Protein AF-0000000066671277 (afdb_homodimer)

Organism: Nocardia brasiliensis (strain ATCC 700358 / HUJEG-1) (NCBI:txid1133849)

pLDDT: mean 81.71, std 19.34, range [26.62, 98.56]

Radius of gyration: 29.93 Å; Cα contacts (8 Å, |Δi|>4): 511; chains: 2; bounding box: 82×117×105 Å

Sequence (426 aa):
MYHIPMTSPSQRTTRPPGRPASATRAEVIDLARRAFLAGERVDIQAIAGQLGLSRASIYRWFGSREGVLGTVLAGEFEALLTRADARRRSAGARRILDVLYRVNRWMTDNEPFRRYFENEPLAGLRILTASDGPVQPLVVATVRELIARAEREDDYRPPLEPDLLAYALVRLGEAFLYNDNVAGISGDVDRLHEVQAALLGIPEAITKPRTDRMYHIPMTSPSQRTTRPPGRPASATRAEVIDLARRAFLAGERVDIQAIAGQLGLSRASIYRWFGSREGVLGTVLAGEFEALLTRADARRRSAGARRILDVLYRVNRWMTDNEPFRRYFENEPLAGLRILTASDGPVQPLVVATVRELIARAEREDDYRPPLEPDLLAYALVRLGEAFLYNDNVAGISGDVDRLHEVQAALLGIPEAITKPRTDR

Nearest PDB structures (foldseek):
  4za6-assembly2_B  TM=9.191E-01  e=3.123E-09  Rhodococcus erythropolis
  3vpr-assembly2_C  TM=4.931E-01  e=6.686E-04  Thermus thermophilus HB8
  7ky1-assembly1_A  TM=5.672E-01  e=2.927E-03  Streptomyces coelicolor
  6ho0-assembly1_A-2  TM=4.448E-01  e=1.845E-03  Mycobacterium tuberculosis H37Rv
  6ayh-assembly1_A-2  TM=4.402E-01  e=1.116E-02  Salmonella enterica

Solvent-accessible surface area (backbone atoms only — not comparable to full-atom values): 23258 Å² total; per-residue (Å²): 136,82,77,71,76,78,77,71,77,77,75,73,70,72,69,66,77,66,78,69,83,74,64,48,74,63,56,53,45,52,54,42,38,53,29,38,72,69,58,42,81,71,50,58,64,60,53,18,56,76,51,74,46,49,57,65,61,51,30,70,74,37,67,40,72,53,36,47,51,25,46,36,50,35,50,52,49,47,53,45,42,52,53,38,54,74,67,54,87,56,58,24,57,56,28,54,51,52,26,52,46,52,42,50,45,47,54,66,66,31,58,39,57,46,48,47,41,70,75,33,47,68,58,41,47,42,40,68,39,30,30,74,36,76,23,44,60,49,47,29,49,48,45,28,50,53,52,49,46,24,32,74,75,47,69,34,77,64,69,46,60,58,68,59,44,20,43,51,53,50,50,50,49,47,43,36,52,57,40,13,58,35,52,68,57,47,52,45,54,68,61,45,47,40,54,51,27,27,49,52,69,41,40,80,74,43,79,69,80,76,71,76,126,136,81,78,70,77,76,75,71,79,77,74,74,72,70,69,66,77,66,76,69,82,74,66,47,74,63,55,52,44,52,52,44,38,52,30,38,72,68,56,41,81,72,50,59,63,60,54,18,57,77,52,74,46,48,57,64,60,53,30,72,75,37,68,40,73,54,35,47,52,25,48,36,50,34,50,52,50,46,54,46,43,52,52,37,55,74,67,54,88,56,58,24,57,55,27,55,49,52,27,50,46,53,43,50,46,47,52,66,66,32,58,40,57,47,48,46,42,69,75,34,48,69,59,41,47,42,39,68,39,32,29,76,35,75,23,45,61,50,46,29,50,49,46,26,50,53,51,50,48,24,32,72,77,47,68,35,78,65,70,47,62,58,66,60,44,20,42,52,53,49,50,50,48,46,43,36,51,54,35,14,56,41,42,66,58,46,53,45,54,67,62,46,45,40,52,51,26,27,49,52,69,39,42,81,74,44,80,68,79,75,72,75,125

Secondary structure (DSSP, 8-state):
------------------------HHHHHHHHHHHHHTT----HHHHHHHHT--HHHHHHHHSSHHHHHHHHHHHHHHHHHHHHHHT----HHHHHHHHHHHHHHHHHH-HHHHHHHHH-HHHHHHHHH-TTSSHHHHHHHHHHHHHHHHHHHH----SS-HHHHHHHHHHHHHIIIIITTTTT----HHHHHHHHHHHTT-GGGS-------/--------------------S---HHHHHHHHHHHHHTT----HHHHHHHHT--HHHHHHHHSSHHHHHHHHHHHHHHHHHHHHHHT----HHHHHHHHHHHHHHHHHH-HHHHHHHHH-HHHHHHHHH-TTSTHHHHHHHHHHHHHHHHHHHH----SS-HHHHHHHHHHHHHIIIIITTTTT----HHHHHHHHHHHTT-GGGS-------

InterPro domains:
  IPR009057 Homedomain-like superfamily [SSF46689] (14-90)
  IPR041485 QsdR, TetR regulatory C-terminal domain [PF18598] (91-201)

Structure (mmCIF, N/CA/C/O backbone):
data_AF-0000000066671277-model_v1
#
loop_
_entity.id
_entity.type
_entity.pdbx_description
1 polymer 'Transcriptional regulator'
#
loop_
_atom_site.group_PDB
_atom_site.id
_atom_site.type_symbol
_atom_site.label_atom_id
_atom_site.label_alt_id
_atom_site.label_comp_id
_atom_site.label_asym_id
_atom_site.label_entity_id
_atom_site.label_seq_id
_atom_site.pdbx_PDB_ins_code
_atom_site.Cartn_x
_atom_site.Cartn_y
_atom_site.Cartn_z
_atom_site.occupancy
_atom_site.B_iso_or_equiv
_atom_site.auth_seq_id
_atom_site.auth_comp_id
_atom_site.auth_asym_id
_atom_site.auth_atom_id
_atom_site.pdbx_PDB_model_num
ATOM 1 N N . MET A 1 1 ? 49.125 68.938 45.094 1 33.75 1 MET A N 1
ATOM 2 C CA . MET A 1 1 ? 48.906 68.375 43.75 1 33.75 1 MET A CA 1
ATOM 3 C C . MET A 1 1 ? 48.094 67.125 43.812 1 33.75 1 MET A C 1
ATOM 5 O O . MET A 1 1 ? 48.562 66.062 44.344 1 33.75 1 MET A O 1
ATOM 9 N N . TYR A 1 2 ? 46.75 67.25 44.031 1 41.03 2 TYR A N 1
ATOM 10 C CA . TYR A 1 2 ? 45.688 66.25 44.25 1 41.03 2 TYR A CA 1
ATOM 11 C C . TYR A 1 2 ? 45.5 65.312 43.062 1 41.03 2 TYR A C 1
ATOM 13 O O . TYR A 1 2 ? 45.219 65.812 41.938 1 41.03 2 TYR A O 1
ATOM 21 N N . HIS A 1 3 ? 46.312 64.312 42.969 1 42.41 3 HIS A N 1
ATOM 22 C CA . HIS A 1 3 ? 46.219 63.344 41.906 1 42.41 3 HIS A CA 1
ATOM 23 C C . HIS A 1 3 ? 44.812 62.719 41.844 1 42.41 3 HIS A C 1
ATOM 25 O O . HIS A 1 3 ? 44.344 62.156 42.844 1 42.41 3 HIS A O 1
ATOM 31 N N . ILE A 1 4 ? 43.906 63.375 41.125 1 45.09 4 ILE A N 1
ATOM 32 C CA . ILE A 1 4 ? 42.562 62.844 40.875 1 45.09 4 ILE A CA 1
ATOM 33 C C . ILE A 1 4 ? 42.656 61.438 40.281 1 45.09 4 ILE A C 1
ATOM 35 O O . ILE A 1 4 ? 43.281 61.25 39.219 1 45.09 4 ILE A O 1
ATOM 39 N N . PRO A 1 5 ? 42.5 60.438 41.094 1 45.28 5 PRO A N 1
ATOM 40 C CA . PRO A 1 5 ? 42.594 59.094 40.531 1 45.28 5 PRO A CA 1
ATOM 41 C C . PRO A 1 5 ? 41.719 58.875 39.312 1 45.28 5 PRO A C 1
ATOM 43 O O . PRO A 1 5 ? 40.594 59.406 39.281 1 45.28 5 PRO A O 1
ATOM 46 N N . MET A 1 6 ? 42.25 58.906 38.062 1 42.28 6 MET A N 1
ATOM 47 C CA . MET A 1 6 ? 41.531 58.688 36.812 1 42.28 6 MET A CA 1
ATOM 48 C C . MET A 1 6 ? 40.688 57.406 36.906 1 42.28 6 MET A C 1
ATOM 50 O O . MET A 1 6 ? 41.219 56.344 37.219 1 42.28 6 MET A O 1
ATOM 54 N N . THR A 1 7 ? 39.469 57.5 37.344 1 44.69 7 THR A N 1
ATOM 55 C CA . THR A 1 7 ? 38.5 56.375 37.344 1 44.69 7 THR A CA 1
ATOM 56 C C . THR A 1 7 ? 38.531 55.656 35.969 1 44.69 7 THR A C 1
ATOM 58 O O . THR A 1 7 ? 38.375 56.312 34.938 1 44.69 7 THR A O 1
ATOM 61 N N . SER A 1 8 ? 39.219 54.562 35.844 1 45.53 8 SER A N 1
ATOM 62 C CA . SER A 1 8 ? 39.344 53.719 34.656 1 45.53 8 SER A CA 1
ATOM 63 C C . SER A 1 8 ? 37.969 53.469 34.031 1 45.53 8 SER A C 1
ATOM 65 O O . SER A 1 8 ? 36.969 53.25 34.75 1 45.53 8 SER A O 1
ATOM 67 N N . PRO A 1 9 ? 37.656 53.938 32.781 1 41.88 9 PRO A N 1
ATOM 68 C CA . PRO A 1 9 ? 36.344 53.688 32.156 1 41.88 9 PRO A CA 1
ATOM 69 C C . PRO A 1 9 ? 35.906 52.25 32.281 1 41.88 9 PRO A C 1
ATOM 71 O O . PRO A 1 9 ? 36.719 51.344 32.25 1 41.88 9 PRO A O 1
ATOM 74 N N . SER A 1 10 ? 34.844 51.938 33.031 1 42.91 10 SER A N 1
ATOM 75 C CA . SER A 1 10 ? 34.188 50.625 33.094 1 42.91 10 SER A CA 1
ATOM 76 C C . SER A 1 10 ? 34.031 50.031 31.703 1 42.91 10 SER A C 1
ATOM 78 O O . SER A 1 10 ? 33.375 50.656 30.828 1 42.91 10 SER A O 1
ATOM 80 N N . GLN A 1 11 ? 35.062 49.406 31.141 1 41.91 11 GLN A N 1
ATOM 81 C CA . GLN A 1 11 ? 34.906 48.688 29.875 1 41.91 11 GLN A CA 1
ATOM 82 C C . GLN A 1 11 ? 33.562 47.969 29.797 1 41.91 11 GLN A C 1
ATOM 84 O O . GLN A 1 11 ? 33.25 47.125 30.641 1 41.91 11 GLN A O 1
ATOM 89 N N . ARG A 1 12 ? 32.469 48.625 29.359 1 41.62 12 ARG A N 1
ATOM 90 C CA . ARG A 1 12 ? 31.234 47.969 29.031 1 41.62 12 ARG A CA 1
ATOM 91 C C . ARG A 1 12 ? 31.484 46.625 28.328 1 41.62 12 ARG A C 1
ATOM 93 O O . ARG A 1 12 ? 32.031 46.594 27.219 1 41.62 12 ARG A O 1
ATOM 100 N N . THR A 1 13 ? 31.812 45.594 29.031 1 41.41 13 THR A N 1
ATOM 101 C CA . THR A 1 13 ? 31.828 44.281 28.422 1 41.41 13 THR A CA 1
ATOM 102 C C . THR A 1 13 ? 30.594 44.062 27.547 1 41.41 13 THR A C 1
ATOM 104 O O . THR A 1 13 ? 29.469 44.125 28.031 1 41.41 13 THR A O 1
ATOM 107 N N . THR A 1 14 ? 30.578 44.656 26.391 1 40.47 14 THR A N 1
ATOM 108 C CA . THR A 1 14 ? 29.531 44.312 25.438 1 40.47 14 THR A CA 1
ATOM 109 C C . THR A 1 14 ? 29.188 42.844 25.547 1 40.47 14 THR A C 1
ATOM 111 O O . THR A 1 14 ? 30.094 41.969 25.547 1 40.47 14 THR A O 1
ATOM 114 N N . ARG A 1 15 ? 28.188 42.5 26.344 1 41.66 15 ARG A N 1
ATOM 115 C CA . ARG A 1 15 ? 27.688 41.125 26.375 1 41.66 15 ARG A CA 1
ATOM 116 C C . ARG A 1 15 ? 27.719 40.5 24.984 1 41.66 15 ARG A C 1
ATOM 118 O O . ARG A 1 15 ? 27.359 41.156 24 1 41.66 15 ARG A O 1
ATOM 125 N N . PRO A 1 16 ? 28.609 39.562 24.719 1 43.81 16 PRO A N 1
ATOM 126 C CA . PRO A 1 16 ? 28.578 38.938 23.375 1 43.81 16 PRO A CA 1
ATOM 127 C C . PRO A 1 16 ? 27.172 38.812 22.828 1 43.81 16 PRO A C 1
ATOM 129 O O . PRO A 1 16 ? 26.203 38.75 23.594 1 43.81 16 PRO A O 1
ATOM 132 N N . PRO A 1 17 ? 26.875 39.375 21.688 1 42.22 17 PRO A N 1
ATOM 133 C CA . PRO A 1 17 ? 25.516 39.188 21.188 1 42.22 17 PRO A CA 1
ATOM 134 C C . PRO A 1 17 ? 24.891 37.875 21.672 1 42.22 17 PRO A C 1
ATOM 136 O O . PRO A 1 17 ? 25.594 36.906 21.875 1 42.22 17 PRO A O 1
ATOM 139 N N . GLY A 1 18 ? 24.031 37.938 22.609 1 39.34 18 GLY A N 1
ATOM 140 C CA . GLY A 1 18 ? 23.281 36.781 23.094 1 39.34 18 GLY A CA 1
ATOM 141 C C . GLY A 1 18 ? 23.078 35.719 22.016 1 39.34 18 GLY A C 1
ATOM 142 O O . GLY A 1 18 ? 23.219 36 20.828 1 39.34 18 GLY A O 1
ATOM 143 N N . ARG A 1 19 ? 23.484 34.5 22.312 1 43.88 19 ARG A N 1
ATOM 144 C CA . ARG A 1 19 ? 23.172 33.375 21.406 1 43.88 19 ARG A CA 1
ATOM 145 C C . ARG A 1 19 ? 21.891 33.656 20.625 1 43.88 19 ARG A C 1
ATOM 147 O O . ARG A 1 19 ? 20.859 34.031 21.219 1 43.88 19 ARG A O 1
ATOM 154 N N . PRO A 1 20 ? 21.906 34.156 19.375 1 45.06 20 PRO A N 1
ATOM 155 C CA . PRO A 1 20 ? 20.625 34.406 18.688 1 45.06 20 PRO A CA 1
ATOM 156 C C . PRO A 1 20 ? 19.516 33.5 19.188 1 45.06 20 PRO A C 1
ATOM 158 O O . PRO A 1 20 ? 19.781 32.406 19.672 1 45.06 20 PRO A O 1
ATOM 161 N N . ALA A 1 21 ? 18.469 33.906 19.562 1 49.38 21 ALA A N 1
ATOM 162 C CA . ALA A 1 21 ? 17.25 33.188 19.969 1 49.38 21 ALA A CA 1
ATOM 163 C C . ALA A 1 21 ? 17.125 31.859 19.234 1 49.38 21 ALA A C 1
ATOM 165 O O . ALA A 1 21 ? 17.266 31.797 18.016 1 49.38 21 ALA A O 1
ATOM 166 N N . SER A 1 22 ? 17.609 30.656 19.828 1 58.94 22 SER A N 1
ATOM 167 C CA . SER A 1 22 ? 17.797 29.266 19.406 1 58.94 22 SER A CA 1
ATOM 168 C C . SER A 1 22 ? 16.703 28.844 18.422 1 58.94 22 SER A C 1
ATOM 170 O O . SER A 1 22 ? 15.516 28.984 18.719 1 58.94 22 SER A O 1
ATOM 172 N N . ALA A 1 23 ? 17 28.859 17.156 1 71.62 23 ALA A N 1
ATOM 173 C CA . ALA A 1 23 ? 16.109 28.328 16.125 1 71.62 23 ALA A CA 1
ATOM 174 C C . ALA A 1 23 ? 15.383 27.078 16.609 1 71.62 23 ALA A C 1
ATOM 176 O O . ALA A 1 23 ? 15.945 26.297 17.375 1 71.62 23 ALA A O 1
ATOM 177 N N . THR A 1 24 ? 14.094 27.156 16.375 1 85.25 24 THR A N 1
ATOM 178 C CA . THR A 1 24 ? 13.242 26.062 16.828 1 85.25 24 THR A CA 1
ATOM 179 C C . THR A 1 24 ? 12.992 25.062 15.711 1 85.25 24 THR A C 1
ATOM 181 O O . THR A 1 24 ? 13.242 25.359 14.539 1 85.25 24 THR A O 1
ATOM 184 N N . ARG A 1 25 ? 12.625 23.938 16.062 1 91.25 25 ARG A N 1
ATOM 185 C CA . ARG A 1 25 ? 12.172 22.906 15.141 1 91.25 25 ARG A CA 1
ATOM 186 C C . ARG A 1 25 ? 11.102 23.438 14.195 1 91.25 25 ARG A C 1
ATOM 188 O O . ARG A 1 25 ? 11.109 23.141 13 1 91.25 25 ARG A O 1
ATOM 195 N N . ALA A 1 26 ? 10.312 24.297 14.75 1 92.31 26 ALA A N 1
ATOM 196 C CA . ALA A 1 26 ? 9.195 24.859 13.992 1 92.31 26 ALA A CA 1
ATOM 197 C C . ALA A 1 26 ? 9.688 25.781 12.883 1 92.31 26 ALA A C 1
ATOM 199 O O . ALA A 1 26 ? 9.117 25.828 11.797 1 92.31 26 ALA A O 1
ATOM 200 N N . GLU A 1 27 ? 10.672 26.469 13.172 1 95.25 27 GLU A N 1
ATOM 201 C CA . GLU A 1 27 ? 11.219 27.375 12.172 1 95.25 27 GLU A CA 1
ATOM 202 C C . GLU A 1 27 ? 11.852 26.609 11.008 1 95.25 27 GLU A C 1
ATOM 204 O O . GLU A 1 27 ? 11.766 27.047 9.859 1 95.25 27 GLU A O 1
ATOM 209 N N . VAL A 1 28 ? 12.461 25.516 11.359 1 95.44 28 VAL A N 1
ATOM 210 C CA . VAL A 1 28 ? 13.023 24.672 10.32 1 95.44 28 VAL A CA 1
ATOM 211 C C . VAL A 1 28 ? 11.906 24.156 9.406 1 95.44 28 VAL A C 1
ATOM 213 O O . VAL A 1 28 ? 12.023 24.234 8.18 1 95.44 28 VAL A O 1
ATOM 216 N N . ILE A 1 29 ? 10.852 23.719 9.992 1 94.5 29 ILE A N 1
ATOM 217 C CA . ILE A 1 29 ? 9.719 23.188 9.25 1 94.5 29 ILE A CA 1
ATOM 218 C C . ILE A 1 29 ? 9.125 24.281 8.359 1 94.5 29 ILE A C 1
ATOM 220 O O . ILE A 1 29 ? 8.789 24.031 7.199 1 94.5 29 ILE A O 1
ATOM 224 N N . ASP A 1 30 ? 9.031 25.469 8.922 1 95.62 30 ASP A N 1
ATOM 225 C CA . ASP A 1 30 ? 8.445 26.578 8.18 1 95.62 30 ASP A CA 1
ATOM 226 C C . ASP A 1 30 ? 9.273 26.906 6.941 1 95.62 30 ASP A C 1
ATOM 228 O O . ASP A 1 30 ? 8.727 27.078 5.848 1 95.62 30 ASP A O 1
ATOM 232 N N . LEU A 1 31 ? 10.531 26.953 7.117 1 96.62 31 LEU A N 1
ATOM 233 C CA . LEU A 1 31 ? 11.406 27.266 5.992 1 96.62 31 LEU A CA 1
ATOM 234 C C . LEU A 1 31 ? 11.383 26.141 4.965 1 96.62 31 LEU A C 1
ATOM 236 O O . LEU A 1 31 ? 11.328 26.391 3.758 1 96.62 31 LEU A O 1
ATOM 240 N N . ALA A 1 32 ? 11.422 24.922 5.418 1 95.38 32 ALA A N 1
ATOM 241 C CA . ALA A 1 32 ? 11.367 23.766 4.52 1 95.38 32 ALA A CA 1
ATOM 242 C C . ALA A 1 32 ? 10.047 23.734 3.756 1 95.38 32 ALA A C 1
ATOM 244 O O . ALA A 1 32 ? 10.023 23.438 2.559 1 95.38 32 ALA A O 1
ATOM 245 N N . ARG A 1 33 ? 9.039 24.031 4.461 1 94.5 33 ARG A N 1
ATOM 246 C CA . ARG A 1 33 ? 7.707 24.047 3.857 1 94.5 33 ARG A CA 1
ATOM 247 C C . ARG A 1 33 ? 7.629 25.078 2.738 1 94.5 33 ARG A C 1
ATOM 249 O O . ARG A 1 33 ? 7.109 24.797 1.657 1 94.5 33 ARG A O 1
ATOM 256 N N . ARG A 1 34 ? 8.102 26.234 2.996 1 94.56 34 ARG A N 1
ATOM 257 C CA . ARG A 1 34 ? 8.094 27.297 1.996 1 94.56 34 ARG A CA 1
ATOM 258 C C . ARG A 1 34 ? 8.875 26.875 0.753 1 94.56 34 ARG A C 1
ATOM 260 O O . ARG A 1 34 ? 8.406 27.062 -0.371 1 94.56 34 ARG A O 1
ATOM 267 N N . ALA A 1 35 ? 10.039 26.359 1.012 1 93.06 35 ALA A N 1
ATOM 268 C CA . ALA A 1 35 ? 10.844 25.891 -0.113 1 93.06 35 ALA A CA 1
ATOM 269 C C . ALA A 1 35 ? 10.109 24.812 -0.898 1 93.06 35 ALA A C 1
ATOM 271 O O . ALA A 1 35 ? 10.055 24.859 -2.129 1 93.06 35 ALA A O 1
ATOM 272 N N . PHE A 1 36 ? 9.484 23.906 -0.218 1 89.19 36 PHE A N 1
ATOM 273 C CA . PHE A 1 36 ? 8.781 22.797 -0.842 1 89.19 36 PHE A CA 1
ATOM 274 C C . PHE A 1 36 ? 7.602 23.297 -1.667 1 89.19 36 PHE A C 1
ATOM 276 O O . PHE A 1 36 ? 7.441 22.922 -2.828 1 89.19 36 PHE A O 1
ATOM 283 N N . LEU A 1 37 ? 6.84 24.125 -1.13 1 88.19 37 LEU A N 1
ATOM 284 C CA . LEU A 1 37 ? 5.633 24.609 -1.787 1 88.19 37 LEU A CA 1
ATOM 285 C C . LEU A 1 37 ? 5.977 25.516 -2.967 1 88.19 37 LEU A C 1
ATOM 287 O O . LEU A 1 37 ? 5.16 25.703 -3.875 1 88.19 37 LEU A O 1
ATOM 291 N N . ALA A 1 38 ? 7.172 26.031 -2.896 1 88.56 38 ALA A N 1
ATOM 292 C CA . ALA A 1 38 ? 7.633 26.859 -4.004 1 88.56 38 ALA A CA 1
ATOM 293 C C . ALA A 1 38 ? 8.219 26.016 -5.125 1 88.56 38 ALA A C 1
ATOM 295 O O . ALA A 1 38 ? 8.578 26.531 -6.188 1 88.56 38 ALA A O 1
ATOM 296 N N . GLY A 1 39 ? 8.281 24.703 -4.871 1 84.44 39 GLY A N 1
ATOM 297 C CA . GLY A 1 39 ? 8.844 23.812 -5.871 1 84.44 39 GLY A CA 1
ATOM 298 C C . GLY A 1 39 ? 10.359 23.859 -5.934 1 84.44 39 GLY A C 1
ATOM 299 O O . GLY A 1 39 ? 10.961 23.484 -6.945 1 84.44 39 GLY A O 1
ATOM 300 N N . GLU A 1 40 ? 10.938 24.344 -4.852 1 86.06 40 GLU A N 1
ATOM 301 C CA . GLU A 1 40 ? 12.391 24.453 -4.773 1 86.06 40 GLU A CA 1
ATOM 302 C C . GLU A 1 40 ? 12.992 23.25 -4.039 1 86.06 40 GLU A C 1
ATOM 304 O O . GLU A 1 40 ? 12.297 22.578 -3.277 1 86.06 40 GLU A O 1
ATOM 309 N N . ARG A 1 41 ? 14.242 23 -4.355 1 84.5 41 ARG A N 1
ATOM 310 C CA . ARG A 1 41 ? 14.945 22 -3.572 1 84.5 41 ARG A CA 1
ATOM 311 C C . ARG A 1 41 ? 15.062 22.406 -2.111 1 84.5 41 ARG A C 1
ATOM 313 O O . ARG A 1 41 ? 15.414 23.562 -1.813 1 84.5 41 ARG A O 1
ATOM 320 N N . VAL A 1 42 ? 14.719 21.531 -1.283 1 90.25 42 VAL A N 1
ATOM 321 C CA . VAL A 1 42 ? 14.891 21.797 0.141 1 90.25 42 VAL A CA 1
ATOM 322 C C . VAL A 1 42 ? 16.344 21.562 0.538 1 90.25 42 VAL A C 1
ATOM 324 O O . VAL A 1 42 ? 16.781 20.422 0.716 1 90.25 42 VAL A O 1
ATOM 327 N N . ASP A 1 43 ? 17.078 22.609 0.677 1 93.81 43 ASP A N 1
ATOM 328 C CA . ASP A 1 43 ? 18.5 22.594 1.021 1 93.81 43 ASP A CA 1
ATOM 329 C C . ASP A 1 43 ? 18.703 22.75 2.525 1 93.81 43 ASP A C 1
ATOM 331 O O . ASP A 1 43 ? 18.594 23.859 3.062 1 93.81 43 ASP A O 1
ATOM 335 N N . ILE A 1 44 ? 19.094 21.688 3.094 1 95.31 44 ILE A N 1
ATOM 336 C CA . ILE A 1 44 ? 19.219 21.672 4.547 1 95.31 44 ILE A CA 1
ATOM 337 C C . ILE A 1 44 ? 20.344 22.594 4.988 1 95.31 44 ILE A C 1
ATOM 339 O O . ILE A 1 44 ? 20.25 23.25 6.023 1 95.31 44 ILE A O 1
ATOM 343 N N . GLN A 1 45 ? 21.391 22.609 4.188 1 95.75 45 GLN A N 1
ATOM 344 C CA . GLN A 1 45 ? 22.516 23.484 4.52 1 95.75 45 GLN A CA 1
ATOM 345 C C . GLN A 1 45 ? 22.094 24.953 4.48 1 95.75 45 GLN A C 1
ATOM 347 O O . GLN A 1 45 ? 22.453 25.719 5.367 1 95.75 45 GLN A O 1
ATOM 352 N N . ALA A 1 46 ? 21.359 25.312 3.527 1 96.12 46 ALA A N 1
ATOM 353 C CA . ALA A 1 46 ? 20.891 26.688 3.4 1 96.12 46 ALA A CA 1
ATOM 354 C C . ALA A 1 46 ? 19.953 27.047 4.547 1 96.12 46 ALA A C 1
ATOM 356 O O . ALA A 1 46 ? 20.031 28.141 5.109 1 96.12 46 ALA A O 1
ATOM 357 N N . ILE A 1 47 ? 19.078 26.141 4.898 1 96.62 47 ILE A N 1
ATOM 358 C CA . ILE A 1 47 ? 18.125 26.359 5.984 1 96.62 47 ILE A CA 1
ATOM 359 C C . ILE A 1 47 ? 18.875 26.5 7.305 1 96.62 47 ILE A C 1
ATOM 361 O O . ILE A 1 47 ? 18.594 27.406 8.094 1 96.62 47 ILE A O 1
ATOM 365 N N . ALA A 1 48 ? 19.844 25.641 7.523 1 96.12 48 ALA A N 1
ATOM 366 C CA . ALA A 1 48 ? 20.672 25.719 8.734 1 96.12 48 ALA A CA 1
ATOM 367 C C . ALA A 1 48 ? 21.344 27.078 8.844 1 96.12 48 ALA A C 1
ATOM 369 O O . ALA A 1 48 ? 21.297 27.719 9.898 1 96.12 48 ALA A O 1
ATOM 370 N N . GLY A 1 49 ? 21.922 27.547 7.77 1 95.31 49 GLY A N 1
ATOM 371 C CA . GLY A 1 49 ? 22.609 28.828 7.738 1 95.31 49 GLY A CA 1
ATOM 372 C C . GLY A 1 49 ? 21.688 30 8.055 1 95.31 49 GLY A C 1
ATOM 373 O O . GLY A 1 49 ? 22.062 30.891 8.82 1 95.31 49 GLY A O 1
ATOM 374 N N . GLN A 1 50 ? 20.562 29.953 7.535 1 95.38 50 GLN A N 1
ATOM 375 C CA . GLN A 1 50 ? 19.594 31.031 7.738 1 95.38 50 GLN A CA 1
ATOM 376 C C . GLN A 1 50 ? 19.172 31.109 9.203 1 95.38 50 GLN A C 1
ATOM 378 O O . GLN A 1 50 ? 18.844 32.188 9.695 1 95.38 50 GLN A O 1
ATOM 383 N N . LEU A 1 51 ? 19.234 30 9.898 1 95.88 51 LEU A N 1
ATOM 384 C CA . LEU A 1 51 ? 18.734 29.969 11.266 1 95.88 51 LEU A CA 1
ATOM 385 C C . LEU A 1 51 ? 19.891 29.953 12.266 1 95.88 51 LEU A C 1
ATOM 387 O O . LEU A 1 51 ? 19.672 29.859 13.477 1 95.88 51 LEU A O 1
ATOM 391 N N . GLY A 1 52 ? 21.109 29.969 11.727 1 94.38 52 GLY A N 1
ATOM 392 C CA . GLY A 1 52 ? 22.266 29.938 12.609 1 94.38 52 GLY A CA 1
ATOM 393 C C . GLY A 1 52 ? 22.469 28.578 13.266 1 94.38 52 GLY A C 1
ATOM 394 O O . GLY A 1 52 ? 22.875 28.5 14.422 1 94.38 52 GLY A O 1
ATOM 395 N N . LEU A 1 53 ? 22.031 27.578 12.578 1 94.5 53 LEU A N 1
ATOM 396 C CA . LEU A 1 53 ? 22.188 26.219 13.055 1 94.5 53 LEU A CA 1
ATOM 397 C C . LEU A 1 53 ? 23.234 25.469 12.227 1 94.5 53 LEU A C 1
ATOM 399 O O . LEU A 1 53 ? 23.688 25.969 11.203 1 94.5 53 LEU A O 1
ATOM 403 N N . SER A 1 54 ? 23.625 24.328 12.719 1 93.94 54 SER A N 1
ATOM 404 C CA . SER A 1 54 ? 24.375 23.375 11.906 1 93.94 54 SER A CA 1
ATOM 405 C C . SER A 1 54 ? 23.438 22.344 11.289 1 93.94 54 SER A C 1
ATOM 407 O O . SER A 1 54 ? 22.344 22.109 11.789 1 93.94 54 SER A O 1
ATOM 409 N N . ARG A 1 55 ? 23.891 21.703 10.234 1 94 55 ARG A N 1
ATOM 410 C CA . ARG A 1 55 ? 23.156 20.578 9.656 1 94 55 ARG A CA 1
ATOM 411 C C . ARG A 1 55 ? 22.953 19.469 10.68 1 94 55 ARG A C 1
ATOM 413 O O . ARG A 1 55 ? 21.891 18.859 10.734 1 94 55 ARG A O 1
ATOM 420 N N . ALA A 1 56 ? 23.906 19.359 11.516 1 93.38 56 ALA A N 1
ATOM 421 C CA . ALA A 1 56 ? 23.859 18.312 12.531 1 93.38 56 ALA A CA 1
ATOM 422 C C . ALA A 1 56 ? 22.734 18.578 13.531 1 93.38 56 ALA A C 1
ATOM 424 O O . ALA A 1 56 ? 22.047 17.641 13.961 1 93.38 56 ALA A O 1
ATOM 425 N N . SER A 1 57 ? 22.578 19.812 13.852 1 92.75 57 SER A N 1
ATOM 426 C CA . SER A 1 57 ? 21.516 20.203 14.773 1 92.75 57 SER A CA 1
ATOM 427 C C . SER A 1 57 ? 20.141 19.859 14.203 1 92.75 57 SER A C 1
ATOM 429 O O . SER A 1 57 ? 19.266 19.375 14.922 1 92.75 57 SER A O 1
ATOM 431 N N . ILE A 1 58 ? 19.984 20.094 12.898 1 94.19 58 ILE A N 1
ATOM 432 C CA . ILE A 1 58 ? 18.719 19.812 12.242 1 94.19 58 ILE A CA 1
ATOM 433 C C . ILE A 1 58 ? 18.484 18.312 12.172 1 94.19 58 ILE A C 1
ATOM 435 O O . ILE A 1 58 ? 17.375 17.828 12.453 1 94.19 58 ILE A O 1
ATOM 439 N N . TYR A 1 59 ? 19.5 17.547 11.93 1 92.56 59 TYR A N 1
ATOM 440 C CA . TYR A 1 59 ? 19.344 16.109 11.773 1 92.56 59 TYR A CA 1
ATOM 441 C C . TYR A 1 59 ? 19.188 15.414 13.125 1 92.56 59 TYR A C 1
ATOM 443 O O . TYR A 1 59 ? 18.688 14.297 13.195 1 92.56 59 TYR A O 1
ATOM 451 N N . ARG A 1 60 ? 19.547 16.125 14.219 1 92.5 60 ARG A N 1
ATOM 452 C CA . ARG A 1 60 ? 19.234 15.625 15.555 1 92.5 60 ARG A CA 1
ATOM 453 C C . ARG A 1 60 ? 17.734 15.633 15.797 1 92.5 60 ARG A C 1
ATOM 455 O O . ARG A 1 60 ? 17.203 14.742 16.484 1 92.5 60 ARG A O 1
ATOM 462 N N . TRP A 1 61 ? 17.141 16.656 15.125 1 89.31 61 TRP A N 1
ATOM 463 C CA . TRP A 1 61 ? 15.695 16.781 15.305 1 89.31 61 TRP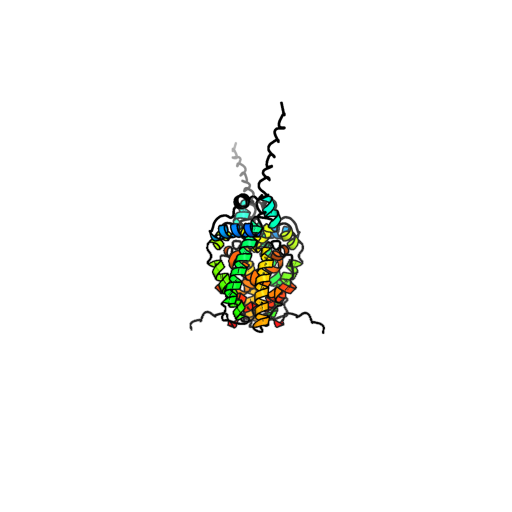 A CA 1
ATOM 464 C C . TRP A 1 61 ? 14.945 15.852 14.352 1 89.31 61 TRP A C 1
ATOM 466 O O . TRP A 1 61 ? 13.945 15.242 14.734 1 89.31 61 TRP A O 1
ATOM 476 N N . PHE A 1 62 ? 15.461 15.711 13.141 1 90.38 62 PHE A N 1
ATOM 477 C CA . PHE A 1 62 ? 14.625 15.125 12.094 1 90.38 62 PHE A CA 1
ATOM 478 C C . PHE A 1 62 ? 15.25 13.844 11.547 1 90.38 62 PHE A C 1
ATOM 480 O O . PHE A 1 62 ? 14.625 13.117 10.781 1 90.38 62 PHE A O 1
ATOM 487 N N . GLY A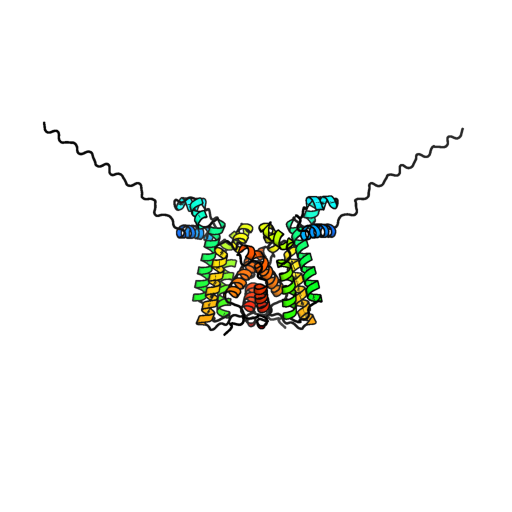 1 63 ? 16.453 13.625 11.906 1 87.5 63 GLY A N 1
ATOM 488 C CA . GLY A 1 63 ? 17.141 12.414 11.484 1 87.5 63 GLY A CA 1
ATOM 489 C C . GLY A 1 63 ? 17.844 12.562 10.141 1 87.5 63 GLY A C 1
ATOM 490 O O . GLY A 1 63 ? 19.016 12.219 10.008 1 87.5 63 GLY A O 1
ATOM 491 N N . SER A 1 64 ? 17.125 13.094 9.133 1 88.12 64 SER A N 1
ATOM 492 C CA . SER A 1 64 ? 17.609 13.211 7.766 1 88.12 64 SER A CA 1
ATOM 493 C C . SER A 1 64 ? 16.844 14.273 6.988 1 88.12 64 SER A C 1
ATOM 495 O O . SER A 1 64 ? 15.867 14.828 7.496 1 88.12 64 SER A O 1
ATOM 497 N N . ARG A 1 65 ? 17.312 14.492 5.809 1 88 65 ARG A N 1
ATOM 498 C CA . ARG A 1 65 ? 16.578 15.367 4.91 1 88 65 ARG A CA 1
ATOM 499 C C . ARG A 1 65 ? 15.172 14.836 4.656 1 88 65 ARG A C 1
ATOM 501 O O . ARG A 1 65 ? 14.203 15.602 4.629 1 88 65 ARG A O 1
ATOM 508 N N . GLU A 1 66 ? 15.086 13.523 4.535 1 84.81 66 GLU A N 1
ATOM 509 C CA . GLU A 1 66 ? 13.789 12.883 4.332 1 84.81 66 GLU A CA 1
ATOM 510 C C . GLU A 1 66 ? 12.891 13.062 5.555 1 84.81 66 GLU A C 1
ATOM 512 O O . GLU A 1 66 ? 11.672 13.195 5.418 1 84.81 66 GLU A O 1
ATOM 517 N N . GLY A 1 67 ? 13.562 13.062 6.641 1 86.25 67 GLY A N 1
ATOM 518 C CA . GLY A 1 67 ? 12.812 13.32 7.859 1 86.25 67 GLY A CA 1
ATOM 519 C C . GLY A 1 67 ? 12.195 14.703 7.895 1 86.25 67 GLY A C 1
ATOM 520 O O . GLY A 1 67 ? 11.047 14.867 8.328 1 86.25 67 GLY A O 1
ATOM 521 N N . VAL A 1 68 ? 12.945 15.664 7.434 1 89.62 68 VAL A N 1
ATOM 522 C CA . VAL A 1 68 ? 12.438 17.031 7.379 1 89.62 68 VAL A CA 1
ATOM 523 C C . VAL A 1 68 ? 11.273 17.125 6.395 1 89.62 68 VAL A C 1
ATOM 525 O O . VAL A 1 68 ? 10.203 17.625 6.734 1 89.62 68 VAL A O 1
ATOM 528 N N . LEU A 1 69 ? 11.445 16.594 5.238 1 88.38 69 LEU A N 1
ATOM 529 C CA . LEU A 1 69 ? 10.43 16.656 4.195 1 88.38 69 LEU A CA 1
ATOM 530 C C . LEU A 1 69 ? 9.188 15.875 4.594 1 88.38 69 LEU A C 1
ATOM 532 O O . LEU A 1 69 ? 8.062 16.297 4.328 1 88.38 69 LEU A O 1
ATOM 536 N N . GLY A 1 70 ? 9.445 14.742 5.195 1 86.88 70 GLY A N 1
ATOM 537 C CA . GLY A 1 70 ? 8.328 13.961 5.699 1 86.88 70 GLY A CA 1
ATOM 538 C C . GLY A 1 70 ? 7.469 14.719 6.695 1 86.88 70 GLY A C 1
ATOM 539 O O . GLY A 1 70 ? 6.238 14.648 6.641 1 86.88 70 GLY A O 1
ATOM 540 N N . THR A 1 71 ? 8.164 15.414 7.52 1 88.62 71 THR A N 1
ATOM 541 C CA . THR A 1 71 ? 7.453 16.203 8.516 1 88.62 71 THR A CA 1
ATOM 542 C C . THR A 1 71 ? 6.645 17.312 7.848 1 88.62 71 THR A C 1
ATOM 544 O O . THR A 1 71 ? 5.504 17.578 8.234 1 88.62 71 THR A O 1
ATOM 547 N N . VAL A 1 72 ? 7.199 17.906 6.891 1 89.69 72 VAL A N 1
ATOM 548 C CA . VAL A 1 72 ? 6.516 18.953 6.137 1 89.69 72 VAL A CA 1
ATOM 549 C C . VAL A 1 72 ? 5.277 18.375 5.453 1 89.69 72 VAL A C 1
ATOM 551 O O . VAL A 1 72 ? 4.188 18.938 5.543 1 89.69 72 VAL A O 1
ATOM 554 N N . LEU A 1 73 ? 5.395 17.266 4.832 1 88.06 73 LEU A N 1
ATOM 555 C CA . LEU A 1 73 ? 4.309 16.656 4.082 1 88.06 73 LEU A CA 1
ATOM 556 C C . LEU A 1 73 ? 3.193 16.188 5.016 1 88.06 73 LEU A C 1
ATOM 558 O O . LEU A 1 73 ? 2.01 16.359 4.703 1 88.06 73 LEU A O 1
ATOM 562 N N . ALA A 1 74 ? 3.596 15.648 6.141 1 89 74 ALA A N 1
ATOM 563 C CA . ALA A 1 74 ? 2.604 15.234 7.129 1 89 74 ALA A CA 1
ATOM 564 C C . ALA A 1 74 ? 1.808 16.422 7.648 1 89 74 ALA A C 1
ATOM 566 O O . ALA A 1 74 ? 0.592 16.344 7.832 1 89 74 ALA A O 1
ATOM 567 N N . GLY A 1 75 ? 2.52 17.469 7.863 1 89.81 75 GLY A N 1
ATOM 568 C CA . GLY A 1 75 ? 1.844 18.688 8.289 1 89.81 75 GLY A CA 1
ATOM 569 C C . GLY A 1 75 ? 0.875 19.234 7.25 1 89.81 75 GLY A C 1
ATOM 570 O O . GLY A 1 75 ? -0.224 19.672 7.594 1 89.81 75 GLY A O 1
ATOM 571 N N . GLU A 1 76 ? 1.305 19.219 6.012 1 89.12 76 GLU A N 1
ATOM 572 C CA . GLU A 1 76 ? 0.429 19.656 4.93 1 89.12 76 GLU A CA 1
ATOM 573 C C . GLU A 1 76 ? -0.808 18.766 4.828 1 89.12 76 GLU A C 1
ATOM 575 O O . GLU A 1 76 ? -1.922 19.266 4.648 1 89.12 76 GLU A O 1
ATOM 580 N N . PHE A 1 77 ? -0.614 17.547 4.953 1 91.31 77 PHE A N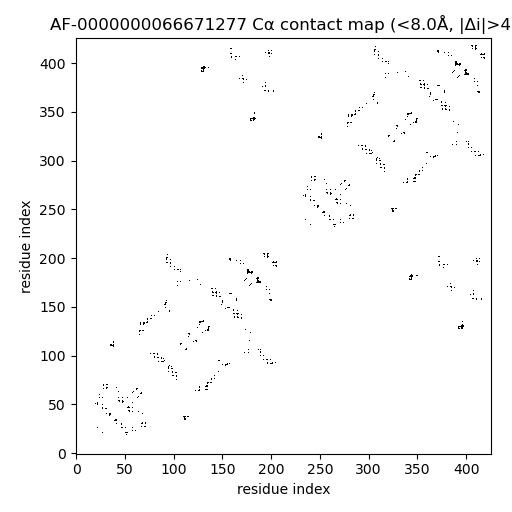 1
ATOM 581 C CA . PHE A 1 77 ? -1.712 16.594 4.93 1 91.31 77 PHE A CA 1
ATOM 582 C C . PHE A 1 77 ? -2.703 16.875 6.051 1 91.31 77 PHE A C 1
ATOM 584 O O . PHE A 1 77 ? -3.914 16.922 5.82 1 91.31 77 PHE A O 1
ATOM 591 N N . GLU A 1 78 ? -2.191 17.031 7.207 1 94.5 78 GLU A N 1
ATOM 592 C CA . GLU A 1 78 ? -3.045 17.297 8.367 1 94.5 78 GLU A CA 1
ATOM 593 C C . GLU A 1 78 ? -3.842 18.578 8.172 1 94.5 78 GLU A C 1
ATOM 595 O O . GLU A 1 78 ? -5.043 18.625 8.453 1 94.5 78 GLU A O 1
ATOM 600 N N . ALA A 1 79 ? -3.182 19.609 7.73 1 93.94 79 ALA A N 1
ATOM 601 C CA . ALA A 1 79 ? -3.848 20.891 7.527 1 93.94 79 ALA A CA 1
ATOM 602 C C . ALA A 1 79 ? -4.961 20.766 6.488 1 93.94 79 ALA A C 1
ATOM 604 O O . ALA A 1 79 ? -6.059 21.297 6.688 1 93.94 79 ALA A O 1
ATOM 605 N N . LEU A 1 80 ? -4.699 20.078 5.434 1 94.44 80 LEU A N 1
ATOM 606 C CA . LEU A 1 80 ? -5.672 19.906 4.359 1 94.44 80 LEU A CA 1
ATOM 607 C C . LEU A 1 80 ? -6.863 19.078 4.832 1 94.44 80 LEU A C 1
ATOM 609 O O . LEU A 1 80 ? -8.016 19.422 4.539 1 94.44 80 LEU A O 1
ATOM 613 N N . LEU A 1 81 ? -6.551 18.016 5.547 1 97.5 81 LEU A N 1
ATOM 614 C CA . LEU A 1 81 ? -7.613 17.156 6.047 1 97.5 81 LEU A CA 1
ATOM 615 C C . LEU A 1 81 ? -8.531 17.922 7 1 97.5 81 LEU A C 1
ATOM 617 O O . LEU A 1 81 ? -9.75 17.812 6.906 1 97.5 81 LEU A O 1
ATOM 621 N N . THR A 1 82 ? -7.918 18.719 7.859 1 96.5 82 THR A N 1
ATOM 622 C CA . THR A 1 82 ? -8.672 19.5 8.828 1 96.5 82 THR A CA 1
ATOM 623 C C . THR A 1 82 ? -9.578 20.516 8.125 1 96.5 82 THR A C 1
ATOM 625 O O . THR A 1 82 ? -10.75 20.656 8.477 1 96.5 82 THR A O 1
ATOM 628 N N . ARG A 1 83 ? -9.062 21.125 7.156 1 96.62 83 ARG A N 1
ATOM 629 C CA . ARG A 1 83 ? -9.836 22.109 6.406 1 96.62 83 ARG A CA 1
ATOM 630 C C . ARG A 1 83 ? -10.977 21.438 5.648 1 96.62 83 ARG A C 1
ATOM 632 O O . ARG A 1 83 ? -12.102 21.938 5.637 1 96.62 83 ARG A O 1
ATOM 639 N N . ALA A 1 84 ? -10.68 20.344 4.988 1 97.56 84 ALA A N 1
ATOM 640 C CA . ALA A 1 84 ? -11.703 19.609 4.242 1 97.56 84 ALA A CA 1
ATOM 641 C C . ALA A 1 84 ? -12.812 19.125 5.168 1 97.56 84 ALA A C 1
ATOM 643 O O . ALA A 1 84 ? -13.992 19.188 4.812 1 97.56 84 ALA A O 1
ATOM 644 N N . ASP A 1 85 ? -12.422 18.625 6.316 1 97.88 85 ASP A N 1
ATOM 645 C CA . ASP A 1 85 ? -13.406 18.125 7.273 1 97.88 85 ASP A CA 1
ATOM 646 C C . ASP A 1 85 ? -14.297 19.25 7.777 1 97.88 85 ASP A C 1
ATOM 648 O O . ASP A 1 85 ? -15.5 19.062 7.961 1 97.88 85 ASP A O 1
ATOM 652 N N . ALA A 1 86 ? -13.711 20.438 8 1 96.62 86 ALA A N 1
ATOM 653 C CA . ALA A 1 86 ? -14.453 21.578 8.516 1 96.62 86 ALA A CA 1
ATOM 654 C C . ALA A 1 86 ? -15.508 22.047 7.52 1 96.62 86 ALA A C 1
ATOM 656 O O . ALA A 1 86 ? -16.531 22.625 7.906 1 96.62 86 ALA A O 1
ATOM 657 N N . ARG A 1 87 ? -15.312 21.703 6.246 1 95.31 87 ARG A N 1
ATOM 658 C CA . ARG A 1 87 ? -16.188 22.219 5.195 1 95.31 87 ARG A CA 1
ATOM 659 C C . ARG A 1 87 ? -17.125 21.125 4.688 1 95.31 87 ARG A C 1
ATOM 661 O O . ARG A 1 87 ? -17.906 21.359 3.754 1 95.31 87 ARG A O 1
ATOM 668 N N . ARG A 1 88 ? -17.031 19.984 5.293 1 90.56 88 ARG A N 1
ATOM 669 C CA . ARG A 1 88 ? -17.766 18.844 4.762 1 90.56 88 ARG A CA 1
ATOM 670 C C . ARG A 1 88 ? -19.281 19.047 4.93 1 90.56 88 ARG A C 1
ATOM 672 O O . ARG A 1 88 ? -19.719 19.703 5.867 1 90.56 88 ARG A O 1
ATOM 679 N N . ARG A 1 89 ? -20.016 18.422 4.012 1 94.44 89 ARG A N 1
ATOM 680 C CA . ARG A 1 89 ? -21.484 18.438 4.07 1 94.44 89 ARG A CA 1
ATOM 681 C C . ARG A 1 89 ? -22.047 17.062 4.352 1 94.44 89 ARG A C 1
ATOM 683 O O . ARG A 1 89 ? -23.234 16.906 4.637 1 94.44 89 ARG A O 1
ATOM 690 N N . SER A 1 90 ? -21.266 16.078 4.301 1 96.69 90 SER A N 1
ATOM 691 C CA . SER A 1 90 ? -21.672 14.688 4.504 1 96.69 90 SER A CA 1
ATOM 692 C C . SER A 1 90 ? -21.391 14.242 5.938 1 96.69 90 SER A C 1
ATOM 694 O O . SER A 1 90 ? -20.812 14.984 6.723 1 96.69 90 SER A O 1
ATOM 696 N N . ALA A 1 91 ? -22 13.07 6.254 1 97.56 91 ALA A N 1
ATOM 697 C CA . ALA A 1 91 ? -21.844 12.492 7.586 1 97.56 91 ALA A CA 1
ATOM 698 C C . ALA A 1 91 ? -21.391 11.039 7.5 1 97.56 91 ALA A C 1
ATOM 700 O O . ALA A 1 91 ? -21.469 10.414 6.441 1 97.56 91 ALA A O 1
ATOM 701 N N . GLY A 1 92 ? -20.891 10.555 8.641 1 97.69 92 GLY A N 1
ATOM 702 C CA . GLY A 1 92 ? -20.531 9.148 8.742 1 97.69 92 GLY A CA 1
ATOM 703 C C . GLY A 1 92 ? -19.453 8.734 7.766 1 97.69 92 GLY A C 1
ATOM 704 O O . GLY A 1 92 ? -18.469 9.461 7.566 1 97.69 92 GLY A O 1
ATOM 705 N N . ALA A 1 93 ? -19.609 7.625 7.133 1 98 93 ALA A N 1
ATOM 706 C CA . ALA A 1 93 ? -18.641 7.098 6.184 1 98 93 ALA A CA 1
ATOM 707 C C . ALA A 1 93 ? -18.469 8.031 4.992 1 98 93 ALA A C 1
ATOM 709 O O . ALA A 1 93 ? -17.359 8.211 4.484 1 98 93 ALA A O 1
ATOM 710 N N . ARG A 1 94 ? -19.547 8.594 4.523 1 97.94 94 ARG A N 1
ATOM 711 C CA . ARG A 1 94 ? -19.5 9.492 3.375 1 97.94 94 ARG A CA 1
ATOM 712 C C . ARG A 1 94 ? -18.656 10.727 3.684 1 97.94 94 ARG A C 1
ATOM 714 O O . ARG A 1 94 ? -17.969 11.242 2.811 1 97.94 94 ARG A O 1
ATOM 721 N N . ARG A 1 95 ? -18.734 11.203 4.922 1 98.19 95 ARG A N 1
ATOM 722 C CA . ARG A 1 95 ? -17.891 12.305 5.375 1 98.19 95 ARG A CA 1
ATOM 723 C C . ARG A 1 95 ? -16.422 11.969 5.211 1 98.19 95 ARG A C 1
ATOM 725 O O . ARG A 1 95 ? -15.656 12.758 4.648 1 98.19 95 ARG A O 1
ATOM 732 N N . ILE A 1 96 ? -16.062 10.805 5.715 1 98.56 96 ILE A N 1
ATOM 733 C CA . ILE A 1 96 ? -14.68 10.367 5.633 1 98.56 96 ILE A CA 1
ATOM 734 C C . ILE A 1 96 ? -14.258 10.258 4.172 1 98.56 96 ILE A C 1
ATOM 736 O O . ILE A 1 96 ? -13.195 10.758 3.791 1 98.56 96 ILE A O 1
ATOM 740 N N . LEU A 1 97 ? -15.086 9.648 3.393 1 98.19 97 LEU A N 1
ATOM 741 C CA . LEU A 1 97 ? -14.812 9.445 1.975 1 98.19 97 LEU A CA 1
ATOM 742 C C . LEU A 1 97 ? -14.625 10.773 1.256 1 98.19 97 LEU A C 1
ATOM 744 O O . LEU A 1 97 ? -13.672 10.945 0.499 1 98.19 97 LEU A O 1
ATOM 748 N N . ASP A 1 98 ? -15.469 11.727 1.483 1 97.69 98 ASP A N 1
ATOM 749 C CA . ASP A 1 98 ? -15.414 13.031 0.831 1 97.69 98 ASP A CA 1
ATOM 750 C C . ASP A 1 98 ? -14.164 13.797 1.241 1 97.69 98 ASP A C 1
ATOM 752 O O . ASP A 1 98 ? -13.516 14.438 0.405 1 97.69 98 ASP A O 1
ATOM 756 N N . VAL A 1 99 ? -13.898 13.758 2.488 1 98.31 99 VAL A N 1
ATOM 757 C CA . VAL A 1 99 ? -12.727 14.469 3.004 1 98.31 99 VAL A CA 1
ATOM 758 C C . VAL A 1 99 ? -11.461 13.891 2.381 1 98.31 99 VAL A C 1
ATOM 760 O O . VAL A 1 99 ? -10.625 14.633 1.861 1 98.31 99 VAL A O 1
ATOM 763 N N . LEU A 1 100 ? -11.297 12.602 2.389 1 97.94 100 LEU A N 1
ATOM 764 C CA . LEU A 1 100 ? -10.109 11.969 1.816 1 97.94 100 LEU A CA 1
ATOM 765 C C . LEU A 1 100 ? -10.031 12.227 0.316 1 97.94 100 LEU A C 1
ATOM 767 O O . LEU A 1 100 ? -8.938 12.414 -0.229 1 97.94 100 LEU A O 1
ATOM 771 N N . TYR A 1 101 ? -11.141 12.211 -0.351 1 96.5 101 TYR A N 1
ATOM 772 C CA . TYR A 1 101 ? -11.156 12.484 -1.784 1 96.5 101 TYR A CA 1
ATOM 773 C C . TYR A 1 101 ? -10.586 13.867 -2.084 1 96.5 101 TYR A C 1
ATOM 775 O O . TYR A 1 101 ? -9.75 14.016 -2.98 1 96.5 101 TYR A O 1
ATOM 783 N N . ARG A 1 102 ? -11.016 14.812 -1.326 1 95.62 102 ARG A N 1
ATOM 784 C CA . ARG A 1 102 ? -10.547 16.188 -1.527 1 95.62 102 ARG A CA 1
ATOM 785 C C . ARG A 1 102 ? -9.047 16.281 -1.272 1 95.62 102 ARG A C 1
ATOM 787 O O . ARG A 1 102 ? -8.328 16.938 -2.033 1 95.62 102 ARG A O 1
ATOM 794 N N . VAL A 1 103 ? -8.617 15.672 -0.269 1 95.12 103 VAL A N 1
ATOM 795 C CA . VAL A 1 103 ? -7.199 15.727 0.084 1 95.12 103 VAL A CA 1
ATOM 796 C C . VAL A 1 103 ? -6.375 15 -0.975 1 95.12 103 VAL A C 1
ATOM 798 O O . VAL A 1 103 ? -5.34 15.5 -1.418 1 95.12 103 VAL A O 1
ATOM 801 N N . ASN A 1 104 ? -6.805 13.82 -1.377 1 93.19 104 ASN A N 1
ATOM 802 C CA . ASN A 1 104 ? -6.105 13.047 -2.398 1 93.19 104 ASN A CA 1
ATOM 803 C C . ASN A 1 104 ? -6.059 13.789 -3.729 1 93.19 104 ASN A C 1
ATOM 805 O O . ASN A 1 104 ? -5.035 13.773 -4.418 1 93.19 104 ASN A O 1
ATOM 809 N N . ARG A 1 105 ? -7.133 14.414 -4.09 1 91.56 105 ARG A N 1
ATOM 810 C CA . ARG A 1 105 ? -7.164 15.203 -5.316 1 91.56 105 ARG A CA 1
ATOM 811 C C . ARG A 1 105 ? -6.18 16.359 -5.246 1 91.56 105 ARG A C 1
ATOM 813 O O . ARG A 1 105 ? -5.488 16.656 -6.223 1 91.56 105 ARG A O 1
ATOM 820 N N . TRP A 1 106 ? -6.16 17.016 -4.164 1 87.81 106 TRP A N 1
ATOM 821 C CA . TRP A 1 106 ? -5.203 18.109 -3.971 1 87.81 106 TRP A CA 1
ATOM 822 C C . TRP A 1 106 ? -3.771 17.594 -4.137 1 87.81 106 TRP A C 1
ATOM 824 O O . TRP A 1 106 ? -2.957 18.25 -4.801 1 87.81 106 TRP A O 1
ATOM 834 N N . MET A 1 107 ? -3.447 16.516 -3.508 1 84.94 107 MET A N 1
ATOM 835 C CA . MET A 1 107 ? -2.1 15.961 -3.588 1 84.94 107 MET A CA 1
ATOM 836 C C . MET A 1 107 ? -1.726 15.648 -5.031 1 84.94 107 MET A C 1
ATOM 838 O O . MET A 1 107 ? -0.595 15.898 -5.453 1 84.94 107 MET A O 1
ATOM 842 N N . THR A 1 108 ? -2.629 15.094 -5.773 1 84.06 108 THR A N 1
ATOM 843 C CA . THR A 1 108 ? -2.369 14.719 -7.16 1 84.06 108 THR A CA 1
ATOM 844 C C . THR A 1 108 ? -2.244 15.961 -8.039 1 84.06 108 THR A C 1
ATOM 846 O O . THR A 1 108 ? -1.47 15.969 -9 1 84.06 108 THR A O 1
ATOM 849 N N . ASP A 1 109 ? -2.934 17 -7.625 1 84.5 109 ASP A N 1
ATOM 850 C CA . ASP A 1 109 ? -2.975 18.188 -8.461 1 84.5 109 ASP A CA 1
ATOM 851 C C . ASP A 1 109 ? -1.866 19.172 -8.07 1 84.5 109 ASP A C 1
ATOM 853 O O . ASP A 1 109 ? -1.567 20.109 -8.82 1 84.5 109 ASP A O 1
ATOM 857 N N . ASN A 1 110 ? -1.314 18.922 -6.914 1 83.69 110 ASN A N 1
ATOM 858 C CA . ASN A 1 110 ? -0.278 19.844 -6.449 1 83.69 110 ASN A CA 1
ATOM 859 C C . ASN A 1 110 ? 1.046 19.594 -7.168 1 83.69 110 ASN A C 1
ATOM 861 O O . ASN A 1 110 ? 1.71 18.594 -6.938 1 83.69 110 ASN A O 1
ATOM 865 N N . GLU A 1 111 ? 1.506 20.516 -7.938 1 83.44 111 GLU A N 1
ATOM 866 C CA . GLU A 1 111 ? 2.656 20.359 -8.82 1 83.44 111 GLU A CA 1
ATOM 867 C C . GLU A 1 111 ? 3.939 20.156 -8.023 1 83.44 111 GLU A C 1
ATOM 869 O O . GLU A 1 111 ? 4.719 19.25 -8.328 1 83.44 111 GLU A O 1
ATOM 874 N N . PRO A 1 112 ? 4.164 20.984 -7 1 79.19 112 PRO A N 1
ATOM 875 C CA . PRO A 1 112 ? 5.387 20.734 -6.227 1 79.19 112 PRO A CA 1
ATOM 876 C C . PRO A 1 112 ? 5.449 19.328 -5.637 1 79.19 112 PRO A C 1
ATOM 878 O O . PRO A 1 112 ? 6.508 18.703 -5.641 1 79.19 112 PRO A O 1
ATOM 881 N N . PHE A 1 113 ? 4.406 18.891 -5.23 1 78.5 113 PHE A N 1
ATOM 882 C CA . PHE A 1 113 ? 4.328 17.547 -4.68 1 78.5 113 PHE A CA 1
ATOM 883 C C . PHE A 1 113 ? 4.629 16.516 -5.75 1 78.5 113 PHE A C 1
ATOM 885 O O . PHE A 1 113 ? 5.477 15.641 -5.555 1 78.5 113 PHE A O 1
ATOM 892 N N . ARG A 1 114 ? 3.99 16.625 -6.82 1 77.94 114 ARG A N 1
ATOM 893 C CA . ARG A 1 114 ? 4.184 15.695 -7.922 1 77.94 114 ARG A CA 1
ATOM 894 C C . ARG A 1 114 ? 5.625 15.719 -8.414 1 77.94 114 ARG A C 1
ATOM 896 O O . ARG A 1 114 ? 6.227 14.664 -8.641 1 77.94 114 ARG A O 1
ATOM 903 N N . ARG A 1 115 ? 6.102 16.844 -8.5 1 77.81 115 ARG A N 1
ATOM 904 C CA . ARG A 1 115 ? 7.461 17 -9.016 1 77.81 115 ARG A CA 1
ATOM 905 C C . ARG A 1 115 ? 8.477 16.391 -8.062 1 77.81 115 ARG A C 1
ATOM 907 O O . ARG A 1 115 ? 9.469 15.797 -8.5 1 77.81 115 ARG A O 1
ATOM 914 N N . TYR A 1 116 ? 8.266 16.547 -6.832 1 76.75 116 TYR A N 1
ATOM 915 C CA . TYR A 1 116 ? 9.18 15.977 -5.852 1 76.75 116 TYR A CA 1
ATOM 916 C C . TYR A 1 116 ? 9.25 14.461 -5.992 1 76.75 116 TYR A C 1
ATOM 918 O O . TYR A 1 116 ? 10.344 13.898 -6.086 1 76.75 116 TYR A O 1
ATOM 926 N N . PHE A 1 117 ? 8.141 13.836 -6.09 1 74.38 117 PHE A N 1
ATOM 927 C CA . PHE A 1 117 ? 8.102 12.383 -6.145 1 74.38 117 PHE A CA 1
ATOM 928 C C . PHE A 1 117 ? 8.578 11.883 -7.504 1 74.38 117 PHE A C 1
ATOM 930 O O . PHE A 1 117 ? 9.133 10.781 -7.605 1 74.38 117 PHE A O 1
ATOM 937 N N . GLU A 1 118 ? 8.406 12.711 -8.484 1 73.81 118 GLU A N 1
ATOM 938 C CA . GLU A 1 118 ? 8.922 12.352 -9.805 1 73.81 118 GLU A CA 1
ATOM 939 C C . GLU A 1 118 ? 10.445 12.461 -9.852 1 73.81 118 GLU A C 1
ATOM 941 O O . GLU A 1 118 ? 11.117 11.625 -10.461 1 73.81 118 GLU A O 1
ATOM 946 N N . ASN A 1 119 ? 10.93 13.469 -9.156 1 74.81 119 ASN A N 1
ATOM 947 C CA . ASN A 1 119 ? 12.359 13.758 -9.25 1 74.81 119 ASN A CA 1
ATOM 948 C C . ASN A 1 119 ? 13.164 12.914 -8.258 1 74.81 119 ASN A C 1
ATOM 950 O O . ASN A 1 119 ? 14.336 12.625 -8.492 1 74.81 119 ASN A O 1
ATOM 954 N N . GLU A 1 120 ? 12.531 12.562 -7.18 1 75.25 120 GLU A N 1
ATOM 955 C CA . GLU A 1 120 ? 13.219 11.789 -6.152 1 75.25 120 GLU A CA 1
ATOM 956 C C . GLU A 1 120 ? 12.391 10.586 -5.723 1 75.25 120 GLU A C 1
ATOM 958 O O . GLU A 1 12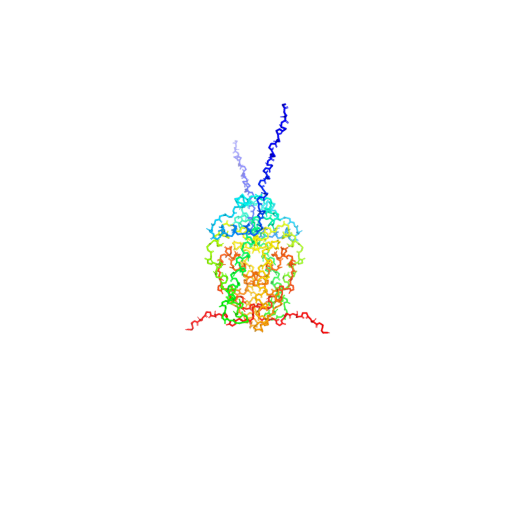0 ? 12.016 10.461 -4.555 1 75.25 120 GLU A O 1
ATOM 963 N N . PRO A 1 121 ? 12.227 9.672 -6.672 1 69.75 121 PRO A N 1
ATOM 964 C CA . PRO A 1 121 ? 11.297 8.562 -6.406 1 69.75 121 PRO A CA 1
ATOM 965 C C . PRO A 1 121 ? 11.734 7.707 -5.223 1 69.75 121 PRO A C 1
ATOM 967 O O . PRO A 1 121 ? 10.898 7.297 -4.41 1 69.75 121 PRO A O 1
ATOM 970 N N . LEU A 1 122 ? 13.039 7.539 -5.102 1 69.12 122 LEU A N 1
ATOM 971 C CA . LEU A 1 122 ? 13.516 6.695 -4.012 1 69.12 122 LEU A CA 1
ATOM 972 C C . LEU A 1 122 ? 13.367 7.402 -2.672 1 69.12 122 LEU A C 1
ATOM 974 O O . LEU A 1 122 ? 12.992 6.781 -1.674 1 69.12 122 LEU A O 1
ATOM 978 N N . ALA A 1 123 ? 13.625 8.695 -2.686 1 71.88 123 ALA A N 1
ATOM 979 C CA . ALA A 1 123 ? 13.438 9.469 -1.461 1 71.88 123 ALA A CA 1
ATOM 980 C C . ALA A 1 123 ? 11.969 9.516 -1.055 1 71.88 123 ALA A C 1
ATOM 982 O O . ALA A 1 123 ? 11.641 9.414 0.13 1 71.88 123 ALA A O 1
ATOM 983 N N . GLY A 1 124 ? 11.109 9.625 -2.055 1 74.44 124 GLY A N 1
ATOM 984 C CA . GLY A 1 124 ? 9.68 9.602 -1.809 1 74.44 124 GLY A CA 1
ATOM 985 C C . GLY A 1 124 ? 9.188 8.289 -1.23 1 74.44 124 GLY A C 1
ATOM 986 O O . GLY A 1 124 ? 8.391 8.281 -0.29 1 74.44 124 GLY A O 1
ATOM 987 N N . LEU A 1 125 ? 9.727 7.332 -1.804 1 69.75 125 LEU A N 1
ATOM 988 C CA . LEU A 1 125 ? 9.352 6.004 -1.325 1 69.75 125 LEU A CA 1
ATOM 989 C C . LEU A 1 125 ? 9.773 5.812 0.128 1 69.75 125 LEU A C 1
ATOM 991 O O . LEU A 1 125 ? 9.023 5.254 0.928 1 69.75 125 LEU A O 1
ATOM 995 N N . ARG A 1 126 ? 10.891 6.336 0.461 1 72.19 126 ARG A N 1
ATOM 996 C CA . ARG A 1 126 ? 11.391 6.211 1.825 1 72.19 126 ARG A CA 1
ATOM 997 C C . ARG A 1 126 ? 10.523 6.992 2.803 1 72.19 126 ARG A C 1
ATOM 999 O O . ARG A 1 126 ? 10.266 6.535 3.92 1 72.19 126 ARG A O 1
ATOM 1006 N N . ILE A 1 127 ? 10.117 8.109 2.32 1 75 127 ILE A N 1
ATOM 1007 C CA . ILE A 1 127 ? 9.266 8.938 3.168 1 75 127 ILE A CA 1
ATOM 1008 C C . ILE A 1 127 ? 7.941 8.227 3.424 1 75 127 ILE A C 1
ATOM 1010 O O . ILE A 1 127 ? 7.43 8.234 4.547 1 75 127 ILE A O 1
ATOM 1014 N N . LEU A 1 128 ? 7.527 7.543 2.393 1 71 128 LEU A N 1
ATOM 1015 C CA . LEU A 1 128 ? 6.203 6.934 2.457 1 71 128 LEU A CA 1
ATOM 1016 C C . LEU A 1 128 ? 6.258 5.59 3.17 1 71 128 LEU A C 1
ATOM 1018 O O . LEU A 1 128 ? 5.281 5.168 3.793 1 71 128 LEU A O 1
ATOM 1022 N N . THR A 1 129 ? 7.387 4.926 3.055 1 63.5 129 THR A N 1
ATOM 1023 C CA . THR A 1 129 ? 7.438 3.549 3.535 1 63.5 129 THR A CA 1
ATOM 1024 C C . THR A 1 129 ? 8.211 3.465 4.852 1 63.5 129 THR A C 1
ATOM 1026 O O . THR A 1 129 ? 8.078 2.488 5.59 1 63.5 129 THR A O 1
ATOM 1029 N N . ALA A 1 130 ? 9.094 4.484 5.031 1 59.31 130 ALA A N 1
ATOM 1030 C CA . ALA A 1 130 ? 9.898 4.379 6.246 1 59.31 130 ALA A CA 1
ATOM 1031 C C . ALA A 1 130 ? 9.023 4.445 7.496 1 59.31 130 ALA A C 1
ATOM 1033 O O . ALA A 1 130 ? 8.297 5.418 7.699 1 59.31 130 ALA A O 1
ATOM 1034 N N . SER A 1 131 ? 8.703 3.285 7.992 1 52.97 131 SER A N 1
ATOM 1035 C CA . SER A 1 131 ? 7.93 3.205 9.227 1 52.97 131 SER A CA 1
ATOM 1036 C C . SER A 1 131 ? 8.609 3.973 10.352 1 52.97 131 SER A C 1
ATOM 1038 O O . SER A 1 131 ? 7.965 4.367 11.328 1 52.97 131 SER A O 1
ATOM 1040 N N . ASP A 1 132 ? 9.852 4.027 10.18 1 51.88 132 ASP A N 1
ATOM 1041 C CA . ASP A 1 132 ? 10.578 4.656 11.281 1 51.88 132 ASP A CA 1
ATOM 1042 C C . ASP A 1 132 ? 10.57 6.176 11.148 1 51.88 132 ASP A C 1
ATOM 1044 O O . ASP A 1 132 ? 11.094 6.883 12.008 1 51.88 132 ASP A O 1
ATOM 1048 N N . GLY A 1 133 ? 10.016 6.551 10.016 1 57.47 133 GLY A N 1
ATOM 1049 C CA . GLY A 1 133 ? 9.945 8.008 10.047 1 57.47 133 GLY A CA 1
ATOM 1050 C C . GLY A 1 133 ? 8.648 8.523 10.648 1 57.47 133 GLY A C 1
ATOM 1051 O O . GLY A 1 133 ? 7.664 7.793 10.742 1 57.47 133 GLY A O 1
ATOM 1052 N N . PRO A 1 134 ? 8.836 9.562 11.375 1 59.34 134 PRO A N 1
ATOM 1053 C CA . PRO A 1 134 ? 7.715 10.18 12.086 1 59.34 134 PRO A CA 1
ATOM 1054 C C . PRO A 1 134 ? 6.527 10.477 11.172 1 59.34 134 PRO A C 1
ATOM 1056 O O . PRO A 1 134 ? 5.414 10.688 11.656 1 59.34 134 PRO A O 1
ATOM 1059 N N . VAL A 1 135 ? 6.68 10.18 9.891 1 71.75 135 VAL A N 1
ATOM 1060 C CA . VAL A 1 135 ? 5.695 10.734 8.961 1 71.75 135 VAL A CA 1
ATOM 1061 C C . VAL A 1 135 ? 4.465 9.836 8.914 1 71.75 135 VAL A C 1
ATOM 1063 O O . VAL A 1 135 ? 3.338 10.305 9.109 1 71.75 135 VAL A O 1
ATOM 1066 N N . GLN A 1 136 ? 4.719 8.562 8.805 1 77.44 136 GLN A N 1
ATOM 1067 C CA . GLN A 1 136 ? 3.611 7.641 8.57 1 77.44 136 GLN A CA 1
ATOM 1068 C C . GLN A 1 136 ? 2.709 7.551 9.797 1 77.44 136 GLN A C 1
ATOM 1070 O O . GLN A 1 136 ? 1.484 7.637 9.68 1 77.44 136 GLN A O 1
ATOM 1075 N N . PRO A 1 137 ? 3.287 7.586 11.023 1 80.75 137 PRO A N 1
ATOM 1076 C CA . PRO A 1 137 ? 2.424 7.551 12.203 1 80.75 137 PRO A CA 1
ATOM 1077 C C . PRO A 1 137 ? 1.571 8.812 12.352 1 80.75 137 PRO A C 1
ATOM 1079 O O . PRO A 1 137 ? 0.429 8.734 12.805 1 80.75 137 PRO A O 1
ATOM 1082 N N . LEU A 1 138 ? 2.111 9.914 11.883 1 84 138 LEU A N 1
ATOM 1083 C CA . LEU A 1 138 ? 1.362 11.156 11.984 1 84 138 LEU A CA 1
ATOM 1084 C C . LEU A 1 138 ? 0.195 11.18 11.008 1 84 138 LEU A C 1
ATOM 1086 O O . LEU A 1 138 ? -0.91 11.602 11.359 1 84 138 LEU A O 1
ATOM 1090 N N . VAL A 1 139 ? 0.428 10.688 9.836 1 90.44 139 VAL A N 1
ATOM 1091 C CA . VAL A 1 139 ? -0.608 10.648 8.812 1 90.44 139 VAL A CA 1
ATOM 1092 C C . VAL A 1 139 ? -1.72 9.688 9.234 1 90.44 139 VAL A C 1
ATOM 1094 O O . VAL A 1 139 ? -2.904 10.023 9.141 1 90.44 139 VAL A O 1
ATOM 1097 N N . VAL A 1 140 ? -1.348 8.594 9.797 1 92.25 140 VAL A N 1
ATOM 1098 C CA . VAL A 1 140 ? -2.318 7.605 10.25 1 92.25 140 VAL A CA 1
ATOM 1099 C C . VAL A 1 140 ? -3.119 8.172 11.422 1 92.25 140 VAL A C 1
ATOM 1101 O O . VAL A 1 140 ? -4.34 8.016 11.477 1 92.25 140 VAL A O 1
ATOM 1104 N N . ALA A 1 141 ? -2.443 8.828 12.305 1 92.94 141 ALA A N 1
ATOM 1105 C CA . ALA A 1 141 ? -3.115 9.422 13.453 1 92.94 141 ALA A CA 1
ATOM 1106 C C . ALA A 1 141 ? -4.137 10.461 13.016 1 92.94 141 ALA A C 1
ATOM 1108 O O . ALA A 1 141 ? -5.215 10.57 13.609 1 92.94 141 ALA A O 1
ATOM 1109 N N . THR A 1 142 ? -3.76 11.172 12.031 1 95.56 142 THR A N 1
ATOM 1110 C CA . THR A 1 142 ? -4.652 12.203 11.516 1 95.56 142 THR A CA 1
ATOM 1111 C C . THR A 1 142 ? -5.922 11.578 10.938 1 95.56 142 THR A C 1
ATOM 1113 O O . THR A 1 142 ? -7.031 12.047 11.219 1 95.56 142 THR A O 1
ATOM 1116 N N . VAL A 1 143 ? -5.793 10.562 10.18 1 97.38 143 VAL A N 1
ATOM 1117 C CA . VAL A 1 143 ? -6.941 9.875 9.594 1 97.38 143 VAL A CA 1
ATOM 1118 C C . VAL A 1 143 ? -7.75 9.195 10.695 1 97.38 143 VAL A C 1
ATOM 1120 O O . VAL A 1 143 ? -8.984 9.195 10.656 1 97.38 143 VAL A O 1
ATOM 1123 N N . ARG A 1 144 ? -7.059 8.648 11.68 1 97.38 144 ARG A N 1
ATOM 1124 C CA . ARG A 1 144 ? -7.727 8.031 12.812 1 97.38 144 ARG A CA 1
ATOM 1125 C C . ARG A 1 144 ? -8.609 9.039 13.547 1 97.38 144 ARG A C 1
ATOM 1127 O O . ARG A 1 144 ? -9.727 8.711 13.953 1 97.38 144 ARG A O 1
ATOM 1134 N N . GLU A 1 145 ? -8.102 10.188 13.656 1 97.62 145 GLU A N 1
ATOM 1135 C CA . GLU A 1 145 ? -8.875 11.227 14.32 1 97.62 145 GLU A CA 1
ATOM 1136 C C . GLU A 1 145 ? -10.125 11.578 13.523 1 97.62 145 GLU A C 1
ATOM 1138 O O . GLU A 1 145 ? -11.188 11.828 14.094 1 97.62 145 GLU A O 1
ATOM 1143 N N . LEU A 1 146 ? -10.031 11.617 12.242 1 98.38 146 LEU A N 1
ATOM 1144 C CA . LEU A 1 146 ? -11.195 11.836 11.383 1 98.38 146 LEU A CA 1
ATOM 1145 C C . LEU A 1 146 ? -12.242 10.75 11.594 1 98.38 146 LEU A C 1
ATOM 1147 O O . LEU A 1 146 ? -13.43 11.039 11.711 1 98.38 146 LEU A O 1
ATOM 1151 N N . ILE A 1 147 ? -11.805 9.523 11.695 1 98.44 147 ILE A N 1
ATOM 1152 C CA . ILE A 1 147 ? -12.703 8.391 11.914 1 98.44 147 ILE A CA 1
ATOM 1153 C C . ILE A 1 147 ? -13.367 8.516 13.289 1 98.44 147 ILE A C 1
ATOM 1155 O O . ILE A 1 147 ? -14.578 8.32 13.414 1 98.44 147 ILE A O 1
ATOM 1159 N N . ALA A 1 148 ? -12.594 8.883 14.273 1 98.06 148 ALA A N 1
ATOM 1160 C CA . ALA A 1 148 ? -13.109 9.039 15.633 1 98.06 148 ALA A CA 1
ATOM 1161 C C . ALA A 1 148 ? -14.188 10.117 15.688 1 98.06 148 ALA A C 1
ATOM 1163 O O . ALA A 1 148 ? -15.195 9.961 16.391 1 98.06 148 ALA A O 1
ATOM 1164 N N . ARG A 1 149 ? -13.961 11.18 14.992 1 97.56 149 ARG A N 1
ATOM 1165 C CA . ARG A 1 149 ? -14.953 12.242 14.953 1 97.56 149 ARG A CA 1
ATOM 1166 C C . ARG A 1 149 ? -16.234 11.766 14.297 1 97.56 149 ARG A C 1
ATOM 1168 O O . ARG A 1 149 ? -17.344 12.078 14.766 1 97.56 149 ARG A O 1
ATOM 1175 N N . ALA A 1 150 ? -16.109 11.023 13.188 1 98.06 150 ALA A N 1
ATOM 1176 C CA . ALA A 1 150 ? -17.297 10.484 12.516 1 98.06 150 ALA A CA 1
ATOM 1177 C C . ALA A 1 150 ? -18.062 9.547 13.438 1 98.06 150 ALA A C 1
ATOM 1179 O O . ALA A 1 150 ? -19.297 9.531 13.43 1 98.06 150 ALA A O 1
ATOM 1180 N N . GLU A 1 151 ? -17.312 8.742 14.227 1 97.81 151 GLU A N 1
ATOM 1181 C CA . GLU A 1 151 ? -17.938 7.863 15.203 1 97.81 151 GLU A CA 1
ATOM 1182 C C . GLU A 1 151 ? -18.703 8.664 16.25 1 97.81 151 GLU A C 1
ATOM 1184 O O . GLU A 1 151 ? -19.859 8.359 16.547 1 97.81 151 GLU A O 1
ATOM 1189 N N . ARG A 1 152 ? -18.078 9.656 16.75 1 97.31 152 ARG A N 1
ATOM 1190 C CA . ARG A 1 152 ? -18.609 10.422 17.875 1 97.31 152 ARG A CA 1
ATOM 1191 C C . ARG A 1 152 ? -19.734 11.336 17.422 1 97.31 152 ARG A C 1
ATOM 1193 O O . ARG A 1 152 ? -20.766 11.461 18.094 1 97.31 152 ARG A O 1
ATOM 1200 N N . GLU A 1 153 ? -19.625 11.922 16.297 1 97.5 153 GLU A N 1
ATOM 1201 C CA . GLU A 1 153 ? -20.516 13 15.875 1 97.5 153 GLU A CA 1
ATOM 1202 C C . GLU A 1 153 ? -21.609 12.477 14.945 1 97.5 153 GLU A C 1
ATOM 1204 O O . GLU A 1 153 ? -22.688 13.062 14.852 1 97.5 153 GLU A O 1
ATOM 1209 N N . ASP A 1 154 ? -21.297 11.344 14.195 1 97.94 154 ASP A N 1
ATOM 1210 C CA . ASP A 1 154 ? -22.219 10.914 13.141 1 97.94 154 ASP A CA 1
ATOM 1211 C C . ASP A 1 154 ? -22.703 9.492 13.391 1 97.94 154 ASP A C 1
ATOM 1213 O O . ASP A 1 154 ? -23.375 8.898 12.547 1 97.94 154 ASP A O 1
ATOM 1217 N N . ASP A 1 155 ? -22.312 8.875 14.469 1 95.94 155 ASP A N 1
ATOM 1218 C CA . ASP A 1 155 ? -22.672 7.516 14.836 1 95.94 155 ASP A CA 1
ATOM 1219 C C . ASP A 1 155 ? -22.203 6.512 13.781 1 95.94 155 ASP A C 1
ATOM 1221 O O . ASP A 1 155 ? -22.906 5.551 13.469 1 95.94 155 ASP A O 1
ATOM 1225 N N . TYR A 1 156 ? -21.109 6.82 13.211 1 97.5 156 TYR A N 1
ATOM 1226 C CA . TYR A 1 156 ? -20.5 5.906 12.258 1 97.5 156 TYR A CA 1
ATOM 1227 C C . TYR A 1 156 ? -19.922 4.688 12.969 1 97.5 156 TYR A C 1
ATOM 1229 O O . TYR A 1 156 ? -19.219 4.82 13.977 1 97.5 156 TYR A O 1
ATOM 1237 N N . ARG A 1 157 ? -20.297 3.49 12.469 1 96.5 157 ARG A N 1
ATOM 1238 C CA . ARG A 1 157 ? -19.734 2.232 12.945 1 96.5 157 ARG A CA 1
ATOM 1239 C C . ARG A 1 157 ? -18.812 1.614 11.898 1 96.5 157 ARG A C 1
ATOM 1241 O O . ARG A 1 157 ? -19.281 0.955 10.961 1 96.5 157 ARG A O 1
ATOM 1248 N N . PRO A 1 158 ? -17.578 1.822 12.094 1 96.56 158 PRO A N 1
ATOM 1249 C CA . PRO A 1 158 ? -16.641 1.315 11.086 1 96.56 158 PRO A CA 1
ATOM 1250 C C . PRO A 1 158 ? -16.609 -0.209 11.023 1 96.56 158 PRO A C 1
ATOM 1252 O O . PRO A 1 158 ? -16.812 -0.877 12.039 1 96.56 158 PRO A O 1
ATOM 1255 N N . PRO A 1 159 ? -16.328 -0.716 9.82 1 95.56 159 PRO A N 1
ATOM 1256 C CA . PRO A 1 159 ? -16.234 -2.17 9.672 1 95.56 159 PRO A CA 1
ATOM 1257 C C . PRO A 1 159 ? -14.977 -2.756 10.32 1 95.56 159 PRO A C 1
ATOM 1259 O O . PRO A 1 159 ? -14.883 -3.971 10.5 1 95.56 159 PRO A O 1
ATOM 1262 N N . LEU A 1 160 ? -14.039 -1.931 10.68 1 96.5 160 LEU A N 1
ATOM 1263 C CA . LEU A 1 160 ? -12.766 -2.311 11.289 1 96.5 160 LEU A CA 1
ATOM 1264 C C . LEU A 1 160 ? -12.477 -1.467 12.523 1 96.5 160 LEU A C 1
ATOM 1266 O O . LEU A 1 160 ? -13.055 -0.387 12.688 1 96.5 160 LEU A O 1
ATOM 1270 N N . GLU A 1 161 ? -11.609 -2.047 13.352 1 95.12 161 GLU A N 1
ATOM 1271 C CA . GLU A 1 161 ? -11.055 -1.191 14.398 1 95.12 161 GLU A CA 1
ATOM 1272 C C . GLU A 1 161 ? -10.5 0.104 13.812 1 95.12 161 GLU A C 1
ATOM 1274 O O . GLU A 1 161 ? -9.82 0.086 12.789 1 95.12 161 GLU A O 1
ATOM 1279 N N . PRO A 1 162 ? -10.75 1.223 14.445 1 96.25 162 PRO A N 1
ATOM 1280 C CA . PRO A 1 162 ? -10.453 2.529 13.852 1 96.25 162 PRO A CA 1
ATOM 1281 C C . PRO A 1 162 ? -8.977 2.693 13.484 1 96.25 162 PRO A C 1
ATOM 1283 O O . PRO A 1 162 ? -8.656 3.246 12.43 1 96.25 162 PRO A O 1
ATOM 1286 N N . ASP A 1 163 ? -8.094 2.25 14.328 1 94.69 163 ASP A N 1
ATOM 1287 C CA . ASP A 1 163 ? -6.668 2.365 14.016 1 94.69 163 ASP A CA 1
ATOM 1288 C C . ASP A 1 163 ? -6.309 1.558 12.773 1 94.69 163 ASP A C 1
ATOM 1290 O O . ASP A 1 163 ? -5.535 2.016 11.93 1 94.69 163 ASP A O 1
ATOM 1294 N N . LEU A 1 164 ? -6.875 0.402 12.719 1 94.25 164 LEU A N 1
ATOM 1295 C CA . LEU A 1 164 ? -6.629 -0.477 11.578 1 94.25 164 LEU A CA 1
ATOM 1296 C C . LEU A 1 164 ? -7.223 0.106 10.305 1 94.25 164 LEU A C 1
ATOM 1298 O O . LEU A 1 164 ? -6.586 0.08 9.242 1 94.25 164 LEU A O 1
ATOM 1302 N N . LEU A 1 165 ? -8.406 0.61 10.422 1 96.69 165 LEU A N 1
ATOM 1303 C CA . LEU A 1 165 ? -9.055 1.24 9.281 1 96.69 165 LEU A CA 1
ATOM 1304 C C . LEU A 1 165 ? -8.242 2.432 8.781 1 96.69 165 LEU A C 1
ATOM 1306 O O . LEU A 1 165 ? -8.023 2.58 7.578 1 96.69 165 LEU A O 1
ATOM 1310 N N . ALA A 1 166 ? -7.77 3.264 9.695 1 96.38 166 ALA A N 1
ATOM 1311 C CA . ALA A 1 166 ? -6.965 4.43 9.344 1 96.38 166 ALA A CA 1
ATOM 1312 C C . ALA A 1 166 ? -5.695 4.016 8.609 1 96.38 166 ALA A C 1
ATOM 1314 O O . ALA A 1 166 ? -5.352 4.59 7.574 1 96.38 166 ALA A O 1
ATOM 1315 N N . TYR A 1 167 ? -5.086 3.035 9.117 1 92.69 167 TYR A N 1
ATOM 1316 C CA . TYR A 1 167 ? -3.857 2.541 8.508 1 92.69 167 TYR A CA 1
ATOM 1317 C C . TYR A 1 167 ? -4.113 2.047 7.086 1 92.69 167 TYR A C 1
ATOM 1319 O O . TYR A 1 167 ? -3.387 2.408 6.156 1 92.69 167 TYR A O 1
ATOM 1327 N N . ALA A 1 168 ? -5.109 1.251 6.941 1 94.88 168 ALA A N 1
ATOM 1328 C CA . ALA A 1 168 ? -5.43 0.696 5.629 1 94.88 168 ALA A CA 1
ATOM 1329 C C . ALA A 1 168 ? -5.742 1.803 4.625 1 94.88 168 ALA A C 1
ATOM 1331 O O . ALA A 1 168 ? -5.289 1.756 3.479 1 94.88 168 ALA A O 1
ATOM 1332 N N . LEU A 1 169 ? -6.484 2.795 5.043 1 96.62 169 LEU A N 1
ATOM 1333 C CA . LEU A 1 169 ? -6.84 3.912 4.172 1 96.62 169 LEU A CA 1
ATOM 1334 C C . LEU A 1 169 ? -5.594 4.676 3.736 1 96.62 169 LEU A C 1
ATOM 1336 O O . LEU A 1 169 ? -5.469 5.059 2.57 1 96.62 169 LEU A O 1
ATOM 1340 N N . VAL A 1 170 ? -4.691 4.863 4.609 1 92.19 170 VAL A N 1
ATOM 1341 C CA . VAL A 1 170 ? -3.469 5.602 4.324 1 92.19 170 VAL A CA 1
ATOM 1342 C C . VAL A 1 170 ? -2.598 4.801 3.354 1 92.19 170 VAL A C 1
ATOM 1344 O O . VAL A 1 170 ? -2.096 5.348 2.367 1 92.19 170 VAL A O 1
ATOM 1347 N N . ARG A 1 171 ? -2.49 3.541 3.613 1 89 171 ARG A N 1
ATOM 1348 C CA . ARG A 1 171 ? -1.662 2.699 2.756 1 89 171 ARG A CA 1
ATOM 1349 C C . ARG A 1 171 ? -2.229 2.633 1.342 1 89 171 ARG A C 1
ATOM 1351 O O . ARG A 1 171 ? -1.478 2.639 0.365 1 89 171 ARG A O 1
ATOM 1358 N N . LEU A 1 172 ? -3.479 2.512 1.218 1 92.69 172 LEU A N 1
ATOM 1359 C CA . LEU A 1 172 ? -4.094 2.52 -0.105 1 92.69 172 LEU A CA 1
ATOM 1360 C C . LEU A 1 172 ? -3.861 3.855 -0.804 1 92.69 172 LEU A C 1
ATOM 1362 O O . LEU A 1 172 ? -3.617 3.893 -2.012 1 92.69 172 LEU A O 1
ATOM 1366 N N . GLY A 1 173 ? -3.992 4.941 -0.06 1 91 173 GLY A N 1
ATOM 1367 C CA . GLY A 1 173 ? -3.666 6.238 -0.635 1 91 173 GLY A CA 1
ATOM 1368 C C . GLY A 1 173 ? -2.256 6.305 -1.191 1 91 173 GLY A C 1
ATOM 1369 O O . GLY A 1 173 ? -2.045 6.777 -2.311 1 91 173 GLY A O 1
ATOM 1370 N N . GLU A 1 174 ? -1.32 5.809 -0.41 1 85 174 GLU A N 1
ATOM 1371 C CA . GLU A 1 174 ? 0.074 5.785 -0.844 1 85 174 GLU A CA 1
ATOM 1372 C C . GLU A 1 174 ? 0.25 4.918 -2.088 1 85 174 GLU A C 1
ATOM 1374 O O . GLU A 1 174 ? 0.973 5.293 -3.014 1 85 174 GLU A O 1
ATOM 1379 N N . ALA A 1 175 ? -0.398 3.807 -2.078 1 85.06 175 ALA A N 1
ATOM 1380 C CA . ALA A 1 175 ? -0.269 2.869 -3.191 1 85.06 175 ALA A CA 1
ATOM 1381 C C . ALA A 1 175 ? -0.827 3.469 -4.48 1 85.06 175 ALA A C 1
ATOM 1383 O O . ALA A 1 175 ? -0.21 3.357 -5.543 1 85.06 175 ALA A O 1
ATOM 1384 N N . PHE A 1 176 ? -1.951 4.078 -4.438 1 86.5 176 PHE A N 1
ATOM 1385 C CA . PHE A 1 176 ? -2.645 4.57 -5.625 1 86.5 176 PHE A CA 1
ATOM 1386 C C . PHE A 1 176 ? -2.029 5.879 -6.105 1 86.5 176 PHE A C 1
ATOM 1388 O O . PHE A 1 176 ? -2.035 6.168 -7.305 1 86.5 176 PHE A O 1
ATOM 1395 N N . LEU A 1 177 ? -1.487 6.641 -5.219 1 82.31 177 LEU A N 1
ATOM 1396 C CA . LEU A 1 177 ? -1.06 7.98 -5.605 1 82.31 177 LEU A CA 1
ATOM 1397 C C . LEU A 1 177 ? 0.432 8 -5.926 1 82.31 177 LEU A C 1
ATOM 1399 O O . LEU A 1 177 ? 0.883 8.812 -6.742 1 82.31 177 LEU A O 1
ATOM 1403 N N . TYR A 1 178 ? 1.161 7.141 -5.332 1 72.31 178 TYR A N 1
ATOM 1404 C CA . TYR A 1 178 ? 2.607 7.301 -5.449 1 72.31 178 TYR A CA 1
ATOM 1405 C C . TYR A 1 178 ? 3.252 6.039 -6.012 1 72.31 178 TYR A C 1
ATOM 1407 O O . TYR A 1 178 ? 4.25 6.113 -6.73 1 72.31 178 TYR A O 1
ATOM 1415 N N . ASN A 1 179 ? 2.818 4.914 -5.453 1 62.41 179 ASN A N 1
ATOM 1416 C CA . ASN A 1 179 ? 3.508 3.707 -5.895 1 62.41 179 ASN A CA 1
ATOM 1417 C C . ASN A 1 179 ? 3.326 3.469 -7.391 1 62.41 179 ASN A C 1
ATOM 1419 O O . ASN A 1 179 ? 4.223 2.945 -8.055 1 62.41 179 ASN A O 1
ATOM 1423 N N . ASP A 1 180 ? 1.976 3.84 -7.895 1 54.09 180 ASP A N 1
ATOM 1424 C CA . ASP A 1 180 ? 1.631 3.471 -9.266 1 54.09 180 ASP A CA 1
ATOM 1425 C C . ASP A 1 180 ? 2.445 4.277 -10.273 1 54.09 180 ASP A C 1
ATOM 1427 O O . ASP A 1 180 ? 2.471 3.953 -11.461 1 54.09 180 ASP A O 1
ATOM 1431 N N . ASN A 1 181 ? 2.727 5.406 -9.945 1 49.5 181 ASN A N 1
ATOM 1432 C CA . ASN A 1 181 ? 3.514 5.957 -11.047 1 49.5 181 ASN A CA 1
ATOM 1433 C C . ASN A 1 181 ? 4.531 4.949 -11.57 1 49.5 181 ASN A C 1
ATOM 1435 O O . ASN A 1 181 ? 4.883 4.969 -12.75 1 49.5 181 ASN A O 1
ATOM 1439 N N . VAL A 1 182 ? 4.723 4.051 -10.781 1 43.03 182 VAL A N 1
ATOM 1440 C CA . VAL A 1 182 ? 5.562 2.975 -11.297 1 43.03 182 VAL A CA 1
ATOM 1441 C C . VAL A 1 182 ? 4.727 2.029 -12.156 1 43.03 182 VAL A C 1
ATOM 1443 O O . VAL A 1 182 ? 5.188 1.542 -13.188 1 43.03 182 VAL A O 1
ATOM 1446 N N . ALA A 1 183 ? 3.471 1.674 -11.695 1 43.72 183 ALA A N 1
ATOM 1447 C CA . ALA A 1 183 ? 2.684 0.741 -12.5 1 43.72 183 ALA A CA 1
ATOM 1448 C C . ALA A 1 183 ? 1.875 1.478 -13.562 1 43.72 183 ALA A C 1
ATOM 1450 O O . ALA A 1 183 ? 1.066 0.87 -14.266 1 43.72 183 ALA A O 1
ATOM 1451 N N . GLY A 1 184 ? 2.197 2.592 -13.828 1 43.41 184 GLY A N 1
ATOM 1452 C CA . GLY A 1 184 ? 1.423 3.344 -14.805 1 43.41 184 GLY A CA 1
ATOM 1453 C C . GLY A 1 184 ? 0.061 3.766 -14.281 1 43.41 184 GLY A C 1
ATOM 1454 O O . GLY A 1 184 ? -0.724 4.375 -15.016 1 43.41 184 GLY A O 1
ATOM 1455 N N . ILE A 1 185 ? -0.529 3.074 -13.406 1 45 185 ILE A N 1
ATOM 1456 C CA . ILE A 1 185 ? -1.822 3.508 -12.883 1 45 185 ILE A CA 1
ATOM 1457 C C . ILE A 1 185 ? -1.629 4.695 -11.945 1 45 185 ILE A C 1
ATOM 1459 O O . ILE A 1 185 ? -1.354 4.516 -10.758 1 45 185 ILE A O 1
ATOM 1463 N N . SER A 1 186 ? -0.839 5.727 -12.18 1 54.03 186 SER A N 1
ATOM 1464 C CA . SER A 1 186 ? -0.487 6.891 -11.375 1 54.03 186 SER A CA 1
ATOM 1465 C C . SER A 1 186 ? -1.67 7.84 -11.234 1 54.03 186 SER A C 1
ATOM 1467 O O . SER A 1 186 ? -2.316 8.188 -12.227 1 54.03 186 SER A O 1
ATOM 1469 N N . GLY A 1 187 ? -2.102 8.039 -9.992 1 62.44 187 GLY A N 1
ATOM 1470 C CA . GLY A 1 187 ? -2.877 9.211 -9.609 1 62.44 187 GLY A CA 1
ATOM 1471 C C . GLY A 1 187 ? -4.359 9.07 -9.906 1 62.44 187 GLY A C 1
ATOM 1472 O O . GLY A 1 187 ? -5.012 10.039 -10.297 1 62.44 187 GLY A O 1
ATOM 1473 N N . ASP A 1 188 ? -4.738 7.73 -9.836 1 83.12 188 ASP A N 1
ATOM 1474 C CA . ASP A 1 188 ? -6.16 7.598 -10.125 1 83.12 188 ASP A CA 1
ATOM 1475 C C . ASP A 1 188 ? -7 7.766 -8.859 1 83.12 188 ASP A C 1
ATOM 1477 O O . ASP A 1 188 ? -7.406 6.777 -8.242 1 83.12 188 ASP A O 1
ATOM 1481 N N . VAL A 1 189 ? -7.234 8.992 -8.539 1 91.19 189 VAL A N 1
ATOM 1482 C CA . VAL A 1 189 ? -7.945 9.391 -7.328 1 91.19 189 VAL A CA 1
ATOM 1483 C C . VAL A 1 189 ? -9.352 8.797 -7.34 1 91.19 189 VAL A C 1
ATOM 1485 O O . VAL A 1 189 ? -9.891 8.422 -6.293 1 91.19 189 VAL A O 1
ATOM 1488 N N . ASP A 1 190 ? -9.93 8.594 -8.539 1 92.56 190 ASP A N 1
ATOM 1489 C CA . ASP A 1 190 ? -11.289 8.062 -8.633 1 92.56 190 ASP A CA 1
ATOM 1490 C C . ASP A 1 190 ? -11.32 6.574 -8.289 1 92.56 190 ASP A C 1
ATOM 1492 O O . ASP A 1 190 ? -12.234 6.113 -7.605 1 92.56 190 ASP A O 1
ATOM 1496 N N . ARG A 1 191 ? -10.336 5.859 -8.781 1 92.88 191 ARG A N 1
ATOM 1497 C CA . ARG A 1 191 ? -10.258 4.445 -8.438 1 92.88 191 ARG A CA 1
ATOM 1498 C C . ARG A 1 191 ? -9.969 4.262 -6.949 1 92.88 191 ARG A C 1
ATOM 1500 O O . ARG A 1 191 ? -10.531 3.369 -6.312 1 92.88 191 ARG A O 1
ATOM 1507 N N . LEU A 1 192 ? -9.086 5.125 -6.453 1 95.06 192 LEU A N 1
ATOM 1508 C CA . LEU A 1 192 ? -8.836 5.102 -5.02 1 95.06 192 LEU A CA 1
ATOM 1509 C C . LEU A 1 192 ? -10.125 5.367 -4.238 1 95.06 192 LEU A C 1
ATOM 1511 O O . LEU A 1 192 ? -10.391 4.707 -3.232 1 95.06 192 LEU A O 1
ATOM 1515 N N . HIS A 1 193 ? -10.852 6.332 -4.715 1 96.44 193 HIS A N 1
ATOM 1516 C CA . HIS A 1 193 ? -12.133 6.672 -4.102 1 96.44 193 HIS A CA 1
ATOM 1517 C C . HIS A 1 193 ? -13.047 5.453 -4.027 1 96.44 193 HIS A C 1
ATOM 1519 O O . HIS A 1 193 ? -13.695 5.219 -3.002 1 96.44 193 HIS A O 1
ATOM 1525 N N . GLU A 1 194 ? -13.117 4.676 -5.051 1 96.5 194 GLU A N 1
ATOM 1526 C CA . GLU A 1 194 ? -13.938 3.469 -5.078 1 96.5 194 GLU A CA 1
ATOM 1527 C C . GLU A 1 194 ? -13.461 2.455 -4.039 1 96.5 194 GLU A C 1
ATOM 1529 O O . GLU A 1 194 ? -14.273 1.88 -3.311 1 96.5 194 GLU A O 1
ATOM 1534 N N . VAL A 1 195 ? -12.203 2.289 -3.973 1 97.12 195 VAL A N 1
ATOM 1535 C CA . VAL A 1 195 ? -11.625 1.321 -3.043 1 97.12 195 VAL A CA 1
ATOM 1536 C C . VAL A 1 195 ? -11.883 1.767 -1.606 1 97.12 195 VAL A C 1
ATOM 1538 O O . VAL A 1 195 ? -12.242 0.952 -0.752 1 97.12 195 VAL A O 1
ATOM 1541 N N . GLN A 1 196 ? -11.703 3.029 -1.355 1 98.12 196 GLN A N 1
ATOM 1542 C CA . GLN A 1 196 ? -11.93 3.562 -0.018 1 98.12 196 GLN A CA 1
ATOM 1543 C C . GLN A 1 196 ? -13.406 3.449 0.372 1 98.12 196 GLN A C 1
ATOM 1545 O O . GLN A 1 196 ? -13.727 3.17 1.528 1 98.12 196 GLN A O 1
ATOM 1550 N N . ALA A 1 197 ? -14.32 3.641 -0.583 1 97.88 197 ALA A N 1
ATOM 1551 C CA . ALA A 1 197 ? -15.742 3.473 -0.314 1 97.88 197 ALA A CA 1
ATOM 1552 C C . ALA A 1 197 ? -16.047 2.047 0.136 1 97.88 197 ALA A C 1
ATOM 1554 O O . ALA A 1 197 ? -16.797 1.841 1.096 1 97.88 197 ALA A O 1
ATOM 1555 N N . ALA A 1 198 ? -15.492 1.104 -0.551 1 97.12 198 ALA A N 1
ATOM 1556 C CA . ALA A 1 198 ? -15.695 -0.299 -0.197 1 97.12 198 ALA A CA 1
ATOM 1557 C C . ALA A 1 198 ? -15.164 -0.595 1.201 1 97.12 198 ALA A C 1
ATOM 1559 O O . ALA A 1 198 ? -15.828 -1.25 2.004 1 97.12 198 ALA A O 1
ATOM 1560 N N . LEU A 1 199 ? -13.984 -0.073 1.514 1 97.31 199 LEU A N 1
ATOM 1561 C CA . LEU A 1 199 ? -13.352 -0.326 2.803 1 97.31 199 LEU A CA 1
ATOM 1562 C C . LEU A 1 199 ? -14.141 0.317 3.936 1 97.31 199 LEU A C 1
ATOM 1564 O O . LEU A 1 199 ? -14.18 -0.209 5.051 1 97.31 199 LEU A O 1
ATOM 1568 N N . LEU A 1 200 ? -14.773 1.436 3.613 1 97.62 200 LEU A N 1
ATOM 1569 C CA . LEU A 1 200 ? -15.531 2.182 4.605 1 97.62 200 LEU A CA 1
ATOM 1570 C C . LEU A 1 200 ? -16.922 1.572 4.801 1 97.62 200 LEU A C 1
ATOM 1572 O O . LEU A 1 200 ? -17.672 2.002 5.672 1 97.62 200 LEU A O 1
ATOM 1576 N N . GLY A 1 201 ? -17.312 0.611 4.004 1 95.19 201 GLY A N 1
ATOM 1577 C CA . GLY A 1 201 ? -18.578 -0.098 4.168 1 95.19 201 GLY A CA 1
ATOM 1578 C C . GLY A 1 201 ? -19.719 0.548 3.414 1 95.19 201 GLY A C 1
ATOM 1579 O O . GLY A 1 201 ? -20.891 0.386 3.789 1 95.19 201 GLY A O 1
ATOM 1580 N N . ILE A 1 202 ? -19.391 1.394 2.408 1 95.12 202 ILE A N 1
ATOM 1581 C CA . ILE A 1 202 ? -20.453 2.041 1.637 1 95.12 202 ILE A CA 1
ATOM 1582 C C . ILE A 1 202 ? -20.188 1.852 0.145 1 95.12 202 ILE A C 1
ATOM 1584 O O . ILE A 1 202 ? -20.109 2.826 -0.606 1 95.12 202 ILE A O 1
ATOM 1588 N N . PRO A 1 203 ? -20.078 0.624 -0.328 1 91.81 203 PRO A N 1
ATOM 1589 C CA . PRO A 1 203 ? -19.812 0.383 -1.748 1 91.81 203 PRO A CA 1
ATOM 1590 C C . PRO A 1 203 ? -20.859 1.017 -2.66 1 91.81 203 PRO A C 1
ATOM 1592 O O . PRO A 1 203 ? -20.609 1.194 -3.857 1 91.81 203 PRO A O 1
ATOM 1595 N N . GLU A 1 204 ? -21.969 1.354 -2.131 1 89.44 204 GLU A N 1
ATOM 1596 C CA . GLU A 1 204 ? -23.016 1.998 -2.916 1 89.44 204 GLU A CA 1
ATOM 1597 C C . GLU A 1 204 ? -22.594 3.387 -3.381 1 89.44 204 GLU A C 1
ATOM 1599 O O . GLU A 1 204 ? -23.203 3.965 -4.277 1 89.44 204 GLU A O 1
ATOM 1604 N N . ALA A 1 205 ? -21.625 3.928 -2.746 1 88.81 205 ALA A N 1
ATOM 1605 C CA . ALA A 1 205 ? -21.109 5.242 -3.123 1 88.81 205 ALA A CA 1
ATOM 1606 C C . ALA A 1 205 ? -20.25 5.152 -4.379 1 88.81 205 ALA A C 1
ATOM 1608 O O . ALA A 1 205 ? -19.828 6.172 -4.926 1 88.81 205 ALA A O 1
ATOM 1609 N N . ILE A 1 206 ? -19.969 3.898 -4.848 1 83.31 206 ILE A N 1
ATOM 1610 C CA . ILE A 1 206 ? -19.188 3.66 -6.059 1 83.31 206 ILE A CA 1
ATOM 1611 C C . ILE A 1 206 ? -20.062 3.877 -7.289 1 83.31 206 ILE A C 1
ATOM 1613 O O . ILE A 1 206 ? -21.141 3.295 -7.402 1 83.31 206 ILE A O 1
ATOM 1617 N N . THR A 1 207 ? -19.844 4.926 -7.984 1 73.12 207 THR A N 1
ATOM 1618 C CA . THR A 1 207 ? -20.609 5.215 -9.188 1 73.12 207 THR A CA 1
ATOM 1619 C C . THR A 1 207 ? -20.25 4.254 -10.312 1 73.12 207 THR A C 1
ATOM 1621 O O . THR A 1 207 ? -19.078 4.141 -10.688 1 73.12 207 THR A O 1
ATOM 1624 N N . LYS A 1 208 ? -21.141 3.201 -10.484 1 60.16 208 LYS A N 1
ATOM 1625 C CA . LYS A 1 208 ? -20.906 2.295 -11.609 1 60.16 208 LYS A CA 1
ATOM 1626 C C . LYS A 1 208 ? -21.078 3.018 -12.938 1 60.16 208 LYS A C 1
ATOM 1628 O O . LYS A 1 208 ? -22.031 3.785 -13.117 1 60.16 208 LYS A O 1
ATOM 1633 N N . PRO A 1 209 ? -19.906 2.951 -13.75 1 47.91 209 PRO A N 1
ATOM 1634 C CA . PRO A 1 209 ? -20.203 3.562 -15.047 1 47.91 209 PRO A CA 1
ATOM 1635 C C . PRO A 1 209 ? -21.5 3.041 -15.664 1 47.91 209 PRO A C 1
ATOM 1637 O O . PRO A 1 209 ? -21.875 1.888 -15.438 1 47.91 209 PRO A O 1
ATOM 1640 N N . ARG A 1 210 ? -22.578 3.836 -15.906 1 39.72 210 ARG A N 1
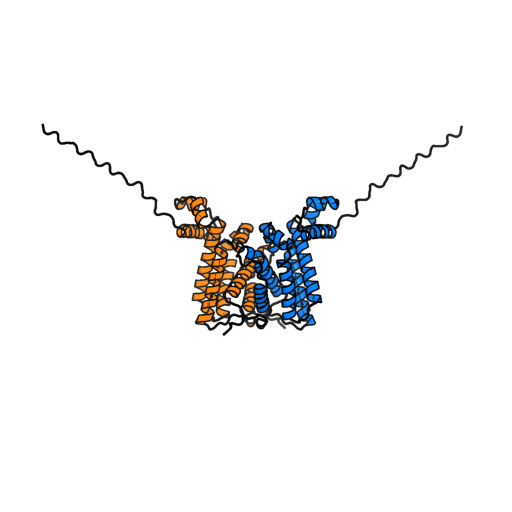ATOM 1641 C CA . ARG A 1 210 ? -23.797 3.496 -16.625 1 39.72 210 ARG A CA 1
ATOM 1642 C C . ARG A 1 210 ? -23.469 2.721 -17.906 1 39.72 210 ARG A C 1
ATOM 1644 O O . ARG A 1 210 ? -22.75 3.213 -18.781 1 39.72 210 ARG A O 1
ATOM 1651 N N . THR A 1 211 ? -23.359 1.395 -17.75 1 39.66 211 THR A N 1
ATOM 1652 C CA . THR A 1 211 ? -23.469 0.702 -19.031 1 39.66 211 THR A CA 1
ATOM 1653 C C . THR A 1 211 ? -24.625 1.264 -19.844 1 39.66 211 THR A C 1
ATOM 1655 O O . THR A 1 211 ? -25.766 1.303 -19.375 1 39.66 211 THR A O 1
ATOM 1658 N N . ASP A 1 212 ? -24.453 2.227 -20.531 1 34.41 212 ASP A N 1
ATOM 1659 C CA . ASP A 1 212 ? -25.453 2.469 -21.562 1 34.41 212 ASP A CA 1
ATOM 1660 C C . ASP A 1 212 ? -25.984 1.156 -22.141 1 34.41 212 ASP A C 1
ATOM 1662 O O . ASP A 1 212 ? -25.203 0.349 -22.656 1 34.41 212 ASP A O 1
ATOM 1666 N N . ARG A 1 213 ? -27.156 0.646 -21.672 1 26.62 213 ARG A N 1
ATOM 1667 C CA . ARG A 1 213 ? -27.875 -0.107 -22.688 1 26.62 213 ARG A CA 1
ATOM 1668 C C . ARG A 1 213 ? -28.188 0.766 -23.906 1 26.62 213 ARG A C 1
ATOM 1670 O O . ARG A 1 213 ? -28.531 1.943 -23.75 1 26.62 213 ARG A O 1
ATOM 1677 N N . MET B 1 1 ? 54.062 -49.281 -62.156 1 33.91 1 MET B N 1
ATOM 1678 C CA . MET B 1 1 ? 54.125 -48.719 -60.812 1 33.91 1 MET B CA 1
ATOM 1679 C C . MET B 1 1 ? 53 -47.719 -60.562 1 33.91 1 MET B C 1
ATOM 1681 O O . MET B 1 1 ? 53.031 -46.625 -61.125 1 33.91 1 MET B O 1
ATOM 1685 N N . TYR B 1 2 ? 51.75 -48.25 -60.438 1 40.47 2 TYR B N 1
ATOM 1686 C CA . TYR B 1 2 ? 50.438 -47.594 -60.344 1 40.47 2 TYR B CA 1
ATOM 1687 C C . TYR B 1 2 ? 50.375 -46.75 -59.062 1 40.47 2 TYR B C 1
ATOM 1689 O O . TYR B 1 2 ? 50.625 -47.25 -57.969 1 40.47 2 TYR B O 1
ATOM 1697 N N . HIS B 1 3 ? 50.688 -45.5 -59.156 1 42.53 3 HIS B N 1
ATOM 1698 C CA . HIS B 1 3 ? 50.625 -44.5 -58.094 1 42.53 3 HIS B CA 1
ATOM 1699 C C . HIS B 1 3 ? 49.219 -44.438 -57.5 1 42.53 3 HIS B C 1
ATOM 1701 O O . HIS B 1 3 ? 48.25 -44.062 -58.188 1 42.53 3 HIS B O 1
ATOM 1707 N N . ILE B 1 4 ? 48.875 -45.344 -56.625 1 44.94 4 ILE B N 1
ATOM 1708 C CA . ILE B 1 4 ? 47.594 -45.281 -55.938 1 44.94 4 ILE B CA 1
ATOM 1709 C C . ILE B 1 4 ? 47.438 -43.938 -55.219 1 44.94 4 ILE B C 1
ATOM 1711 O O . ILE B 1 4 ? 48.281 -43.562 -54.406 1 44.94 4 ILE B O 1
ATOM 1715 N N . PRO B 1 5 ? 46.75 -43 -55.844 1 44.56 5 PRO B N 1
ATOM 1716 C CA . PRO B 1 5 ? 46.625 -41.688 -55.188 1 44.56 5 PRO B CA 1
ATOM 1717 C C . PRO B 1 5 ? 46.156 -41.812 -53.75 1 44.56 5 PRO B C 1
ATOM 1719 O O . PRO B 1 5 ? 45.344 -42.688 -53.438 1 44.56 5 PRO B O 1
ATOM 1722 N N . MET B 1 6 ? 47.031 -41.625 -52.75 1 41.91 6 MET B N 1
ATOM 1723 C CA . MET B 1 6 ? 46.75 -41.594 -51.312 1 41.91 6 MET B CA 1
ATOM 1724 C C . MET B 1 6 ? 45.562 -40.688 -51 1 41.91 6 MET B C 1
ATOM 1726 O O . MET B 1 6 ? 45.594 -39.5 -51.344 1 41.91 6 MET B O 1
ATOM 1730 N N . THR B 1 7 ? 44.344 -41.125 -51.094 1 44.53 7 THR B N 1
ATOM 1731 C CA . THR B 1 7 ? 43.156 -40.375 -50.719 1 44.53 7 THR B CA 1
ATOM 1732 C C . THR B 1 7 ? 43.375 -39.688 -49.344 1 44.53 7 THR B C 1
ATOM 1734 O O . THR B 1 7 ? 43.75 -40.344 -48.375 1 44.53 7 THR B O 1
ATOM 1737 N N . SER B 1 8 ? 43.688 -38.406 -49.312 1 45 8 SER B N 1
ATOM 1738 C CA . SER B 1 8 ? 43.875 -37.594 -48.156 1 45 8 SER B CA 1
ATOM 1739 C C . SER B 1 8 ? 42.781 -37.781 -47.125 1 45 8 SER B C 1
ATOM 1741 O O . SER B 1 8 ? 41.594 -37.969 -47.5 1 45 8 SER B O 1
ATOM 1743 N N . PRO B 1 9 ? 43.094 -38.281 -45.844 1 41.94 9 PRO B N 1
ATOM 1744 C CA . PRO B 1 9 ? 42.031 -38.5 -44.844 1 41.94 9 PRO B CA 1
ATOM 1745 C C . PRO B 1 9 ? 41.125 -37.281 -44.688 1 41.94 9 PRO B C 1
ATOM 1747 O O . PRO B 1 9 ? 41.531 -36.125 -44.844 1 41.94 9 PRO B O 1
ATOM 1750 N N . SER B 1 10 ? 39.844 -37.375 -45.094 1 42.75 10 SER B N 1
ATOM 1751 C CA . SER B 1 10 ? 38.812 -36.406 -44.844 1 42.75 10 SER B CA 1
ATOM 1752 C C . SER B 1 10 ? 38.875 -35.844 -43.406 1 42.75 10 SER B C 1
ATOM 1754 O O . SER B 1 10 ? 38.812 -36.594 -42.438 1 42.75 10 SER B O 1
ATOM 1756 N N . GLN B 1 11 ? 39.719 -34.844 -43.156 1 41.75 11 GLN B N 1
ATOM 1757 C CA . GLN B 1 11 ? 39.75 -34.156 -41.875 1 41.75 11 GLN B CA 1
ATOM 1758 C C . GLN B 1 11 ? 38.344 -33.969 -41.344 1 41.75 11 GLN B C 1
ATOM 1760 O O . GLN B 1 11 ? 37.5 -33.312 -41.969 1 41.75 11 GLN B O 1
ATOM 1765 N N . ARG B 1 12 ? 37.75 -34.938 -40.625 1 41.31 12 ARG B N 1
ATOM 1766 C CA . ARG B 1 12 ? 36.531 -34.719 -39.875 1 41.31 12 ARG B CA 1
ATOM 1767 C C . ARG B 1 12 ? 36.5 -33.375 -39.188 1 41.31 12 ARG B C 1
ATOM 1769 O O . ARG B 1 12 ? 37.312 -33.094 -38.312 1 41.31 12 ARG B O 1
ATOM 1776 N N . THR B 1 13 ? 36.188 -32.312 -39.906 1 41.41 13 THR B N 1
ATOM 1777 C CA . THR B 1 13 ? 35.938 -31.047 -39.25 1 41.41 13 THR B CA 1
ATOM 1778 C C . THR B 1 13 ? 35.062 -31.25 -38 1 41.41 13 THR B C 1
ATOM 1780 O O . THR B 1 13 ? 33.938 -31.75 -38.125 1 41.41 13 THR B O 1
ATOM 1783 N N . THR B 1 14 ? 35.625 -31.734 -36.938 1 40.28 14 THR B N 1
ATOM 1784 C CA . THR B 1 14 ? 34.875 -31.734 -35.688 1 40.28 14 THR B CA 1
ATOM 1785 C C . THR B 1 14 ? 34 -30.484 -35.594 1 40.28 14 THR B C 1
ATOM 1787 O O . THR B 1 14 ? 34.5 -29.359 -35.812 1 40.28 14 THR B O 1
ATOM 1790 N N . ARG B 1 15 ? 32.75 -30.578 -36.062 1 41.62 15 ARG B N 1
ATOM 1791 C CA . ARG B 1 15 ? 31.812 -29.484 -35.844 1 41.62 15 ARG B CA 1
ATOM 1792 C C . ARG B 1 15 ? 32.031 -28.844 -34.469 1 41.62 15 ARG B C 1
ATOM 1794 O O . ARG B 1 15 ? 32.25 -29.547 -33.469 1 41.62 15 ARG B O 1
ATOM 1801 N N . PRO B 1 16 ? 32.562 -27.609 -34.406 1 43.53 16 PRO B N 1
ATOM 1802 C CA . PRO B 1 16 ? 32.719 -27 -33.094 1 43.53 16 PRO B CA 1
ATOM 1803 C C . PRO B 1 16 ? 31.578 -27.375 -32.125 1 43.53 16 PRO B C 1
ATOM 1805 O O . PRO B 1 16 ? 30.469 -27.688 -32.562 1 43.53 16 PRO B O 1
ATOM 1808 N N . PRO B 1 17 ? 31.875 -27.953 -30.984 1 41.88 17 PRO B N 1
ATOM 1809 C CA . PRO B 1 17 ? 30.766 -28.25 -30.078 1 41.88 17 PRO B CA 1
ATOM 1810 C C . PRO B 1 17 ? 29.578 -27.297 -30.281 1 41.88 17 PRO B C 1
ATOM 1812 O O . PRO B 1 17 ? 29.781 -26.125 -30.609 1 41.88 17 PRO B O 1
ATOM 1815 N N . GLY B 1 18 ? 28.594 -27.688 -30.938 1 39.09 18 GLY B N 1
ATOM 1816 C CA . GLY B 1 18 ? 27.359 -26.922 -31.078 1 39.09 18 GLY B CA 1
ATOM 1817 C C . GLY B 1 18 ? 27.109 -25.969 -29.922 1 39.09 18 GLY B C 1
ATOM 1818 O O . GLY B 1 18 ? 27.688 -26.125 -28.844 1 39.09 18 GLY B O 1
ATOM 1819 N N . ARG B 1 19 ? 26.922 -24.688 -30.219 1 43.66 19 ARG B N 1
ATOM 1820 C CA . ARG B 1 19 ? 26.516 -23.75 -29.188 1 43.66 19 ARG B CA 1
ATOM 1821 C C . ARG B 1 19 ? 25.719 -24.438 -28.078 1 43.66 19 ARG B C 1
ATOM 1823 O O . ARG B 1 19 ? 24.781 -25.172 -28.359 1 43.66 19 ARG B O 1
ATOM 1830 N N . PRO B 1 20 ? 26.312 -24.859 -26.922 1 44.81 20 PRO B N 1
ATOM 1831 C CA . PRO B 1 20 ? 25.484 -25.531 -25.922 1 44.81 20 PRO B CA 1
ATOM 1832 C C . PRO B 1 20 ? 24.016 -25.141 -26 1 44.81 20 PRO B C 1
ATOM 1834 O O . PRO B 1 20 ? 23.688 -24.031 -26.469 1 44.81 20 PRO B O 1
ATOM 1837 N N . ALA B 1 21 ? 23.125 -25.906 -26.062 1 48.88 21 ALA B N 1
ATOM 1838 C CA . ALA B 1 21 ? 21.688 -25.719 -26.047 1 48.88 21 ALA B CA 1
ATOM 1839 C C . ALA B 1 21 ? 21.297 -24.484 -25.234 1 48.88 21 ALA B C 1
ATOM 1841 O O . ALA B 1 21 ? 21.766 -24.312 -24.109 1 48.88 21 ALA B O 1
ATOM 1842 N N . SER B 1 22 ? 21.125 -23.234 -25.844 1 58.59 22 SER B N 1
ATOM 1843 C CA . SER B 1 22 ? 20.891 -21.859 -25.422 1 58.59 22 SER B CA 1
ATOM 1844 C C . SER B 1 22 ? 20.062 -21.797 -24.141 1 58.59 22 SER B C 1
ATOM 1846 O O . SER B 1 22 ? 18.984 -22.391 -24.078 1 58.59 22 SER B O 1
ATOM 1848 N N . ALA B 1 23 ? 20.703 -21.641 -23.016 1 71.31 23 ALA B N 1
ATOM 1849 C CA . ALA B 1 23 ? 20.031 -21.422 -21.734 1 71.31 23 ALA B CA 1
ATOM 1850 C C . ALA B 1 23 ? 18.781 -20.562 -21.922 1 71.31 23 ALA B C 1
ATOM 1852 O O . ALA B 1 23 ? 18.766 -19.672 -22.781 1 71.31 23 ALA B O 1
ATOM 1853 N N . THR B 1 24 ? 17.734 -21.094 -21.344 1 85.12 24 THR B N 1
ATOM 1854 C CA . THR B 1 24 ? 16.453 -20.422 -21.469 1 85.12 24 THR B CA 1
ATOM 1855 C C . THR B 1 24 ? 16.188 -19.531 -20.266 1 85.12 24 THR B C 1
ATOM 1857 O O . THR B 1 24 ? 16.859 -19.641 -19.234 1 85.12 24 THR B O 1
ATOM 1860 N N . ARG B 1 25 ? 15.359 -18.641 -20.422 1 91.25 25 ARG B N 1
ATOM 1861 C CA . ARG B 1 25 ? 14.844 -17.797 -19.359 1 91.25 25 ARG B CA 1
ATOM 1862 C C . ARG B 1 25 ? 14.367 -18.641 -18.172 1 91.25 25 ARG B C 1
ATOM 1864 O O . ARG B 1 25 ? 14.617 -18.297 -17.016 1 91.25 25 ARG B O 1
ATOM 1871 N N . ALA B 1 26 ? 13.828 -19.75 -18.531 1 92.31 26 ALA B N 1
ATOM 1872 C CA . ALA B 1 26 ? 13.273 -20.641 -17.516 1 92.31 26 ALA B CA 1
ATOM 1873 C C . ALA B 1 26 ? 14.375 -21.25 -16.656 1 92.31 26 ALA B C 1
ATOM 1875 O O . ALA B 1 26 ? 14.203 -21.438 -15.445 1 92.31 26 ALA B O 1
ATOM 1876 N N . GLU B 1 27 ? 15.406 -21.547 -17.25 1 95.25 27 GLU B N 1
ATOM 1877 C CA . GLU B 1 27 ? 16.516 -22.125 -16.516 1 95.25 27 GLU B CA 1
ATOM 1878 C C . GLU B 1 27 ? 17.125 -21.125 -15.539 1 95.25 27 GLU B C 1
ATOM 1880 O O . GLU B 1 27 ? 17.547 -21.484 -14.438 1 95.25 27 GLU B O 1
ATOM 1885 N N . VAL B 1 28 ? 17.156 -19.906 -15.992 1 95.38 28 VAL B N 1
ATOM 1886 C CA . VAL B 1 28 ? 17.641 -18.844 -15.109 1 95.38 28 VAL B CA 1
ATOM 1887 C C . VAL B 1 28 ? 16.734 -18.734 -13.891 1 95.38 28 VAL B C 1
ATOM 1889 O O . VAL B 1 28 ? 17.219 -18.688 -12.75 1 95.38 28 VAL B O 1
ATOM 1892 N N . ILE B 1 29 ? 15.484 -18.75 -14.117 1 94.56 29 ILE B N 1
ATOM 1893 C CA . ILE B 1 29 ? 14.5 -18.625 -13.047 1 94.56 29 ILE B CA 1
ATOM 1894 C C . ILE B 1 29 ? 14.641 -19.812 -12.078 1 94.56 29 ILE B C 1
ATOM 1896 O O . ILE B 1 29 ? 14.586 -19.625 -10.859 1 94.56 29 ILE B O 1
ATOM 1900 N N . ASP B 1 30 ? 14.836 -20.984 -12.664 1 95.62 30 ASP B N 1
ATOM 1901 C CA . ASP B 1 30 ? 14.945 -22.188 -11.844 1 95.62 30 ASP B CA 1
ATOM 1902 C C . ASP B 1 30 ? 16.156 -22.109 -10.922 1 95.62 30 ASP B C 1
ATOM 1904 O O . ASP B 1 30 ? 16.062 -22.406 -9.727 1 95.62 30 ASP B O 1
ATOM 1908 N N . LEU B 1 31 ? 17.234 -21.703 -11.445 1 96.62 31 LEU B N 1
ATOM 1909 C CA . LEU B 1 31 ? 18.453 -21.594 -10.648 1 96.62 31 LEU B CA 1
ATOM 1910 C C . LEU B 1 31 ? 18.312 -20.5 -9.594 1 96.62 31 LEU B C 1
ATOM 1912 O O . LEU B 1 31 ? 18.703 -20.688 -8.445 1 96.62 31 LEU B O 1
ATOM 1916 N N . ALA B 1 32 ? 17.766 -19.391 -9.977 1 95.44 32 ALA B N 1
ATOM 1917 C CA . ALA B 1 32 ? 17.562 -18.281 -9.039 1 95.44 32 ALA B CA 1
ATOM 1918 C C . ALA B 1 32 ? 16.594 -18.688 -7.922 1 95.44 32 ALA B C 1
ATOM 1920 O O . ALA B 1 32 ? 16.812 -18.359 -6.754 1 95.44 32 ALA B O 1
ATOM 1921 N N . ARG B 1 33 ? 15.602 -19.375 -8.312 1 94.56 33 ARG B N 1
ATOM 1922 C CA . ARG B 1 33 ? 14.617 -19.859 -7.352 1 94.56 33 ARG B CA 1
ATOM 1923 C C . ARG B 1 33 ? 15.25 -20.781 -6.32 1 94.56 33 ARG B C 1
ATOM 1925 O O . ARG B 1 33 ? 15.008 -20.641 -5.121 1 94.56 33 ARG B O 1
ATOM 1932 N N . ARG B 1 34 ? 16.016 -21.688 -6.77 1 94.56 34 ARG B N 1
ATOM 1933 C CA . ARG B 1 34 ? 16.688 -22.625 -5.875 1 94.56 34 ARG B CA 1
ATOM 1934 C C . ARG B 1 34 ? 17.594 -21.875 -4.895 1 94.56 34 ARG B C 1
ATOM 1936 O O . ARG B 1 34 ? 17.578 -22.156 -3.695 1 94.56 34 ARG B O 1
ATOM 1943 N N . ALA B 1 35 ? 18.359 -20.984 -5.449 1 93.12 35 ALA B N 1
ATOM 1944 C CA . ALA B 1 35 ? 19.219 -20.188 -4.582 1 93.12 35 ALA B CA 1
ATOM 1945 C C . ALA B 1 35 ? 18.406 -19.406 -3.557 1 93.12 35 ALA B C 1
ATOM 1947 O O . ALA B 1 35 ? 18.734 -19.391 -2.369 1 93.12 35 ALA B O 1
ATOM 1948 N N . PHE B 1 36 ? 17.328 -18.844 -3.975 1 89.31 36 PHE B N 1
ATOM 1949 C CA . PHE B 1 36 ? 16.484 -18.031 -3.105 1 89.31 36 PHE B CA 1
ATOM 1950 C C . PHE B 1 36 ? 15.867 -18.891 -2.002 1 89.31 36 PHE B C 1
ATOM 1952 O O . PHE B 1 36 ? 15.93 -18.531 -0.825 1 89.31 36 PHE B O 1
ATOM 1959 N N . LEU B 1 37 ? 15.352 -19.969 -2.338 1 88.12 37 LEU B N 1
ATOM 1960 C CA . LEU B 1 37 ? 14.648 -20.828 -1.384 1 88.12 37 LEU B CA 1
ATOM 1961 C C . LEU B 1 37 ? 15.633 -21.469 -0.41 1 88.12 37 LEU B C 1
ATOM 1963 O O . LEU B 1 37 ? 15.25 -21.875 0.686 1 88.12 37 LEU B O 1
ATOM 1967 N N . ALA B 1 38 ? 16.859 -21.516 -0.862 1 88.5 38 ALA B N 1
ATOM 1968 C CA . ALA B 1 38 ? 17.891 -22.062 0.013 1 88.5 38 ALA B CA 1
ATOM 1969 C C . ALA B 1 38 ? 18.422 -20.984 0.965 1 88.5 38 ALA B C 1
ATOM 1971 O O . ALA B 1 38 ? 19.234 -21.281 1.843 1 88.5 38 ALA B O 1
ATOM 1972 N N . GLY B 1 39 ? 17.906 -19.766 0.778 1 84.31 39 GLY B N 1
ATOM 1973 C CA . GLY B 1 39 ? 18.375 -18.672 1.62 1 84.31 39 GLY B CA 1
ATOM 1974 C C . GLY B 1 39 ? 19.75 -18.156 1.239 1 84.31 39 GLY B C 1
ATOM 1975 O O . GLY B 1 39 ? 20.422 -17.531 2.051 1 84.31 39 GLY B O 1
ATOM 1976 N N . GLU B 1 40 ? 20.125 -18.453 0.007 1 86.12 40 GLU B N 1
ATOM 1977 C CA . GLU B 1 40 ? 21.422 -18.016 -0.499 1 86.12 40 GLU B CA 1
ATOM 1978 C C . GLU B 1 40 ? 21.297 -16.719 -1.299 1 86.12 40 GLU B C 1
ATOM 1980 O O . GLU B 1 40 ? 20.203 -16.391 -1.777 1 86.12 40 GLU B O 1
ATOM 1985 N N . ARG B 1 41 ? 22.391 -16.016 -1.35 1 84.69 41 ARG B N 1
ATOM 1986 C CA . ARG B 1 41 ? 22.422 -14.867 -2.24 1 84.69 41 ARG B CA 1
ATOM 1987 C C . ARG B 1 41 ? 22.25 -15.297 -3.695 1 84.69 41 ARG B C 1
ATOM 1989 O O . ARG B 1 41 ? 22.891 -16.234 -4.148 1 84.69 41 ARG B O 1
ATOM 1996 N N . VAL B 1 42 ? 21.375 -14.648 -4.328 1 90.31 42 VAL B N 1
ATOM 1997 C CA . VAL B 1 42 ? 21.203 -14.914 -5.754 1 90.31 42 VAL B CA 1
ATOM 1998 C C . VAL B 1 42 ? 22.297 -14.188 -6.543 1 90.31 42 VAL B C 1
ATOM 2000 O O . VAL B 1 42 ? 22.203 -12.977 -6.77 1 90.31 42 VAL B O 1
ATOM 2003 N N . ASP B 1 43 ? 23.281 -14.883 -6.953 1 93.88 43 ASP B N 1
ATOM 2004 C CA . ASP B 1 43 ? 24.422 -14.367 -7.695 1 93.88 43 ASP B CA 1
ATOM 2005 C C . ASP B 1 43 ? 24.219 -14.516 -9.203 1 93.88 43 ASP B C 1
ATOM 2007 O O . ASP B 1 43 ? 24.375 -15.617 -9.742 1 93.88 43 ASP B O 1
ATOM 2011 N N . ILE B 1 44 ? 24.016 -13.414 -9.805 1 95.31 44 ILE B N 1
ATOM 2012 C CA . ILE B 1 44 ? 23.688 -13.438 -11.227 1 95.31 44 ILE B CA 1
ATOM 2013 C C . ILE B 1 44 ? 24.906 -13.898 -12.031 1 95.31 44 ILE B C 1
ATOM 2015 O O . ILE B 1 44 ? 24.766 -14.602 -13.031 1 95.31 44 ILE B O 1
ATOM 2019 N N . GLN B 1 45 ? 26.078 -13.492 -11.555 1 95.75 45 GLN B N 1
ATOM 2020 C CA . GLN B 1 45 ? 27.281 -13.914 -12.242 1 95.75 45 GLN B CA 1
ATOM 2021 C C . GLN B 1 45 ? 27.469 -15.422 -12.172 1 95.75 45 GLN B C 1
ATOM 2023 O O . GLN B 1 45 ? 27.797 -16.062 -13.172 1 95.75 45 GLN B O 1
ATOM 2028 N N . ALA B 1 46 ? 27.234 -15.977 -11.078 1 96.12 46 ALA B N 1
ATOM 2029 C CA . ALA B 1 46 ? 27.359 -17.422 -10.898 1 96.12 46 ALA B CA 1
ATOM 2030 C C . ALA B 1 46 ? 26.328 -18.172 -11.742 1 96.12 46 ALA B C 1
ATOM 2032 O O . ALA B 1 46 ? 26.641 -19.188 -12.367 1 96.12 46 ALA B O 1
ATOM 2033 N N . ILE B 1 47 ? 25.125 -17.656 -11.766 1 96.62 47 ILE B N 1
ATOM 2034 C CA . ILE B 1 47 ? 24.047 -18.281 -12.539 1 96.62 47 ILE B CA 1
ATOM 2035 C C . ILE B 1 47 ? 24.375 -18.203 -14.031 1 96.62 47 ILE B C 1
ATOM 2037 O O . ILE B 1 47 ? 24.219 -19.188 -14.75 1 96.62 47 ILE B O 1
ATOM 2041 N N . ALA B 1 48 ? 24.844 -17.078 -14.477 1 96.12 48 ALA B N 1
ATOM 2042 C CA . ALA B 1 48 ? 25.25 -16.906 -15.875 1 96.12 48 ALA B CA 1
ATOM 2043 C C . ALA B 1 48 ? 26.328 -17.922 -16.266 1 96.12 48 ALA B C 1
ATOM 2045 O O . ALA B 1 48 ? 26.203 -18.594 -17.281 1 96.12 48 ALA B O 1
ATOM 2046 N N . GLY B 1 49 ? 27.312 -18.094 -15.422 1 95.31 49 GLY B N 1
ATOM 2047 C CA . GLY B 1 49 ? 28.391 -19.031 -15.664 1 95.31 49 GLY B CA 1
ATOM 2048 C C . GLY B 1 49 ? 27.922 -20.469 -15.766 1 95.31 49 GLY B C 1
ATOM 2049 O O . GLY B 1 49 ? 28.359 -21.203 -16.656 1 95.31 49 GLY B O 1
ATOM 2050 N N . GLN B 1 50 ? 27.047 -20.812 -14.938 1 95.31 50 GLN B N 1
ATOM 2051 C CA . GLN B 1 50 ? 26.531 -22.172 -14.914 1 95.31 50 GLN B CA 1
ATOM 2052 C C . GLN B 1 50 ? 25.766 -22.484 -16.188 1 95.31 50 GLN B C 1
ATOM 2054 O O . GLN B 1 50 ? 25.75 -23.641 -16.641 1 95.31 50 GLN B O 1
ATOM 2059 N N . LEU B 1 51 ? 25.234 -21.484 -16.812 1 95.88 51 LEU B N 1
ATOM 2060 C CA . LEU B 1 51 ? 24.375 -21.703 -17.969 1 95.88 51 LEU B CA 1
ATOM 2061 C C . LEU B 1 51 ? 25.094 -21.312 -19.266 1 95.88 51 LEU B C 1
ATOM 2063 O O . LEU B 1 51 ? 24.5 -21.375 -20.344 1 95.88 51 LEU B O 1
ATOM 2067 N N . GLY B 1 52 ? 26.328 -20.859 -19.109 1 94.31 52 GLY B N 1
ATOM 2068 C CA . GLY B 1 52 ? 27.078 -20.438 -20.281 1 94.31 52 GLY B CA 1
ATOM 2069 C C . GLY B 1 52 ? 26.578 -19.141 -20.891 1 94.31 52 GLY B C 1
ATOM 2070 O O . GLY B 1 52 ? 26.578 -18.984 -22.109 1 94.31 52 GLY B O 1
ATOM 2071 N N . LEU B 1 53 ? 26.031 -18.344 -20.047 1 94.44 53 LEU B N 1
ATOM 2072 C CA . LEU B 1 53 ? 25.516 -17.047 -20.469 1 94.44 53 LEU B CA 1
ATOM 2073 C C . LEU B 1 53 ? 26.391 -15.922 -19.938 1 94.44 53 LEU B C 1
ATOM 2075 O O . LEU B 1 53 ? 27.297 -16.156 -19.125 1 94.44 53 LEU B O 1
ATOM 2079 N N . SER B 1 54 ? 26.188 -14.766 -20.469 1 94 54 SER B N 1
ATOM 2080 C CA . SER B 1 54 ? 26.734 -13.555 -19.859 1 94 54 SER B CA 1
ATOM 2081 C C . SER B 1 54 ? 25.719 -12.898 -18.938 1 94 54 SER B C 1
ATOM 2083 O O . SER B 1 54 ? 24.5 -13.117 -19.078 1 94 54 SER B O 1
ATOM 2085 N N . ARG B 1 55 ? 26.188 -12.086 -18.016 1 94 55 ARG B N 1
ATOM 2086 C CA . ARG B 1 55 ? 25.297 -11.281 -17.172 1 94 55 ARG B CA 1
ATOM 2087 C C . ARG B 1 55 ? 24.406 -10.383 -18.031 1 94 55 ARG B C 1
ATOM 2089 O O . ARG B 1 55 ? 23.219 -10.219 -17.734 1 94 55 ARG B O 1
ATOM 2096 N N . ALA B 1 56 ? 24.984 -9.969 -19.109 1 93.31 56 ALA B N 1
ATOM 2097 C CA . ALA B 1 56 ? 24.25 -9.078 -20 1 93.31 56 ALA B CA 1
ATOM 2098 C C . ALA B 1 56 ? 23.062 -9.789 -20.641 1 93.31 56 ALA B C 1
ATOM 2100 O O . ALA B 1 56 ? 21.984 -9.211 -20.797 1 93.31 56 ALA B O 1
ATOM 2101 N N . SER B 1 57 ? 23.266 -11.023 -20.969 1 92.75 57 SER B N 1
ATOM 2102 C CA . SER B 1 57 ? 22.203 -11.812 -21.562 1 92.75 57 SER B CA 1
ATOM 2103 C C . SER B 1 57 ? 21.031 -11.984 -20.609 1 92.75 57 SER B C 1
ATOM 2105 O O . SER B 1 57 ? 19.875 -11.891 -21 1 92.75 57 SER B O 1
ATOM 2107 N N . ILE B 1 58 ? 21.375 -12.18 -19.328 1 94.12 58 ILE B N 1
ATOM 2108 C CA . ILE B 1 58 ? 20.344 -12.352 -18.312 1 94.12 58 ILE B CA 1
ATOM 2109 C C . ILE B 1 58 ? 19.594 -11.039 -18.094 1 94.12 58 ILE B C 1
ATOM 2111 O O . ILE B 1 58 ? 18.375 -11.016 -18.016 1 94.12 58 ILE B O 1
ATOM 2115 N N . TYR B 1 59 ? 20.281 -9.938 -18.109 1 92.44 59 TYR B N 1
ATOM 2116 C CA . TYR B 1 59 ? 19.672 -8.641 -17.828 1 92.44 59 TYR B CA 1
ATOM 2117 C C . TYR B 1 59 ? 18.875 -8.141 -19.031 1 92.44 59 TYR B C 1
ATOM 2119 O O . TYR B 1 59 ? 17.984 -7.297 -18.906 1 92.44 59 TYR B O 1
ATOM 2127 N N . ARG B 1 60 ? 19.141 -8.727 -20.219 1 92.44 60 ARG B N 1
ATOM 2128 C CA . ARG B 1 60 ? 18.281 -8.453 -21.375 1 92.44 60 ARG B CA 1
ATOM 2129 C C . ARG B 1 60 ? 16.891 -9.031 -21.188 1 92.44 60 ARG B C 1
ATOM 2131 O O . ARG B 1 60 ? 15.898 -8.438 -21.625 1 92.44 60 ARG B O 1
ATOM 2138 N N . TRP B 1 61 ? 16.938 -10.164 -20.422 1 89.31 61 TRP B N 1
ATOM 2139 C CA . TRP B 1 61 ? 15.656 -10.82 -20.188 1 89.31 61 TRP B CA 1
ATOM 2140 C C . TRP B 1 61 ? 14.93 -10.18 -19 1 89.31 61 TRP B C 1
ATOM 2142 O O . TRP B 1 61 ? 13.711 -10 -19.047 1 89.31 61 TRP B O 1
ATOM 2152 N N . PHE B 1 62 ? 15.688 -9.789 -17.984 1 90.44 62 PHE B N 1
ATOM 2153 C CA . PHE B 1 62 ? 15.039 -9.492 -16.719 1 90.44 62 PHE B CA 1
ATOM 2154 C C . PHE B 1 62 ? 15.281 -8.047 -16.297 1 90.44 62 PHE B C 1
ATOM 2156 O O . PHE B 1 62 ? 14.688 -7.562 -15.344 1 90.44 62 PHE B O 1
ATOM 2163 N N . GLY B 1 63 ? 16.141 -7.418 -16.984 1 87.62 63 GLY B N 1
ATOM 2164 C CA . GLY B 1 63 ? 16.438 -6.02 -16.719 1 87.62 63 GLY B CA 1
ATOM 2165 C C . GLY B 1 63 ? 17.5 -5.828 -15.656 1 87.62 63 GLY B C 1
ATOM 2166 O O . GLY B 1 63 ? 18.453 -5.074 -15.844 1 87.62 63 GLY B O 1
ATOM 2167 N N . SER B 1 64 ? 17.344 -6.523 -14.5 1 88.19 64 SER B N 1
ATOM 2168 C CA . SER B 1 64 ? 18.234 -6.375 -13.344 1 88.19 64 SER B CA 1
ATOM 2169 C C . SER B 1 64 ? 18.156 -7.602 -12.445 1 88.19 64 SER B C 1
ATOM 2171 O O . SER B 1 64 ? 17.359 -8.516 -12.68 1 88.19 64 SER B O 1
ATOM 2173 N N . ARG B 1 65 ? 19 -7.562 -11.469 1 88.12 65 ARG B N 1
ATOM 2174 C CA . ARG B 1 65 ? 18.938 -8.602 -10.445 1 88.12 65 ARG B CA 1
ATOM 2175 C C . ARG B 1 65 ? 17.578 -8.609 -9.766 1 88.12 65 ARG B C 1
ATOM 2177 O O . ARG B 1 65 ? 17.016 -9.68 -9.5 1 88.12 65 ARG B O 1
ATOM 2184 N N . GLU B 1 66 ? 17.062 -7.422 -9.547 1 84.88 66 GLU B N 1
ATOM 2185 C CA . GLU B 1 66 ? 15.734 -7.297 -8.938 1 84.88 66 GLU B CA 1
ATOM 2186 C C . GLU B 1 66 ? 14.648 -7.859 -9.852 1 84.88 66 GLU B C 1
ATOM 2188 O O . GLU B 1 66 ? 13.664 -8.422 -9.383 1 84.88 66 GLU B O 1
ATOM 2193 N N . GLY B 1 67 ? 14.93 -7.672 -11.086 1 86.25 67 GLY B N 1
ATOM 2194 C CA . GLY B 1 67 ? 14 -8.258 -12.039 1 86.25 67 GLY B CA 1
ATOM 2195 C C . GLY B 1 67 ? 13.961 -9.773 -11.977 1 86.25 67 GLY B C 1
ATOM 2196 O O . GLY B 1 67 ? 12.883 -10.375 -12.062 1 86.25 67 GLY B O 1
ATOM 2197 N N . VAL B 1 68 ? 15.109 -10.359 -11.812 1 89.62 68 VAL B N 1
ATOM 2198 C CA . VAL B 1 68 ? 15.188 -11.812 -11.695 1 89.62 68 VAL B CA 1
ATOM 2199 C C . VAL B 1 68 ? 14.477 -12.266 -10.422 1 89.62 68 VAL B C 1
ATOM 2201 O O . VAL B 1 68 ? 13.617 -13.148 -10.469 1 89.62 68 VAL B O 1
ATOM 2204 N N . LEU B 1 69 ? 14.773 -11.648 -9.336 1 88.44 69 LEU B N 1
ATOM 2205 C CA . LEU B 1 69 ? 14.203 -12.023 -8.047 1 88.44 69 LEU B CA 1
ATOM 2206 C C . LEU B 1 69 ? 12.695 -11.773 -8.023 1 88.44 69 LEU B C 1
ATOM 2208 O O . LEU B 1 69 ? 11.938 -12.578 -7.469 1 88.44 69 LEU B O 1
ATOM 2212 N N . GLY B 1 70 ? 12.328 -10.664 -8.602 1 86.94 70 GLY B N 1
ATOM 2213 C CA . GLY B 1 70 ? 10.906 -10.383 -8.719 1 86.94 70 GLY B CA 1
ATOM 2214 C C . GLY B 1 70 ? 10.141 -11.461 -9.469 1 86.94 70 GLY B C 1
ATOM 2215 O O . GLY B 1 70 ? 9.039 -11.844 -9.055 1 86.94 70 GLY B O 1
ATOM 2216 N N . THR B 1 71 ? 10.766 -11.898 -10.492 1 88.62 71 THR B N 1
ATOM 2217 C CA . THR B 1 71 ? 10.148 -12.953 -11.281 1 88.62 71 THR B CA 1
ATOM 2218 C C . THR B 1 71 ? 10.039 -14.242 -10.469 1 88.62 71 THR B C 1
ATOM 2220 O O . THR B 1 71 ? 9.016 -14.93 -10.523 1 88.62 71 THR B O 1
ATOM 2223 N N . VAL B 1 72 ? 11.023 -14.523 -9.75 1 89.69 72 VAL B N 1
ATOM 2224 C CA . VAL B 1 72 ? 11.016 -15.703 -8.891 1 89.69 72 VAL B CA 1
ATOM 2225 C C . VAL B 1 72 ? 9.914 -15.586 -7.848 1 89.69 72 VAL B C 1
ATOM 2227 O O . VAL B 1 72 ? 9.133 -16.516 -7.648 1 89.69 72 VAL B O 1
ATOM 2230 N N . LEU B 1 73 ? 9.789 -14.492 -7.227 1 88.12 73 LEU B N 1
ATOM 2231 C CA . LEU B 1 73 ? 8.82 -14.273 -6.16 1 88.12 73 LEU B CA 1
ATOM 2232 C C . LEU B 1 73 ? 7.395 -14.312 -6.703 1 88.12 73 LEU B C 1
ATOM 2234 O O . LEU B 1 73 ? 6.5 -14.883 -6.07 1 88.12 73 LEU B O 1
ATOM 2238 N N . ALA B 1 74 ? 7.227 -13.727 -7.863 1 89.06 74 ALA B N 1
ATOM 2239 C CA . ALA B 1 74 ? 5.91 -13.758 -8.492 1 89.06 74 ALA B CA 1
ATOM 2240 C C . ALA B 1 74 ? 5.496 -15.188 -8.828 1 89.06 74 ALA B C 1
ATOM 2242 O O . ALA B 1 74 ? 4.336 -15.562 -8.648 1 89.06 74 ALA B O 1
ATOM 2243 N N . GLY B 1 75 ? 6.449 -15.906 -9.297 1 89.94 75 GLY B N 1
ATOM 2244 C CA . GLY B 1 75 ? 6.184 -17.312 -9.578 1 89.94 75 GLY B CA 1
ATOM 2245 C C . GLY B 1 75 ? 5.828 -18.109 -8.336 1 89.94 75 GLY B C 1
ATOM 2246 O O . GLY B 1 75 ? 4.922 -18.938 -8.367 1 89.94 75 GLY B O 1
ATOM 2247 N N . GLU B 1 76 ? 6.562 -17.875 -7.281 1 89.25 76 GLU B N 1
ATOM 2248 C CA . GLU B 1 76 ? 6.266 -18.547 -6.016 1 89.25 76 GLU B CA 1
ATOM 2249 C C . GLU B 1 76 ? 4.875 -18.172 -5.512 1 89.25 76 GLU B C 1
ATOM 2251 O O . GLU B 1 76 ? 4.129 -19.031 -5.043 1 89.25 76 GLU B O 1
ATOM 2256 N N . PHE B 1 77 ? 4.559 -16.969 -5.617 1 91.44 77 PHE B N 1
ATOM 2257 C CA . PHE B 1 77 ? 3.24 -16.484 -5.219 1 91.44 77 PHE B CA 1
ATOM 2258 C C . PHE B 1 77 ? 2.145 -17.188 -6.02 1 91.44 77 PHE B C 1
ATOM 2260 O O . PHE B 1 77 ? 1.165 -17.672 -5.449 1 91.44 77 PHE B O 1
ATOM 2267 N N . GLU B 1 78 ? 2.318 -17.203 -7.281 1 94.62 78 GLU B N 1
ATOM 2268 C CA . GLU B 1 78 ? 1.33 -17.844 -8.148 1 94.62 78 GLU B CA 1
ATOM 2269 C C . GLU B 1 78 ? 1.154 -19.312 -7.812 1 94.62 78 GLU B C 1
ATOM 2271 O O . GLU B 1 78 ? 0.027 -19.812 -7.734 1 94.62 78 GLU B O 1
ATOM 2276 N N . ALA B 1 79 ? 2.246 -19.984 -7.629 1 94 79 ALA B N 1
ATOM 2277 C CA . ALA B 1 79 ? 2.191 -21.406 -7.312 1 94 79 ALA B CA 1
ATOM 2278 C C . ALA B 1 79 ? 1.466 -21.656 -5.988 1 94 79 ALA B C 1
ATOM 2280 O O . ALA B 1 79 ? 0.629 -22.547 -5.887 1 94 79 ALA B O 1
ATOM 2281 N N . LEU B 1 80 ? 1.747 -20.859 -5.027 1 94.44 80 LEU B N 1
ATOM 2282 C CA . LEU B 1 80 ? 1.138 -21 -3.711 1 94.44 80 LEU B CA 1
ATOM 2283 C C . LEU B 1 80 ? -0.356 -20.688 -3.77 1 94.44 80 LEU B C 1
ATOM 2285 O O . LEU B 1 80 ? -1.161 -21.406 -3.172 1 94.44 80 LEU B O 1
ATOM 2289 N N . LEU B 1 81 ? -0.679 -19.641 -4.484 1 97.56 81 LEU B N 1
ATOM 2290 C CA . LEU B 1 81 ? -2.082 -19.25 -4.605 1 97.56 81 LEU B CA 1
ATOM 2291 C C . LEU B 1 81 ? -2.885 -20.359 -5.293 1 97.56 81 LEU B C 1
ATOM 2293 O O . LEU B 1 81 ? -3.977 -20.703 -4.84 1 97.56 81 LEU B O 1
ATOM 2297 N N . THR B 1 82 ? -2.299 -20.922 -6.328 1 96.56 82 THR B N 1
ATOM 2298 C CA . THR B 1 82 ? -2.957 -21.984 -7.082 1 96.56 82 THR B CA 1
ATOM 2299 C C . THR B 1 82 ? -3.174 -23.219 -6.203 1 96.56 82 THR B C 1
ATOM 2301 O O . THR B 1 82 ? -4.258 -23.797 -6.203 1 96.56 82 THR B O 1
ATOM 2304 N N . ARG B 1 83 ? -2.205 -23.531 -5.465 1 96.62 83 ARG B N 1
ATOM 2305 C CA . ARG B 1 83 ? -2.305 -24.688 -4.574 1 96.62 83 ARG B CA 1
ATOM 2306 C C . ARG B 1 83 ? -3.34 -24.453 -3.48 1 96.62 83 ARG B C 1
ATOM 2308 O O . ARG B 1 83 ? -4.141 -25.344 -3.172 1 96.62 83 ARG B O 1
ATOM 2315 N N . ALA B 1 84 ? -3.301 -23.297 -2.883 1 97.56 84 ALA B N 1
ATOM 2316 C CA . ALA B 1 84 ? -4.254 -22.953 -1.832 1 97.56 84 ALA B CA 1
ATOM 2317 C C . ALA B 1 84 ? -5.684 -22.969 -2.363 1 97.56 84 ALA B C 1
ATOM 2319 O O . ALA B 1 84 ? -6.602 -23.438 -1.688 1 97.56 84 ALA B O 1
ATOM 2320 N N . ASP B 1 85 ? -5.855 -22.422 -3.547 1 97.88 85 ASP B N 1
ATOM 2321 C CA . ASP B 1 85 ? -7.188 -22.375 -4.148 1 97.88 85 ASP B CA 1
ATOM 2322 C C . ASP B 1 85 ? -7.699 -23.781 -4.438 1 97.88 85 ASP B C 1
ATOM 2324 O O . ASP B 1 85 ? -8.883 -24.062 -4.254 1 97.88 85 ASP B O 1
ATOM 2328 N N . ALA B 1 86 ? -6.809 -24.672 -4.883 1 96.62 86 ALA B N 1
ATOM 2329 C CA . ALA B 1 86 ? -7.184 -26.047 -5.223 1 96.62 86 ALA B CA 1
ATOM 2330 C C . ALA B 1 86 ? -7.652 -26.812 -3.986 1 96.62 86 ALA B C 1
ATOM 2332 O O . ALA B 1 86 ? -8.453 -27.734 -4.09 1 96.62 86 ALA B O 1
ATOM 2333 N N . ARG B 1 87 ? -7.25 -26.344 -2.803 1 95.19 87 ARG B N 1
ATOM 2334 C CA . ARG B 1 87 ? -7.531 -27.078 -1.574 1 95.19 87 ARG B CA 1
ATOM 2335 C C . ARG B 1 87 ? -8.617 -26.391 -0.758 1 95.19 87 ARG B C 1
ATOM 2337 O O . ARG B 1 87 ? -8.938 -26.828 0.349 1 95.19 87 ARG B O 1
ATOM 2344 N N . ARG B 1 88 ? -9.141 -25.344 -1.308 1 90.31 88 ARG B N 1
ATOM 2345 C CA . ARG B 1 88 ? -10.062 -24.516 -0.527 1 90.31 88 ARG B CA 1
ATOM 2346 C C . ARG B 1 88 ? -11.359 -25.266 -0.251 1 90.31 88 ARG B C 1
ATOM 2348 O O . ARG B 1 88 ? -11.781 -26.109 -1.046 1 90.31 88 ARG B O 1
ATOM 2355 N N . ARG B 1 89 ? -11.977 -24.906 0.874 1 94.38 89 ARG B N 1
ATOM 2356 C CA . ARG B 1 89 ? -13.266 -25.469 1.247 1 94.38 89 ARG B CA 1
ATOM 2357 C C . ARG B 1 89 ? -14.359 -24.406 1.223 1 94.38 89 ARG B C 1
ATOM 2359 O O . ARG B 1 89 ? -15.547 -24.734 1.34 1 94.38 89 ARG B O 1
ATOM 2366 N N . SER B 1 90 ? -14.039 -23.219 1.083 1 96.62 90 SER B N 1
ATOM 2367 C CA . SER B 1 90 ? -14.961 -22.094 1.087 1 96.62 90 SER B CA 1
ATOM 2368 C C . SER B 1 90 ? -15.312 -21.656 -0.333 1 96.62 90 SER B C 1
ATOM 2370 O O . SER B 1 90 ? -14.75 -22.172 -1.301 1 96.62 90 SER B O 1
ATOM 2372 N N . ALA B 1 91 ? -16.359 -20.812 -0.391 1 97.56 91 ALA B N 1
ATOM 2373 C CA . ALA B 1 91 ? -16.828 -20.297 -1.676 1 97.56 91 ALA B CA 1
ATOM 2374 C C . ALA B 1 91 ? -16.938 -18.766 -1.646 1 97.56 91 ALA B C 1
ATOM 2376 O O . ALA B 1 91 ? -16.938 -18.172 -0.572 1 97.56 91 ALA B O 1
ATOM 2377 N N . GLY B 1 92 ? -17 -18.203 -2.848 1 97.62 92 GLY B N 1
ATOM 2378 C CA . GLY B 1 92 ? -17.234 -16.766 -2.969 1 97.62 92 GLY B CA 1
ATOM 2379 C C . GLY B 1 92 ? -16.141 -15.93 -2.326 1 97.62 92 GLY B C 1
ATOM 2380 O O . GLY B 1 92 ? -14.953 -16.234 -2.467 1 97.62 92 GLY B O 1
ATOM 2381 N N . ALA B 1 93 ? -16.516 -14.938 -1.608 1 98 93 ALA B N 1
ATOM 2382 C CA . ALA B 1 93 ? -15.57 -14.031 -0.955 1 98 93 ALA B CA 1
ATOM 2383 C C . ALA B 1 93 ? -14.727 -14.773 0.08 1 98 93 ALA B C 1
ATOM 2385 O O . ALA B 1 93 ? -13.539 -14.492 0.232 1 98 93 ALA B O 1
ATOM 2386 N N . ARG B 1 94 ? -15.344 -15.664 0.809 1 97.94 94 ARG B N 1
ATOM 2387 C CA . ARG B 1 94 ? -14.633 -16.422 1.839 1 97.94 94 ARG B CA 1
ATOM 2388 C C . ARG B 1 94 ? -13.523 -17.266 1.229 1 97.94 94 ARG B C 1
ATOM 2390 O O . ARG B 1 94 ? -12.461 -17.438 1.831 1 97.94 94 ARG B O 1
ATOM 2397 N N . ARG B 1 95 ? -13.773 -17.797 0.048 1 98.19 95 ARG B N 1
ATOM 2398 C CA . ARG B 1 95 ? -12.75 -18.547 -0.69 1 98.19 95 ARG B CA 1
ATOM 2399 C C . ARG B 1 95 ? -11.531 -17.672 -0.947 1 98.19 95 ARG B C 1
ATOM 2401 O O . ARG B 1 95 ? -10.398 -18.078 -0.678 1 98.19 95 ARG B O 1
ATOM 2408 N N . ILE B 1 96 ? -11.789 -16.484 -1.468 1 98.56 96 ILE B N 1
ATOM 2409 C CA . ILE B 1 96 ? -10.711 -15.562 -1.769 1 98.56 96 ILE B CA 1
ATOM 2410 C C . ILE B 1 96 ? -9.945 -15.219 -0.489 1 98.56 96 ILE B C 1
ATOM 2412 O O . ILE B 1 96 ? -8.711 -15.266 -0.463 1 98.56 96 ILE B O 1
ATOM 2416 N N . LEU B 1 97 ? -10.672 -14.922 0.532 1 98.19 97 LEU B N 1
ATOM 2417 C CA . LEU B 1 97 ? -10.102 -14.547 1.819 1 98.19 97 LEU B CA 1
ATOM 2418 C C . LEU B 1 97 ? -9.234 -15.672 2.379 1 98.19 97 LEU B C 1
ATOM 2420 O O . LEU B 1 97 ? -8.109 -15.438 2.811 1 98.19 97 LEU B O 1
ATOM 2424 N N . ASP B 1 98 ? -9.695 -16.875 2.354 1 97.69 98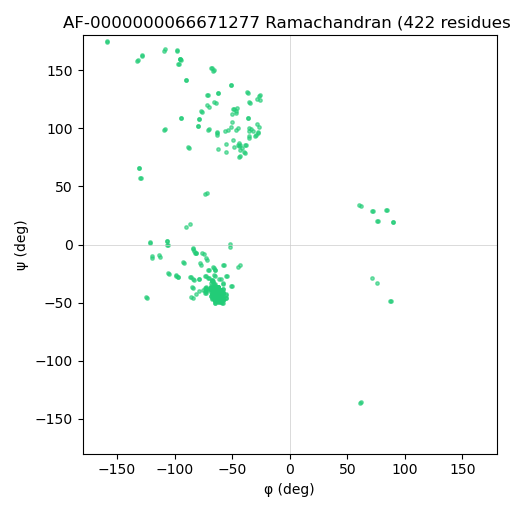 ASP B N 1
ATOM 2425 C CA . ASP B 1 98 ? -8.977 -18.031 2.889 1 97.69 98 ASP B CA 1
ATOM 2426 C C . ASP B 1 98 ? -7.703 -18.297 2.088 1 97.69 98 ASP B C 1
ATOM 2428 O O . ASP B 1 98 ? -6.652 -18.594 2.662 1 97.69 98 ASP B O 1
ATOM 2432 N N . VAL B 1 99 ? -7.852 -18.234 0.82 1 98.31 99 VAL B N 1
ATOM 2433 C CA . VAL B 1 99 ? -6.711 -18.484 -0.051 1 98.31 99 VAL B CA 1
ATOM 2434 C C . VAL B 1 99 ? -5.621 -17.453 0.207 1 98.31 99 VAL B C 1
ATOM 2436 O O . VAL B 1 99 ? -4.457 -17.797 0.418 1 98.31 99 VAL B O 1
ATOM 2439 N N . LEU B 1 100 ? -5.953 -16.188 0.224 1 97.94 100 LEU B N 1
ATOM 2440 C CA . LEU B 1 100 ? -4.977 -15.133 0.464 1 97.94 100 LEU B CA 1
ATOM 2441 C C . LEU B 1 100 ? -4.371 -15.258 1.858 1 97.94 100 LEU B C 1
ATOM 2443 O O . LEU B 1 100 ? -3.184 -14.992 2.051 1 97.94 100 LEU B O 1
ATOM 2447 N N . TYR B 1 101 ? -5.172 -15.617 2.822 1 96.56 101 TYR B N 1
ATOM 2448 C CA . TYR B 1 101 ? -4.672 -15.797 4.18 1 96.56 101 TYR B CA 1
ATOM 2449 C C . TYR B 1 101 ? -3.57 -16.844 4.223 1 96.56 101 TYR B C 1
ATOM 2451 O O . TYR B 1 101 ? -2.518 -16.625 4.828 1 96.56 101 TYR B O 1
ATOM 2459 N N . ARG B 1 102 ? -3.809 -17.938 3.572 1 95.69 102 ARG B N 1
ATOM 2460 C CA . ARG B 1 102 ? -2.83 -19.016 3.549 1 95.69 102 ARG B CA 1
ATOM 2461 C C . ARG B 1 102 ? -1.542 -18.562 2.865 1 95.69 102 ARG B C 1
ATOM 2463 O O . ARG B 1 102 ? -0.445 -18.859 3.346 1 95.69 102 ARG B O 1
ATOM 2470 N N . VAL B 1 103 ? -1.68 -17.891 1.812 1 95.19 103 VAL B N 1
ATOM 2471 C CA . VAL B 1 103 ? -0.514 -17.438 1.06 1 95.19 103 VAL B CA 1
ATOM 2472 C C . VAL B 1 103 ? 0.254 -16.406 1.873 1 95.19 103 VAL B C 1
ATOM 2474 O O . VAL B 1 103 ? 1.482 -16.469 1.967 1 95.19 103 VAL B O 1
ATOM 2477 N N . ASN B 1 104 ? -0.446 -15.438 2.449 1 93.25 104 ASN B N 1
ATOM 2478 C CA . ASN B 1 104 ? 0.185 -14.406 3.266 1 93.25 104 ASN B CA 1
ATOM 2479 C C . ASN B 1 104 ? 0.891 -15.008 4.48 1 93.25 104 ASN B C 1
ATOM 2481 O O . ASN B 1 104 ? 1.987 -14.578 4.84 1 93.25 104 ASN B O 1
ATOM 2485 N N . ARG B 1 105 ? 0.266 -15.961 5.102 1 91.75 105 ARG B N 1
ATOM 2486 C CA . ARG B 1 105 ? 0.887 -16.641 6.238 1 91.75 105 ARG B CA 1
ATOM 2487 C C . ARG B 1 105 ? 2.164 -17.359 5.816 1 91.75 105 ARG B C 1
ATOM 2489 O O . ARG B 1 105 ? 3.168 -17.312 6.531 1 91.75 105 ARG B O 1
ATOM 2496 N N . TRP B 1 106 ? 2.115 -18.016 4.738 1 88.12 106 TRP B N 1
ATOM 2497 C CA . TRP B 1 106 ? 3.305 -18.672 4.215 1 88.12 106 TRP B CA 1
ATOM 2498 C C . TRP B 1 106 ? 4.434 -17.672 3.984 1 88.12 106 TRP B C 1
ATOM 2500 O O . TRP B 1 106 ? 5.582 -17.938 4.348 1 88.12 106 TRP B O 1
ATOM 2510 N N . MET B 1 107 ? 4.129 -16.594 3.357 1 85.19 107 MET B N 1
ATOM 2511 C CA . MET B 1 107 ? 5.133 -15.57 3.074 1 85.19 107 MET B CA 1
ATOM 2512 C C . MET B 1 107 ? 5.766 -15.055 4.363 1 85.19 107 MET B C 1
ATOM 2514 O O . MET B 1 107 ? 6.977 -14.844 4.422 1 85.19 107 MET B O 1
ATOM 2518 N N . THR B 1 108 ? 4.988 -14.828 5.359 1 84.25 108 THR B N 1
ATOM 2519 C CA . THR B 1 108 ? 5.48 -14.305 6.629 1 84.25 108 THR B CA 1
ATOM 2520 C C . THR B 1 108 ? 6.305 -15.359 7.367 1 84.25 108 THR B C 1
ATOM 2522 O O . THR B 1 108 ? 7.273 -15.031 8.047 1 84.25 108 THR B O 1
ATOM 2525 N N . ASP B 1 109 ? 5.953 -16.609 7.102 1 84.56 109 ASP B N 1
ATOM 2526 C CA . ASP B 1 109 ? 6.602 -17.688 7.844 1 84.56 109 ASP B CA 1
ATOM 2527 C C . ASP B 1 109 ? 7.832 -18.203 7.094 1 84.56 109 ASP B C 1
ATOM 2529 O O . ASP B 1 109 ? 8.656 -18.922 7.668 1 84.56 109 ASP B O 1
ATOM 2533 N N . ASN B 1 110 ? 7.895 -17.844 5.848 1 83.75 110 ASN B N 1
ATOM 2534 C CA . ASN B 1 110 ? 9.008 -18.328 5.047 1 83.75 110 ASN B CA 1
ATOM 2535 C C . ASN B 1 110 ? 10.297 -17.578 5.367 1 83.75 110 ASN B C 1
ATOM 2537 O O . ASN B 1 110 ? 10.445 -16.406 5.008 1 83.75 110 ASN B O 1
ATOM 2541 N N . GLU B 1 111 ? 11.266 -18.219 5.922 1 83.44 111 GLU B N 1
ATOM 2542 C CA . GLU B 1 111 ? 12.484 -17.594 6.441 1 83.44 111 GLU B CA 1
ATOM 2543 C C . GLU B 1 111 ? 13.305 -16.969 5.324 1 83.44 111 GLU B C 1
ATOM 2545 O O . GLU B 1 111 ? 13.742 -15.828 5.434 1 83.44 111 GLU B O 1
ATOM 2550 N N . PRO B 1 112 ? 13.516 -17.719 4.227 1 79.31 112 PRO B N 1
ATOM 2551 C CA . PRO B 1 112 ? 14.289 -17.094 3.148 1 79.31 112 PRO B CA 1
ATOM 2552 C C . PRO B 1 112 ? 13.656 -15.797 2.648 1 79.31 112 PRO B C 1
ATOM 2554 O O . PRO B 1 112 ? 14.359 -14.828 2.379 1 79.31 112 PRO B O 1
ATOM 2557 N N . PHE B 1 113 ? 12.453 -15.789 2.582 1 78.69 113 PHE B N 1
ATOM 2558 C CA . PHE B 1 113 ? 11.727 -14.602 2.154 1 78.69 113 PHE B CA 1
ATOM 2559 C C . PHE B 1 113 ? 11.922 -13.461 3.152 1 78.69 113 PHE B C 1
ATOM 2561 O O . PHE B 1 113 ? 12.297 -12.352 2.77 1 78.69 113 PHE B O 1
ATOM 2568 N N . ARG B 1 114 ? 11.703 -13.758 4.355 1 78.12 114 ARG B N 1
ATOM 2569 C CA . ARG B 1 114 ? 11.852 -12.758 5.406 1 78.12 114 ARG B CA 1
ATOM 2570 C C . ARG B 1 114 ? 13.281 -12.219 5.457 1 78.12 114 ARG B C 1
ATOM 2572 O O . ARG B 1 114 ? 13.484 -11.008 5.566 1 78.12 114 ARG B O 1
ATOM 2579 N N . ARG B 1 115 ? 14.141 -13.086 5.336 1 77.88 115 ARG B N 1
ATOM 2580 C CA . ARG B 1 115 ? 15.547 -12.703 5.422 1 77.88 115 ARG B CA 1
ATOM 2581 C C . ARG B 1 115 ? 15.945 -11.805 4.25 1 77.88 115 ARG B C 1
ATOM 2583 O O . ARG B 1 115 ? 16.734 -10.867 4.418 1 77.88 115 ARG B O 1
ATOM 2590 N N . TYR B 1 116 ? 15.453 -12.094 3.131 1 77.06 116 TYR B N 1
ATOM 2591 C CA . TYR B 1 116 ? 15.766 -11.281 1.963 1 77.06 116 TYR B CA 1
ATOM 2592 C C . TYR B 1 116 ? 15.312 -9.844 2.166 1 77.06 116 TYR B C 1
ATOM 2594 O O . TYR B 1 116 ? 16.094 -8.906 1.979 1 77.06 116 TYR B O 1
ATOM 2602 N N . PHE B 1 117 ? 14.117 -9.672 2.609 1 74.62 117 PHE B N 1
ATOM 2603 C CA . PHE B 1 117 ? 13.562 -8.336 2.764 1 74.62 117 PHE B CA 1
ATOM 2604 C C . PHE B 1 117 ? 14.195 -7.617 3.953 1 74.62 117 PHE B C 1
ATOM 2606 O O . PHE B 1 117 ? 14.312 -6.391 3.955 1 74.62 117 PHE B O 1
ATOM 2613 N N . GLU B 1 118 ? 14.641 -8.398 4.895 1 74 118 GLU B N 1
ATOM 2614 C CA . GLU B 1 118 ? 15.352 -7.809 6.023 1 74 118 GLU B CA 1
ATOM 2615 C C . GLU B 1 118 ? 16.75 -7.348 5.617 1 74 118 GLU B C 1
ATOM 2617 O O . GLU B 1 118 ? 17.203 -6.289 6.055 1 74 118 GLU B O 1
ATOM 2622 N N . ASN B 1 119 ? 17.359 -8.133 4.754 1 75 119 ASN B N 1
ATOM 2623 C CA . ASN B 1 119 ? 18.766 -7.863 4.41 1 75 119 ASN B CA 1
ATOM 2624 C C . ASN B 1 119 ? 18.875 -6.848 3.277 1 75 119 ASN B C 1
ATOM 2626 O O . ASN B 1 119 ? 19.859 -6.125 3.182 1 75 119 ASN B O 1
ATOM 2630 N N . GLU B 1 120 ? 17.875 -6.816 2.453 1 75.5 120 GLU B N 1
ATOM 2631 C CA . GLU B 1 120 ? 17.891 -5.902 1.313 1 75.5 120 GLU B CA 1
ATOM 2632 C C . GLU B 1 120 ? 16.594 -5.113 1.214 1 75.5 120 GLU B C 1
ATOM 2634 O O . GLU B 1 120 ? 15.875 -5.211 0.214 1 75.5 120 GLU B O 1
ATOM 2639 N N . PRO B 1 121 ? 16.391 -4.277 2.219 1 70.12 121 PRO B N 1
ATOM 2640 C CA . PRO B 1 121 ? 15.086 -3.604 2.293 1 70.12 121 PRO B CA 1
ATOM 2641 C C . PRO B 1 121 ? 14.812 -2.713 1.084 1 70.12 121 PRO B C 1
ATOM 2643 O O . PRO B 1 121 ? 13.688 -2.68 0.577 1 70.12 121 PRO B O 1
ATOM 2646 N N . LEU B 1 122 ? 15.875 -2.08 0.6 1 69.5 122 LEU B N 1
ATOM 2647 C CA . LEU B 1 122 ? 15.672 -1.183 -0.533 1 69.5 122 LEU B CA 1
ATOM 2648 C C . LEU B 1 122 ? 15.406 -1.971 -1.811 1 69.5 122 LEU B C 1
ATOM 2650 O O . LEU B 1 122 ? 14.562 -1.582 -2.619 1 69.5 122 LEU B O 1
ATOM 2654 N N . ALA B 1 123 ? 16.094 -3.08 -1.945 1 72.12 123 ALA B N 1
ATOM 2655 C CA . ALA B 1 123 ? 15.867 -3.936 -3.105 1 72.12 123 ALA B CA 1
ATOM 2656 C C . ALA B 1 123 ? 14.461 -4.535 -3.07 1 72.12 123 ALA B C 1
ATOM 2658 O O . ALA B 1 123 ? 13.789 -4.625 -4.102 1 72.12 123 ALA B O 1
ATOM 2659 N N . GLY B 1 124 ? 14.031 -4.887 -1.867 1 74.94 124 GLY B N 1
ATOM 2660 C CA . GLY B 1 124 ? 12.68 -5.402 -1.687 1 74.94 124 GLY B CA 1
ATOM 2661 C C . GLY B 1 124 ? 11.602 -4.387 -2.025 1 74.94 124 GLY B C 1
ATOM 2662 O O . GLY B 1 124 ? 10.625 -4.715 -2.693 1 74.94 124 GLY B O 1
ATOM 2663 N N . LEU B 1 125 ? 11.891 -3.271 -1.587 1 69.94 125 LEU B N 1
ATOM 2664 C CA . LEU B 1 125 ? 10.945 -2.195 -1.864 1 69.94 125 LEU B CA 1
ATOM 2665 C C . LEU B 1 125 ? 10.828 -1.949 -3.365 1 69.94 125 LEU B C 1
ATOM 2667 O O . LEU B 1 125 ? 9.727 -1.744 -3.879 1 69.94 125 LEU B O 1
ATOM 2671 N N . ARG B 1 126 ? 11.898 -2.055 -4.035 1 72.5 126 ARG B N 1
ATOM 2672 C CA . ARG B 1 126 ? 11.906 -1.839 -5.48 1 72.5 126 ARG B CA 1
ATOM 2673 C C . ARG B 1 126 ? 11.133 -2.938 -6.199 1 72.5 126 ARG B C 1
ATOM 2675 O O . ARG B 1 126 ? 10.414 -2.666 -7.168 1 72.5 126 ARG B O 1
ATOM 2682 N N . ILE B 1 127 ? 11.32 -4.09 -5.676 1 75.19 127 ILE B N 1
ATOM 2683 C CA . ILE B 1 127 ? 10.617 -5.219 -6.281 1 75.19 127 ILE B CA 1
ATOM 2684 C C . ILE B 1 127 ? 9.109 -5.047 -6.098 1 75.19 127 ILE B C 1
ATOM 2686 O O . ILE B 1 127 ? 8.336 -5.312 -7.016 1 75.19 127 ILE B O 1
ATOM 2690 N N . LEU B 1 128 ? 8.797 -4.504 -4.961 1 71.25 128 LEU B N 1
ATOM 2691 C CA . LEU B 1 128 ? 7.383 -4.414 -4.602 1 71.25 128 LEU B CA 1
ATOM 2692 C C . LEU B 1 128 ? 6.742 -3.186 -5.238 1 71.25 128 LEU B C 1
ATOM 2694 O O . LEU B 1 128 ? 5.543 -3.186 -5.527 1 71.25 128 LEU B O 1
ATOM 2698 N N . THR B 1 129 ? 7.527 -2.158 -5.43 1 63.41 129 THR B N 1
ATOM 2699 C CA . THR B 1 129 ? 6.938 -0.888 -5.84 1 63.41 129 THR B CA 1
ATOM 2700 C C . THR B 1 129 ? 7.203 -0.623 -7.316 1 63.41 129 THR B C 1
ATOM 2702 O O . THR B 1 129 ? 6.52 0.192 -7.941 1 63.41 129 THR B O 1
ATOM 2705 N N . ALA B 1 130 ? 8.312 -1.259 -7.793 1 58.75 130 ALA B N 1
ATOM 2706 C CA . ALA B 1 130 ? 8.641 -0.943 -9.18 1 58.75 130 ALA B CA 1
ATOM 2707 C C . ALA B 1 130 ? 7.531 -1.396 -10.125 1 58.75 130 ALA B C 1
ATOM 2709 O O . ALA B 1 130 ? 7.188 -2.58 -10.164 1 58.75 130 ALA B O 1
ATOM 2710 N N . SER B 1 131 ? 6.695 -0.457 -10.43 1 52.31 131 SER B N 1
ATOM 2711 C CA . SER B 1 131 ? 5.633 -0.736 -11.391 1 52.31 131 SER B CA 1
ATOM 2712 C C . SER B 1 131 ? 6.203 -1.275 -12.703 1 52.31 131 SER B C 1
ATOM 2714 O O . SER B 1 131 ? 5.496 -1.93 -13.469 1 52.31 131 SER B O 1
ATOM 2716 N N . ASP B 1 132 ? 7.367 -0.875 -12.883 1 51.38 132 ASP B N 1
ATOM 2717 C CA . ASP B 1 132 ? 7.938 -1.268 -14.172 1 51.38 132 ASP B CA 1
ATOM 2718 C C . ASP B 1 132 ? 8.492 -2.688 -14.117 1 51.38 132 ASP B C 1
ATOM 2720 O O . ASP B 1 132 ? 8.977 -3.213 -15.117 1 51.38 132 ASP B O 1
ATOM 2724 N N . GLY B 1 133 ? 8.469 -3.168 -12.898 1 56.88 133 GLY B N 1
ATOM 2725 C CA . GLY B 1 133 ? 8.914 -4.551 -13 1 56.88 133 GLY B CA 1
ATOM 2726 C C . GLY B 1 133 ? 7.777 -5.527 -13.227 1 56.88 133 GLY B C 1
ATOM 2727 O O . GLY B 1 133 ? 6.613 -5.203 -12.969 1 56.88 133 GLY B O 1
ATOM 2728 N N . PRO B 1 134 ? 8.094 -6.461 -14.047 1 59.22 134 PRO B N 1
ATOM 2729 C CA . PRO B 1 134 ? 7.105 -7.473 -14.438 1 59.22 134 PRO B CA 1
ATOM 2730 C C . PRO B 1 134 ? 6.438 -8.141 -13.242 1 59.22 134 PRO B C 1
ATOM 2732 O O . PRO B 1 134 ? 5.395 -8.789 -13.391 1 59.22 134 PRO B O 1
ATOM 2735 N N . VAL B 1 135 ? 6.832 -7.719 -12.039 1 71.75 135 VAL B N 1
ATOM 2736 C CA . VAL B 1 135 ? 6.441 -8.555 -10.906 1 71.75 135 VAL B CA 1
ATOM 2737 C C . VAL B 1 135 ? 5.035 -8.172 -10.445 1 71.75 135 VAL B C 1
ATOM 2739 O O . VAL B 1 135 ? 4.16 -9.031 -10.32 1 71.75 135 VAL B O 1
ATOM 2742 N N . GLN B 1 136 ? 4.824 -6.887 -10.344 1 77.56 136 GLN B N 1
ATOM 2743 C CA . GLN B 1 136 ? 3.576 -6.43 -9.742 1 77.56 136 GLN B CA 1
ATOM 2744 C C . GLN B 1 136 ? 2.387 -6.746 -10.641 1 77.56 136 GLN B C 1
ATOM 2746 O O . GLN B 1 136 ? 1.373 -7.273 -10.18 1 77.56 136 GLN B O 1
ATOM 2751 N N . PRO B 1 137 ? 2.547 -6.637 -11.977 1 80.75 137 PRO B N 1
ATOM 2752 C CA . PRO B 1 137 ? 1.428 -6.996 -12.852 1 80.75 137 PRO B CA 1
ATOM 2753 C C . PRO B 1 137 ? 1.099 -8.484 -12.812 1 80.75 137 PRO B C 1
ATOM 2755 O O . PRO B 1 137 ? -0.069 -8.867 -12.914 1 80.75 137 PRO B O 1
ATOM 2758 N N . LEU B 1 138 ? 2.127 -9.281 -12.586 1 84 138 LEU B N 1
ATOM 2759 C CA . LEU B 1 138 ? 1.894 -10.727 -12.539 1 84 138 LEU B CA 1
ATOM 2760 C C . LEU B 1 138 ? 1.158 -11.117 -11.266 1 84 138 LEU B C 1
ATOM 2762 O O . LEU B 1 138 ? 0.235 -11.93 -11.305 1 84 138 LEU B O 1
ATOM 2766 N N . VAL B 1 139 ? 1.521 -10.5 -10.188 1 90.38 139 VAL B N 1
ATOM 2767 C CA . VAL B 1 139 ? 0.891 -10.789 -8.906 1 90.38 139 VAL B CA 1
ATOM 2768 C C . VAL B 1 139 ? -0.568 -10.344 -8.93 1 90.38 139 VAL B C 1
ATOM 2770 O O . VAL B 1 139 ? -1.461 -11.086 -8.516 1 90.38 139 VAL B O 1
ATOM 2773 N N . VAL B 1 140 ? -0.81 -9.219 -9.516 1 92.19 140 VAL B N 1
ATOM 2774 C CA . VAL B 1 140 ? -2.166 -8.688 -9.609 1 92.19 140 VAL B CA 1
ATOM 2775 C C . VAL B 1 140 ? -3.006 -9.578 -10.531 1 92.19 140 VAL B C 1
ATOM 2777 O O . VAL B 1 140 ? -4.156 -9.891 -10.219 1 92.19 140 VAL B O 1
ATOM 2780 N N . ALA B 1 141 ? -2.42 -9.984 -11.602 1 92.81 141 ALA B N 1
ATOM 2781 C CA . ALA B 1 141 ? -3.129 -10.844 -12.547 1 92.81 141 ALA B CA 1
ATOM 2782 C C . ALA B 1 141 ? -3.516 -12.164 -11.891 1 92.81 141 ALA B C 1
ATOM 2784 O O . ALA B 1 141 ? -4.598 -12.703 -12.148 1 92.81 141 ALA B O 1
ATOM 2785 N N . THR B 1 142 ? -2.635 -12.625 -11.094 1 95.56 142 THR B N 1
ATOM 2786 C CA . THR B 1 142 ? -2.891 -13.883 -10.406 1 95.56 142 THR B CA 1
ATOM 2787 C C . THR B 1 142 ? -4.074 -13.75 -9.453 1 95.56 142 THR B C 1
ATOM 2789 O O . THR B 1 142 ? -4.957 -14.609 -9.422 1 95.56 142 THR B O 1
ATOM 2792 N N . VAL B 1 143 ? -4.121 -12.711 -8.703 1 97.31 143 VAL B N 1
ATOM 2793 C CA . VAL B 1 143 ? -5.219 -12.469 -7.773 1 97.31 143 VAL B CA 1
ATOM 2794 C C . VAL B 1 143 ? -6.504 -12.195 -8.547 1 97.31 143 VAL B C 1
ATOM 2796 O O . VAL B 1 143 ? -7.582 -12.648 -8.156 1 97.31 143 VAL B O 1
ATOM 2799 N N . ARG B 1 144 ? -6.375 -11.5 -9.648 1 97.31 144 ARG B N 1
ATOM 2800 C CA . ARG B 1 144 ? -7.527 -11.242 -10.508 1 97.31 144 ARG B CA 1
ATOM 2801 C C . ARG B 1 144 ? -8.141 -12.547 -11.008 1 97.31 144 ARG B C 1
ATOM 2803 O O . ARG B 1 144 ? -9.367 -12.68 -11.055 1 97.31 144 ARG B O 1
ATOM 2810 N N . GLU B 1 145 ? -7.301 -13.422 -11.328 1 97.62 145 GLU B N 1
ATOM 2811 C CA . GLU B 1 145 ? -7.793 -14.711 -11.797 1 97.62 145 GLU B CA 1
ATOM 2812 C C . GLU B 1 145 ? -8.531 -15.461 -10.695 1 97.62 145 GLU B C 1
ATOM 2814 O O . GLU B 1 145 ? -9.539 -16.109 -10.945 1 97.62 145 GLU B O 1
ATOM 2819 N N . LEU B 1 146 ? -8.062 -15.383 -9.492 1 98.38 146 LEU B N 1
ATOM 2820 C CA . LEU B 1 146 ? -8.758 -15.969 -8.352 1 98.38 146 LEU B CA 1
ATOM 2821 C C . LEU B 1 146 ? -10.148 -15.359 -8.188 1 98.38 146 LEU B C 1
ATOM 2823 O O . LEU B 1 146 ? -11.125 -16.078 -7.969 1 98.38 146 LEU B O 1
ATOM 2827 N N . ILE B 1 147 ? -10.25 -14.07 -8.336 1 98.44 147 ILE B N 1
ATOM 2828 C CA . ILE B 1 147 ? -11.516 -13.359 -8.227 1 98.44 147 ILE B CA 1
ATOM 2829 C C . ILE B 1 147 ? -12.453 -13.805 -9.352 1 98.44 147 ILE B C 1
ATOM 2831 O O . ILE B 1 147 ? -13.633 -14.078 -9.109 1 98.44 147 ILE B O 1
ATOM 2835 N N . ALA B 1 148 ? -11.93 -13.914 -10.539 1 98 148 ALA B N 1
ATOM 2836 C CA . ALA B 1 148 ? -12.719 -14.328 -11.695 1 98 148 ALA B CA 1
ATOM 2837 C C . ALA B 1 148 ? -13.289 -15.734 -11.492 1 98 148 ALA B C 1
ATOM 2839 O O . ALA B 1 148 ? -14.438 -16 -11.859 1 98 148 ALA B O 1
ATOM 2840 N N . ARG B 1 149 ? -12.484 -16.594 -10.969 1 97.5 149 ARG B N 1
ATOM 2841 C CA . ARG B 1 149 ? -12.961 -17.953 -10.703 1 97.5 149 ARG B CA 1
ATOM 2842 C C . ARG B 1 149 ? -14.078 -17.938 -9.672 1 97.5 149 ARG B C 1
ATOM 2844 O O . ARG B 1 149 ? -15.07 -18.656 -9.812 1 97.5 149 ARG B O 1
ATOM 2851 N N . ALA B 1 150 ? -13.914 -17.141 -8.602 1 98.06 150 ALA B N 1
ATOM 2852 C CA . ALA B 1 150 ? -14.961 -17.047 -7.586 1 98.06 150 ALA B CA 1
ATOM 2853 C C . ALA B 1 150 ? -16.266 -16.516 -8.188 1 98.06 150 ALA B C 1
ATOM 2855 O O . ALA B 1 150 ? -17.344 -16.953 -7.824 1 98.06 150 ALA B O 1
ATOM 2856 N N . GLU B 1 151 ? -16.125 -15.531 -9.109 1 97.81 151 GLU B N 1
ATOM 2857 C CA . GLU B 1 151 ? -17.297 -15.008 -9.805 1 97.81 151 GLU B CA 1
ATOM 2858 C C . GLU B 1 151 ? -17.984 -16.094 -10.633 1 97.81 151 GLU B C 1
ATOM 2860 O O . GLU B 1 151 ? -19.203 -16.266 -10.562 1 97.81 151 GLU B O 1
ATOM 2865 N N . ARG B 1 152 ? -17.188 -16.797 -11.359 1 97.31 152 ARG B N 1
ATOM 2866 C CA . ARG B 1 152 ? -17.703 -17.781 -12.32 1 97.31 152 ARG B CA 1
ATOM 2867 C C . ARG B 1 152 ? -18.234 -19.016 -11.609 1 97.31 152 ARG B C 1
ATOM 2869 O O . ARG B 1 152 ? -19.281 -19.547 -11.969 1 97.31 152 ARG B O 1
ATOM 2876 N N . GLU B 1 153 ? -17.578 -19.453 -10.602 1 97.5 153 GLU B N 1
ATOM 2877 C CA . GLU B 1 153 ? -17.859 -20.766 -10.008 1 97.5 153 GLU B CA 1
ATOM 2878 C C . GLU B 1 153 ? -18.75 -20.625 -8.773 1 97.5 153 GLU B C 1
ATOM 2880 O O . GLU B 1 153 ? -19.453 -21.562 -8.406 1 97.5 153 GLU B O 1
ATOM 2885 N N . ASP B 1 154 ? -18.688 -19.422 -8.094 1 97.94 154 ASP B N 1
ATOM 2886 C CA . ASP B 1 154 ? -19.344 -19.297 -6.801 1 97.94 154 ASP B CA 1
ATOM 2887 C C . ASP B 1 154 ? -20.391 -18.172 -6.82 1 97.94 154 ASP B C 1
ATOM 2889 O O . ASP B 1 154 ? -20.953 -17.828 -5.781 1 97.94 154 ASP B O 1
ATOM 2893 N N . ASP B 1 155 ? -20.562 -17.531 -7.918 1 95.94 155 ASP B N 1
ATOM 2894 C CA . ASP B 1 155 ? -21.5 -16.422 -8.086 1 95.94 155 ASP B CA 1
ATOM 2895 C C . ASP B 1 155 ? -21.141 -15.258 -7.164 1 95.94 155 ASP B C 1
ATOM 2897 O O . ASP B 1 155 ? -22.031 -14.609 -6.602 1 95.94 155 ASP B O 1
ATOM 2901 N N . TYR B 1 156 ? -19.906 -15.094 -6.945 1 97.5 156 TYR B N 1
ATOM 2902 C CA . TYR B 1 156 ? -19.422 -13.961 -6.16 1 97.5 156 TYR B CA 1
ATOM 2903 C C . TYR B 1 156 ? -19.578 -12.656 -6.934 1 97.5 156 TYR B C 1
ATOM 2905 O O . TYR B 1 156 ? -19.203 -12.586 -8.109 1 97.5 156 TYR B O 1
ATOM 2913 N N . ARG B 1 157 ? -20.203 -11.664 -6.277 1 96.5 157 ARG B N 1
ATOM 2914 C CA . ARG B 1 157 ? -20.312 -10.312 -6.824 1 96.5 157 ARG B CA 1
ATOM 2915 C C . ARG B 1 157 ? -19.422 -9.344 -6.051 1 96.5 157 ARG B C 1
ATOM 2917 O O . ARG B 1 157 ? -19.812 -8.852 -4.988 1 96.5 157 ARG B O 1
ATOM 2924 N N . PRO B 1 158 ? -18.297 -9.094 -6.605 1 96.5 158 PRO B N 1
ATOM 2925 C CA . PRO B 1 158 ? -17.375 -8.219 -5.887 1 96.5 158 PRO B CA 1
ATOM 2926 C C . PRO B 1 158 ? -17.891 -6.793 -5.746 1 96.5 158 PRO B C 1
ATOM 2928 O O . PRO B 1 158 ? -18.625 -6.309 -6.621 1 96.5 158 PRO B O 1
ATOM 2931 N N . PRO B 1 159 ? -17.484 -6.145 -4.656 1 95.44 159 PRO B N 1
ATOM 2932 C CA . PRO B 1 159 ? -17.906 -4.754 -4.457 1 95.44 159 PRO B CA 1
ATOM 2933 C C . PRO B 1 159 ? -17.203 -3.783 -5.398 1 95.44 159 PRO B C 1
ATOM 2935 O O . PRO B 1 159 ? -17.625 -2.629 -5.527 1 95.44 159 PRO B O 1
ATOM 2938 N N . LEU B 1 160 ? -16.172 -4.227 -6.078 1 96.38 160 LEU B N 1
ATOM 2939 C CA . LEU B 1 160 ? -15.367 -3.436 -7 1 96.38 160 LEU B CA 1
ATOM 2940 C C . LEU B 1 160 ? -15.148 -4.18 -8.312 1 96.38 160 LEU B C 1
ATOM 2942 O O . LEU B 1 160 ? -15.305 -5.402 -8.367 1 96.38 160 LEU B O 1
ATOM 2946 N N . GLU B 1 161 ? -14.852 -3.363 -9.32 1 95.06 161 GLU B N 1
ATOM 2947 C CA . GLU B 1 161 ? -14.352 -4.012 -10.531 1 95.06 161 GLU B CA 1
ATOM 2948 C C . GLU B 1 161 ? -13.203 -4.969 -10.211 1 95.06 161 GLU B C 1
ATOM 2950 O O . GLU B 1 161 ? -12.312 -4.637 -9.422 1 95.06 161 GLU B O 1
ATOM 2955 N N . PRO B 1 162 ? -13.188 -6.133 -10.797 1 96.12 162 PRO B N 1
ATOM 2956 C CA . PRO B 1 162 ? -12.273 -7.199 -10.391 1 96.12 162 PRO B CA 1
ATOM 2957 C C . PRO B 1 162 ? -10.805 -6.785 -10.484 1 96.12 162 PRO B C 1
ATOM 2959 O O . PRO B 1 162 ? -10.008 -7.117 -9.602 1 96.12 162 PRO B O 1
ATOM 2962 N N . ASP B 1 163 ? -10.43 -6.094 -11.523 1 94.56 163 ASP B N 1
ATOM 2963 C CA . ASP B 1 163 ? -9.039 -5.656 -11.641 1 94.56 163 ASP B CA 1
ATOM 2964 C C . ASP B 1 163 ? -8.664 -4.703 -10.508 1 94.56 163 ASP B C 1
ATOM 2966 O O . ASP B 1 163 ? -7.566 -4.789 -9.961 1 94.56 163 ASP B O 1
ATOM 2970 N N . LEU B 1 164 ? -9.57 -3.832 -10.227 1 94.25 164 LEU B N 1
ATOM 2971 C CA . LEU B 1 164 ? -9.359 -2.859 -9.164 1 94.25 164 LEU B CA 1
ATOM 2972 C C . LEU B 1 164 ? -9.289 -3.547 -7.801 1 94.25 164 LEU B C 1
ATOM 2974 O O . LEU B 1 164 ? -8.43 -3.225 -6.977 1 94.25 164 LEU B O 1
ATOM 2978 N N . LEU B 1 165 ? -10.18 -4.465 -7.609 1 96.56 165 LEU B N 1
ATOM 2979 C CA . LEU B 1 165 ? -10.18 -5.227 -6.363 1 96.56 165 LEU B CA 1
ATOM 2980 C C . LEU B 1 165 ? -8.883 -6 -6.191 1 96.56 165 LEU B C 1
ATOM 2982 O O . LEU B 1 165 ? -8.281 -5.984 -5.113 1 96.56 165 LEU B O 1
ATOM 2986 N N . ALA B 1 166 ? -8.43 -6.645 -7.25 1 96.38 166 ALA B N 1
ATOM 2987 C CA . ALA B 1 166 ? -7.184 -7.41 -7.211 1 96.38 166 ALA B CA 1
ATOM 2988 C 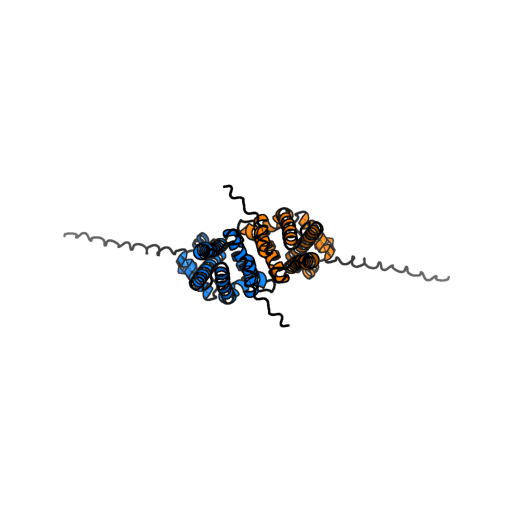C . ALA B 1 166 ? -6 -6.512 -6.855 1 96.38 166 ALA B C 1
ATOM 2990 O O . ALA B 1 166 ? -5.184 -6.859 -6.004 1 96.38 166 ALA B O 1
ATOM 2991 N N . TYR B 1 167 ? -5.973 -5.41 -7.461 1 92.62 167 TYR B N 1
ATOM 2992 C CA . TYR B 1 167 ? -4.895 -4.461 -7.207 1 92.62 167 TYR B CA 1
ATOM 2993 C C . TYR B 1 167 ? -4.891 -4.016 -5.75 1 92.62 167 TYR B C 1
ATOM 2995 O O . TYR B 1 167 ? -3.846 -4.027 -5.094 1 92.62 167 TYR B O 1
ATOM 3003 N N . ALA B 1 168 ? -6.02 -3.641 -5.27 1 94.81 168 ALA B N 1
ATOM 3004 C CA . ALA B 1 168 ? -6.129 -3.17 -3.891 1 94.81 168 ALA B CA 1
ATOM 3005 C C . ALA B 1 168 ? -5.699 -4.254 -2.906 1 94.81 168 ALA B C 1
ATOM 3007 O O . ALA B 1 168 ? -4.984 -3.975 -1.939 1 94.81 168 ALA B O 1
ATOM 3008 N N . LEU B 1 169 ? -6.109 -5.469 -3.15 1 96.62 169 LEU B N 1
ATOM 3009 C CA . LEU B 1 169 ? -5.758 -6.586 -2.279 1 96.62 169 LEU B CA 1
ATOM 3010 C C . LEU B 1 169 ? -4.25 -6.809 -2.27 1 96.62 169 LEU B C 1
ATOM 3012 O O . LEU B 1 169 ? -3.662 -7.051 -1.212 1 96.62 169 LEU B O 1
ATOM 3016 N N . VAL B 1 170 ? -3.643 -6.703 -3.369 1 92.25 170 VAL B N 1
ATOM 3017 C CA . VAL B 1 170 ? -2.205 -6.918 -3.49 1 92.25 170 VAL B CA 1
ATOM 3018 C C . VAL B 1 170 ? -1.453 -5.801 -2.773 1 92.25 170 VAL B C 1
ATOM 3020 O O . VAL B 1 170 ? -0.522 -6.062 -2.006 1 92.25 170 VAL B O 1
ATOM 3023 N N . ARG B 1 171 ? -1.899 -4.602 -2.979 1 89 171 ARG B N 1
ATOM 3024 C CA . ARG B 1 171 ? -1.232 -3.465 -2.35 1 89 171 ARG B CA 1
ATOM 3025 C C . ARG B 1 171 ? -1.35 -3.531 -0.831 1 89 171 ARG B C 1
ATOM 3027 O O . ARG B 1 171 ? -0.403 -3.199 -0.115 1 89 171 ARG B O 1
ATOM 3034 N N . LEU B 1 172 ? -2.463 -3.879 -0.351 1 92.62 172 LEU B N 1
ATOM 3035 C CA . LEU B 1 172 ? -2.621 -4.039 1.091 1 92.62 172 LEU B CA 1
ATOM 3036 C C . LEU B 1 172 ? -1.716 -5.148 1.615 1 92.62 172 LEU B C 1
ATOM 3038 O O . LEU B 1 172 ? -1.133 -5.023 2.693 1 92.62 172 LEU B O 1
ATOM 3042 N N . GLY B 1 173 ? -1.646 -6.25 0.882 1 91.06 173 GLY B N 1
ATOM 3043 C CA . GLY B 1 173 ? -0.711 -7.297 1.263 1 91.06 173 GLY B CA 1
ATOM 3044 C C . GLY B 1 173 ? 0.719 -6.809 1.382 1 91.06 173 GLY B C 1
ATOM 3045 O O . GLY B 1 173 ? 1.404 -7.109 2.363 1 91.06 173 GLY B O 1
ATOM 3046 N N . GLU B 1 174 ? 1.138 -6.051 0.396 1 85.12 174 GLU B N 1
ATOM 3047 C CA . GLU B 1 174 ? 2.486 -5.488 0.408 1 85.12 174 GLU B CA 1
ATOM 3048 C C . GLU B 1 174 ? 2.684 -4.551 1.595 1 85.12 174 GLU B C 1
ATOM 3050 O O . GLU B 1 174 ? 3.729 -4.578 2.248 1 85.12 174 GLU B O 1
ATOM 3055 N N . ALA B 1 175 ? 1.696 -3.756 1.835 1 85.06 175 ALA B N 1
ATOM 3056 C CA . ALA B 1 175 ? 1.786 -2.775 2.914 1 85.06 175 ALA B CA 1
ATOM 3057 C C . ALA B 1 175 ? 1.887 -3.463 4.273 1 85.06 175 ALA B C 1
ATOM 3059 O O . ALA B 1 175 ? 2.695 -3.068 5.117 1 85.06 175 ALA B O 1
ATOM 3060 N N . PHE B 1 176 ? 1.113 -4.449 4.523 1 86.62 176 PHE B N 1
ATOM 3061 C CA . PHE B 1 176 ? 1.026 -5.098 5.828 1 86.62 176 PHE B CA 1
ATOM 3062 C C . PHE B 1 176 ? 2.193 -6.055 6.035 1 86.62 176 PHE B C 1
ATOM 3064 O O . PHE B 1 176 ? 2.645 -6.254 7.164 1 86.62 176 PHE B O 1
ATOM 3071 N N . LEU B 1 177 ? 2.695 -6.609 4.984 1 82.5 177 LEU B N 1
ATOM 3072 C CA . LEU B 1 177 ? 3.684 -7.668 5.152 1 82.5 177 LEU B CA 1
ATOM 3073 C C . LEU B 1 177 ? 5.098 -7.117 5.031 1 82.5 177 LEU B C 1
ATOM 3075 O O . LEU B 1 177 ? 6.031 -7.648 5.641 1 82.5 177 LEU B O 1
ATOM 3079 N N . TYR B 1 178 ? 5.25 -6.082 4.301 1 72.25 178 TYR B N 1
ATOM 3080 C CA . TYR B 1 178 ? 6.617 -5.691 3.982 1 72.25 178 TYR B CA 1
ATOM 3081 C C . TYR B 1 178 ? 6.879 -4.246 4.398 1 72.25 178 TYR B C 1
ATOM 3083 O O . TYR B 1 178 ? 7.996 -3.902 4.793 1 72.25 178 TYR B O 1
ATOM 3091 N N . ASN B 1 179 ? 5.918 -3.396 4.07 1 62.72 179 ASN B N 1
ATOM 3092 C CA . ASN B 1 179 ? 6.207 -1.994 4.352 1 62.72 179 ASN B CA 1
ATOM 3093 C C . ASN B 1 179 ? 6.406 -1.75 5.844 1 62.72 179 ASN B C 1
ATOM 3095 O O . ASN B 1 179 ? 7.199 -0.895 6.238 1 62.72 179 ASN B O 1
ATOM 3099 N N . ASP B 1 180 ? 5.512 -2.572 6.715 1 53.88 180 ASP B N 1
ATOM 3100 C CA . ASP B 1 180 ? 5.535 -2.297 8.148 1 53.88 180 ASP B CA 1
ATOM 3101 C C . ASP B 1 180 ? 6.871 -2.701 8.758 1 53.88 180 ASP B C 1
ATOM 3103 O O . ASP B 1 180 ? 7.227 -2.238 9.852 1 53.88 180 ASP B O 1
ATOM 3107 N N . ASN B 1 181 ? 7.324 -3.768 8.32 1 49.34 181 ASN B N 1
ATOM 3108 C CA . ASN B 1 181 ? 8.602 -3.994 8.992 1 49.34 181 ASN B CA 1
ATOM 3109 C C . ASN B 1 181 ? 9.445 -2.725 9.023 1 49.34 181 ASN B C 1
ATOM 3111 O O . ASN B 1 181 ? 10.234 -2.521 9.953 1 49.34 181 ASN B O 1
ATOM 3115 N N . VAL B 1 182 ? 9.078 -1.938 8.188 1 43.31 182 VAL B N 1
ATOM 3116 C CA . VAL B 1 182 ? 9.688 -0.623 8.367 1 43.31 182 VAL B CA 1
ATOM 3117 C C . VAL B 1 182 ? 8.961 0.127 9.484 1 43.31 182 VAL B C 1
ATOM 3119 O O . VAL B 1 182 ? 9.594 0.826 10.281 1 43.31 182 VAL B O 1
ATOM 3122 N N . ALA B 1 183 ? 7.574 0.026 9.562 1 43.28 183 ALA B N 1
ATOM 3123 C CA . ALA B 1 183 ? 6.848 0.747 10.602 1 43.28 183 ALA B CA 1
ATOM 3124 C C . ALA B 1 183 ? 6.707 -0.102 11.867 1 43.28 183 ALA B C 1
ATOM 3126 O O . ALA B 1 183 ? 6.031 0.294 12.82 1 43.28 183 ALA B O 1
ATOM 3127 N N . GLY B 1 184 ? 7.383 -1.058 11.992 1 43.19 184 GLY B N 1
ATOM 3128 C CA . GLY B 1 184 ? 7.27 -1.923 13.156 1 43.19 184 GLY B CA 1
ATOM 3129 C C . GLY B 1 184 ? 6.043 -2.811 13.125 1 43.19 184 GLY B C 1
ATOM 3130 O O . GLY B 1 184 ? 5.812 -3.6 14.039 1 43.19 184 GLY B O 1
ATOM 3131 N N . ILE B 1 185 ? 4.945 -2.441 12.602 1 44.47 185 ILE B N 1
ATOM 3132 C CA . ILE B 1 185 ? 3.779 -3.314 12.547 1 44.47 185 ILE B CA 1
ATOM 3133 C C . ILE B 1 185 ? 4.016 -4.43 11.531 1 44.47 185 ILE B C 1
ATOM 3135 O O . ILE B 1 185 ? 3.764 -4.258 10.336 1 44.47 185 ILE B O 1
ATOM 3139 N N . SER B 1 186 ? 5.133 -5.133 11.422 1 54.41 186 SER B N 1
ATOM 3140 C CA . SER B 1 186 ? 5.566 -6.148 10.469 1 54.41 186 SER B CA 1
ATOM 3141 C C . SER B 1 186 ? 4.809 -7.457 10.672 1 54.41 186 SER B C 1
ATOM 3143 O O . SER B 1 186 ? 4.688 -7.938 11.805 1 54.41 186 SER B O 1
ATOM 3145 N N . GLY B 1 187 ? 4.102 -7.898 9.625 1 62.31 187 GLY B N 1
ATOM 3146 C CA . GLY B 1 187 ? 3.729 -9.289 9.438 1 62.31 187 GLY B CA 1
ATOM 3147 C C . GLY B 1 187 ? 2.457 -9.672 10.172 1 62.31 187 GLY B C 1
ATOM 3148 O O . GLY B 1 187 ? 2.352 -10.773 10.711 1 62.31 187 GLY B O 1
ATOM 3149 N N . ASP B 1 188 ? 1.607 -8.555 10.273 1 83.31 188 ASP B N 1
ATOM 3150 C CA . ASP B 1 188 ? 0.385 -8.938 10.977 1 83.31 188 ASP B CA 1
ATOM 3151 C C . ASP B 1 188 ? -0.662 -9.469 10 1 83.31 188 ASP B C 1
ATOM 3153 O O . ASP B 1 188 ? -1.56 -8.742 9.586 1 83.31 188 ASP B O 1
ATOM 3157 N N . VAL B 1 189 ? -0.529 -10.719 9.695 1 91.38 189 VAL B N 1
ATOM 3158 C CA . VAL B 1 189 ? -1.364 -11.414 8.727 1 91.38 189 VAL B CA 1
ATOM 3159 C C . VAL B 1 189 ? -2.82 -11.391 9.18 1 91.38 189 VAL B C 1
ATOM 3161 O O . VAL B 1 189 ? -3.734 -11.297 8.359 1 91.38 189 VAL B O 1
ATOM 3164 N N . ASP B 1 190 ? -3.059 -11.352 10.5 1 92.69 190 ASP B N 1
ATOM 3165 C CA . ASP B 1 190 ? -4.422 -11.352 11.023 1 92.69 190 ASP B CA 1
ATOM 3166 C C . ASP B 1 190 ? -5.105 -10.008 10.789 1 92.69 190 ASP B C 1
ATOM 3168 O O . ASP B 1 190 ? -6.281 -9.961 10.422 1 92.69 190 ASP B O 1
ATOM 3172 N N . ARG B 1 191 ? -4.352 -8.961 11.016 1 92.94 191 ARG B N 1
ATOM 3173 C CA . ARG B 1 191 ? -4.906 -7.637 10.734 1 92.94 191 ARG B CA 1
ATOM 3174 C C . ARG B 1 191 ? -5.156 -7.449 9.242 1 92.94 191 ARG B C 1
ATOM 3176 O O . ARG B 1 191 ? -6.168 -6.867 8.844 1 92.94 191 ARG B O 1
ATOM 3183 N N . LEU B 1 192 ? -4.203 -7.945 8.469 1 95.12 192 LEU B N 1
ATOM 3184 C CA . LEU B 1 192 ? -4.406 -7.918 7.02 1 95.12 192 LEU B CA 1
ATOM 3185 C C . LEU B 1 192 ? -5.672 -8.68 6.637 1 95.12 192 LEU B C 1
ATOM 3187 O O . LEU B 1 192 ? -6.441 -8.227 5.789 1 95.12 192 LEU B O 1
ATOM 3191 N N . HIS B 1 193 ? -5.828 -9.812 7.246 1 96.5 193 HIS B N 1
ATOM 3192 C CA . HIS B 1 193 ? -7.008 -10.641 7.012 1 96.5 193 HIS B CA 1
ATOM 3193 C C . HIS B 1 193 ? -8.289 -9.852 7.277 1 96.5 193 HIS B C 1
ATOM 3195 O O . HIS B 1 193 ? -9.242 -9.93 6.496 1 96.5 193 HIS B O 1
ATOM 3201 N N . GLU B 1 194 ? -8.336 -9.094 8.32 1 96.56 194 GLU B N 1
ATOM 3202 C CA . GLU B 1 194 ? -9.5 -8.273 8.648 1 96.56 194 GLU B CA 1
ATOM 3203 C C . GLU B 1 194 ? -9.758 -7.223 7.574 1 96.56 194 GLU B C 1
ATOM 3205 O O . GLU B 1 194 ? -10.898 -7.031 7.148 1 96.56 194 GLU B O 1
ATOM 3210 N N . VAL B 1 195 ? -8.719 -6.609 7.148 1 97.12 195 VAL B N 1
ATOM 3211 C CA . VAL B 1 195 ? -8.844 -5.551 6.148 1 97.12 195 VAL B CA 1
ATOM 3212 C C . VAL B 1 195 ? -9.328 -6.141 4.824 1 97.12 195 VAL B C 1
ATOM 3214 O O . VAL B 1 195 ? -10.195 -5.566 4.164 1 97.12 195 VAL B O 1
ATOM 3217 N N . GLN B 1 196 ? -8.773 -7.258 4.465 1 98.12 196 GLN B N 1
ATOM 3218 C CA . GLN B 1 196 ? -9.172 -7.914 3.225 1 98.12 196 GLN B CA 1
ATOM 3219 C C . GLN B 1 196 ? -10.625 -8.375 3.289 1 98.12 196 GLN B C 1
ATOM 3221 O O . GLN B 1 196 ? -11.344 -8.297 2.293 1 98.12 196 GLN B O 1
ATOM 3226 N N . ALA B 1 197 ? -11.086 -8.836 4.453 1 97.88 197 ALA B N 1
ATOM 3227 C CA . ALA B 1 197 ? -12.484 -9.219 4.621 1 97.88 197 ALA B CA 1
ATOM 3228 C C . ALA B 1 197 ? -13.414 -8.039 4.363 1 97.88 197 ALA B C 1
ATOM 3230 O O . ALA B 1 197 ? -14.43 -8.18 3.678 1 97.88 197 ALA B O 1
ATOM 3231 N N . ALA B 1 198 ? -13.07 -6.922 4.91 1 97.12 198 ALA B N 1
ATOM 3232 C CA . ALA B 1 198 ? -13.875 -5.715 4.711 1 97.12 198 ALA B CA 1
ATOM 3233 C C . ALA B 1 198 ? -13.914 -5.324 3.238 1 97.12 198 ALA B C 1
ATOM 3235 O O . ALA B 1 198 ? -14.984 -5.012 2.703 1 97.12 198 ALA B O 1
ATOM 3236 N N . LEU B 1 199 ? -12.781 -5.391 2.57 1 97.38 199 LEU B N 1
ATOM 3237 C CA . LEU B 1 199 ? -12.688 -4.996 1.17 1 97.38 199 LEU B CA 1
ATOM 3238 C C . LEU B 1 199 ? -13.484 -5.949 0.281 1 97.38 199 LEU B C 1
ATOM 3240 O O . LEU B 1 199 ? -14.031 -5.539 -0.741 1 97.38 199 LEU B O 1
ATOM 3244 N N . LEU B 1 200 ? -13.523 -7.199 0.708 1 97.62 200 LEU B N 1
ATOM 3245 C CA . LEU B 1 200 ? -14.211 -8.234 -0.062 1 97.62 200 LEU B CA 1
ATOM 3246 C C . LEU B 1 200 ? -15.711 -8.195 0.194 1 97.62 200 LEU B C 1
ATOM 3248 O O . LEU B 1 200 ? -16.469 -8.922 -0.443 1 97.62 200 LEU B O 1
ATOM 3252 N N . GLY B 1 201 ? -16.188 -7.402 1.123 1 95.12 201 GLY B N 1
ATOM 3253 C CA . GLY B 1 201 ? -17.594 -7.223 1.378 1 95.12 201 GLY B CA 1
ATOM 3254 C C . GLY B 1 201 ? -18.156 -8.203 2.395 1 95.12 201 GLY B C 1
ATOM 3255 O O . GLY B 1 201 ? -19.344 -8.508 2.385 1 95.12 201 GLY B O 1
ATOM 3256 N N . ILE B 1 202 ? -17.266 -8.805 3.211 1 95.19 202 ILE B N 1
ATOM 3257 C CA . ILE B 1 202 ? -17.719 -9.75 4.219 1 95.19 202 ILE B CA 1
ATOM 3258 C C . ILE B 1 202 ? -17.125 -9.391 5.578 1 95.19 202 ILE B C 1
ATOM 3260 O O . ILE B 1 202 ? -16.484 -10.227 6.215 1 95.19 202 ILE B O 1
ATOM 3264 N N . PRO B 1 203 ? -17.359 -8.188 6.059 1 91.94 203 PRO B N 1
ATOM 3265 C CA . PRO B 1 203 ? -16.797 -7.785 7.352 1 91.94 203 PRO B CA 1
ATOM 3266 C C . PRO B 1 203 ? -17.219 -8.711 8.492 1 91.94 203 PRO B C 1
ATOM 3268 O O . PRO B 1 203 ? -16.594 -8.711 9.555 1 91.94 203 PRO B O 1
ATOM 3271 N N . GLU B 1 204 ? -18.234 -9.461 8.297 1 89.56 204 GLU B N 1
ATOM 3272 C CA . GLU B 1 204 ? -18.688 -10.398 9.312 1 89.56 204 GLU B CA 1
ATOM 3273 C C . GLU B 1 204 ? -17.656 -11.5 9.555 1 89.56 204 GLU B C 1
ATOM 3275 O O . GLU B 1 204 ? -17.719 -12.211 10.562 1 89.56 204 GLU B O 1
ATOM 3280 N N . ALA B 1 205 ? -16.797 -11.695 8.633 1 89.06 205 ALA B N 1
ATO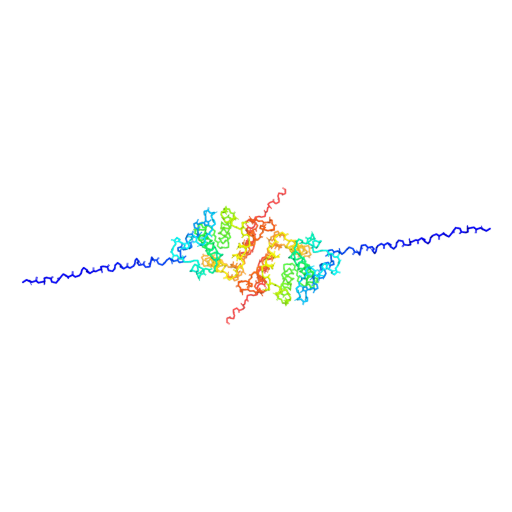M 3281 C CA . ALA B 1 205 ? -15.734 -12.695 8.773 1 89.06 205 ALA B CA 1
ATOM 3282 C C . ALA B 1 205 ? -14.648 -12.219 9.734 1 89.06 205 ALA B C 1
ATOM 3284 O O . ALA B 1 205 ? -13.734 -12.977 10.07 1 89.06 205 ALA B O 1
ATOM 3285 N N . ILE B 1 206 ? -14.734 -10.922 10.164 1 83.62 206 ILE B N 1
ATOM 3286 C CA . ILE B 1 206 ? -13.781 -10.344 11.102 1 83.62 206 ILE B CA 1
ATOM 3287 C C . ILE B 1 206 ? -14.109 -10.789 12.516 1 83.62 206 ILE B C 1
ATOM 3289 O O . ILE B 1 206 ? -15.25 -10.641 12.977 1 83.62 206 ILE B O 1
ATOM 3293 N N . THR B 1 207 ? -13.312 -11.648 13.062 1 73.56 207 THR B N 1
ATOM 3294 C CA . THR B 1 207 ? -13.539 -12.133 14.422 1 73.56 207 THR B CA 1
ATOM 3295 C C . THR B 1 207 ? -13.242 -11.039 15.445 1 73.56 207 THR B C 1
ATOM 3297 O O . THR B 1 207 ? -12.141 -10.477 15.453 1 73.56 207 THR B O 1
ATOM 3300 N N . LYS B 1 208 ? -14.359 -10.367 15.914 1 60.47 208 LYS B N 1
ATOM 3301 C CA . LYS B 1 208 ? -14.156 -9.375 16.969 1 60.47 208 LYS B CA 1
ATOM 3302 C C . LYS B 1 208 ? -13.641 -10.031 18.25 1 60.47 208 LYS B C 1
ATOM 3304 O O . LYS B 1 208 ? -14.125 -11.086 18.656 1 60.47 208 LYS B O 1
ATOM 3309 N N . PRO B 1 209 ? -12.391 -9.484 18.656 1 47.97 209 PRO B N 1
ATOM 3310 C CA . PRO B 1 209 ? -12.031 -10.086 19.953 1 47.97 209 PRO B CA 1
ATOM 3311 C C . PRO B 1 209 ? -13.18 -10.039 20.953 1 47.97 209 PRO B C 1
ATOM 3313 O O . PRO B 1 209 ? -14 -9.117 20.922 1 47.97 209 PRO B O 1
ATOM 3316 N N . ARG B 1 210 ? -13.758 -11.164 21.453 1 39.72 210 ARG B N 1
ATOM 3317 C CA . ARG B 1 210 ? -14.742 -11.25 22.531 1 39.72 210 ARG B CA 1
ATOM 3318 C C . ARG B 1 210 ? -14.367 -10.336 23.688 1 39.72 210 ARG B C 1
ATOM 3320 O O . ARG B 1 210 ? -13.289 -10.469 24.281 1 39.72 210 ARG B O 1
ATOM 3327 N N . THR B 1 211 ? -14.781 -9.062 23.578 1 39.5 211 THR B N 1
ATOM 3328 C CA . THR B 1 211 ? -14.766 -8.383 24.875 1 39.5 211 THR B CA 1
ATOM 3329 C C . THR B 1 211 ? -15.344 -9.281 25.969 1 39.5 211 THR B C 1
ATOM 3331 O O . THR B 1 211 ? -16.484 -9.75 25.844 1 39.5 211 THR B O 1
ATOM 3334 N N . ASP B 1 212 ? -14.633 -10.07 26.516 1 34.53 212 ASP B N 1
ATOM 3335 C CA . ASP B 1 212 ? -15.133 -10.609 27.781 1 34.53 212 ASP B CA 1
ATOM 3336 C C . ASP B 1 212 ? -15.914 -9.547 28.562 1 34.53 212 ASP B C 1
ATOM 3338 O O . ASP B 1 212 ? -15.383 -8.477 28.859 1 34.53 212 ASP B O 1
ATOM 3342 N N . ARG B 1 213 ? -17.266 -9.562 28.516 1 26.84 213 ARG B N 1
ATOM 3343 C CA . ARG B 1 213 ? -17.875 -9.047 29.734 1 26.84 213 ARG B CA 1
ATOM 3344 C C . ARG B 1 213 ? -17.391 -9.812 30.953 1 26.84 213 ARG B C 1
ATOM 3346 O O . ARG B 1 213 ? -17.234 -11.031 30.922 1 26.84 213 ARG B O 1
#

Foldseek 3Di:
DPPPPPPDPPPPPPPPPPPPPQDDLVQLLVVQLVCLLVLHDRDLCVSCVVRVHHSVVNCVVQVDPLSSVLVNVLVVLLVQLVVLLVPDDDAALVSLLRSVLRSLLCQLPRVSNVVVCVVCVVSVVCSLPVPPRPRLVSQLVSSLVVNVCRCVPVVHDFPDDSSVLSNVLSVLSCCQARVCVVVVSHSPSLVSSCVSCVRRPRNVVNDDDPPPD/DPPPPPPPPPPPPPPPPPPPPQDDLVQLLVVQLVCLLVLHDRDLCVSCVVRVHHSVVNCVVQVDPLSSVLVNVLVVLLVQLVVLLVPADDAALVSLLRSVLRSLLCQLPRVSNVVCCVVCVVSVVCSLPVPPRPRLVSQLVSSLVVNVCRCVPVVHDFPDDSSVLSNVLSVLSCCQARVCVVVVSHRPSLVSSCVSCVNRPRNVVNDDDPPPD